Protein AF-A0A960QL93-F1 (afdb_monomer)

Foldseek 3Di:
DPDDALLVLLVVVCVVFVADSLLSVLLLLVLLLQLLQCVQPQRNPFKAWEDPNCCCFFPPVQHFGDFETEIETDDDGDDDVNVQVSSVRSVVNSQVVVVVRFNKDKDKDWDDDPDDDPQRKTKMKIFIDTPPHPDRPHIGMYIYRHDDDQPDFWDWGATNNSRPDGSPDTHTYRDLLSNLLLLLLVLQVVLVCCVVPVDDDASLVSLVSLLVCCVPCVVVDDDLASVVVSCVNNVVVVGDDDDLCSNVPPVNVVSSQVCNCVVGVNRHRPRDHPVVSNVSSSVSVVVVLVPPQPPCVVLVVCQVVVNDAEPRSLVSLVVSLVSLHDQQDADPQFDGNLLCLLVGRYDLVSSQVSNVSSVVSPHDQADAGPQRAGSLLSCLLVLPLVSNVVSVVVPHDPDDDRPPSPPSSVVSVVVNPD

Sequence (418 aa):
MNIIPLRNRLDRERKKSSLTFETIQQDYLLSWILFGLYEHPSLKGNLIFKGGTALKKCYFGNYRFSEDLDFSVVASIPRKDKLLAAVIEACKVAEQKMNEFAEIRLIIERYEEKDDHPFEQEAFKVRAQFPWQREPLISAKIEITMQETVLFPPVMKQIIHPYDEKIDTLIQTYSLEEVVLEKLRAILQKTKKLHEEGRDRSRTRDYYDLWRIFTAFESALHFDNFSMLLQKKCDLKNVQFVGIESFFDPVMMETVKRTWRQWLGNLVSDLPECSLVINELKTKLEALLANKQVDFLSVIFAMNQNKLRGTPLFNTLKTIIENGGNVNQKTSNGHHFLQLLIKANLEHRQKLELVKLSVDRGANISSSDTSTLSPFATAVSIGDKEIADFLRSKGASPKEVPLSLGTHYYNLYHQFPV

Radius of gyration: 28.29 Å; Cα contacts (8 Å, |Δi|>4): 583; chains: 1; bounding box: 77×45×82 Å

Solvent-accessible surface area (backbone atoms only — not comparable to full-atom values): 23688 Å² total; per-residue (Å²): 130,91,74,75,57,51,71,60,44,51,50,53,56,28,72,77,49,81,47,53,67,64,59,44,54,34,54,55,48,51,56,36,45,54,48,11,42,59,67,26,81,72,39,35,92,27,49,30,34,31,66,64,31,34,45,19,32,53,74,56,54,88,49,53,67,58,66,48,48,36,29,36,37,80,52,92,58,67,59,69,71,56,29,52,51,51,51,50,52,10,41,49,53,21,33,58,60,45,44,78,64,45,66,44,47,78,48,75,43,82,46,81,70,97,61,90,58,85,50,66,61,50,37,32,37,40,28,34,20,49,76,93,44,99,53,61,77,41,61,38,40,40,38,40,33,59,62,60,89,77,88,54,74,69,38,80,32,57,56,58,58,92,62,88,62,86,65,96,50,76,41,43,20,57,33,72,63,43,50,49,44,53,42,55,41,50,46,36,46,46,53,53,44,33,76,76,66,70,57,88,74,77,61,43,68,50,57,52,47,48,31,52,47,57,71,76,40,52,92,76,60,81,66,78,41,55,70,63,54,41,45,56,59,17,54,80,69,77,35,83,83,89,53,76,63,60,76,60,37,69,69,58,48,51,47,28,59,75,40,38,60,78,78,35,50,82,37,29,77,82,65,73,61,63,68,59,50,53,52,54,36,48,53,53,52,48,53,58,66,64,58,58,49,46,54,64,63,64,56,51,51,35,42,76,68,70,75,48,57,45,70,67,39,52,53,53,54,47,52,40,55,74,73,57,26,59,47,71,44,61,48,99,76,37,48,42,42,62,43,49,50,72,69,43,79,52,57,69,71,58,37,47,50,50,51,52,52,34,45,77,71,67,30,69,51,68,62,51,26,79,78,52,46,23,38,43,52,48,24,51,72,72,66,40,59,70,57,27,52,51,40,40,76,73,68,37,68,95,72,69,84,50,87,88,58,55,73,65,46,56,57,51,53,70,71,54,81,130

Nearest PDB structures (foldseek):
  6ne1-assembly1_B  TM=7.931E-01  e=3.843E-03  Aspergillus fumigatus Af293
  6ley-assembly1_A  TM=5.996E-01  e=3.038E-02  Homo sapiens
  5ybu-assembly1_A  TM=4.760E-01  e=7.655E-03  Homo sapiens
  5yaz-assembly1_A  TM=4.101E-01  e=8.042E-03  Mus musculus
  7ddx-assembly1_A  TM=4.828E-01  e=1.768E-02  Mus musculus

Structure (mmCIF, N/CA/C/O backbone):
data_AF-A0A960QL93-F1
#
_entry.id   AF-A0A960QL93-F1
#
loop_
_atom_site.group_PDB
_atom_site.id
_atom_site.type_symbol
_atom_site.label_atom_id
_atom_site.label_alt_id
_atom_site.label_comp_id
_atom_site.label_asym_id
_atom_site.label_entity_id
_atom_site.label_seq_id
_atom_site.pdbx_PDB_ins_code
_atom_site.Cartn_x
_atom_site.Cartn_y
_atom_site.Cartn_z
_atom_site.occupancy
_atom_site.B_iso_or_equiv
_atom_site.auth_seq_id
_atom_site.auth_comp_id
_atom_site.auth_asym_id
_atom_site.auth_atom_id
_atom_site.pdbx_PDB_model_num
ATOM 1 N N . MET A 1 1 ? 2.141 -3.429 -37.688 1.00 48.47 1 MET A N 1
ATOM 2 C CA . MET A 1 1 ? 1.924 -1.992 -37.398 1.00 48.47 1 MET A CA 1
ATOM 3 C C . MET A 1 1 ? 3.266 -1.396 -37.037 1.00 48.47 1 MET A C 1
ATOM 5 O O . MET A 1 1 ? 3.977 -2.019 -36.263 1.00 48.47 1 MET A O 1
ATOM 9 N N . ASN A 1 2 ? 3.642 -0.262 -37.627 1.00 59.16 2 ASN A N 1
ATOM 10 C CA . ASN A 1 2 ? 4.925 0.377 -37.337 1.00 59.16 2 ASN A CA 1
ATOM 11 C C . ASN A 1 2 ? 4.810 1.062 -35.965 1.00 59.16 2 ASN A C 1
ATOM 13 O O . ASN A 1 2 ? 4.254 2.155 -35.861 1.00 59.16 2 ASN A O 1
ATOM 17 N N . ILE A 1 3 ? 5.202 0.358 -34.900 1.00 75.75 3 ILE A N 1
ATOM 18 C CA . ILE A 1 3 ? 5.140 0.885 -33.535 1.00 75.75 3 ILE A CA 1
ATOM 19 C C . ILE A 1 3 ? 6.128 2.050 -33.452 1.00 75.75 3 ILE A C 1
ATOM 21 O O . ILE A 1 3 ? 7.279 1.941 -33.871 1.00 75.75 3 ILE A O 1
ATOM 25 N N . ILE A 1 4 ? 5.662 3.190 -32.943 1.00 87.88 4 ILE A N 1
ATOM 26 C CA . ILE A 1 4 ? 6.505 4.365 -32.702 1.00 87.88 4 ILE A CA 1
ATOM 27 C C . ILE A 1 4 ? 7.691 3.939 -31.813 1.00 87.88 4 ILE A C 1
ATOM 29 O O . ILE A 1 4 ? 7.460 3.221 -30.842 1.00 87.88 4 ILE A O 1
ATOM 33 N N . PRO A 1 5 ? 8.937 4.384 -32.076 1.00 93.19 5 PRO A N 1
ATOM 34 C CA . PRO A 1 5 ? 10.088 3.999 -31.258 1.00 93.19 5 PRO A CA 1
ATOM 35 C C . PRO A 1 5 ? 9.860 4.250 -29.762 1.00 93.19 5 PRO A C 1
ATOM 37 O O . PRO A 1 5 ? 9.360 5.317 -29.391 1.00 93.19 5 PRO A O 1
ATOM 40 N N . LEU A 1 6 ? 10.279 3.310 -28.901 1.00 96.19 6 LEU A N 1
ATOM 41 C CA . LEU A 1 6 ? 10.034 3.368 -27.452 1.00 96.19 6 LEU A CA 1
ATOM 42 C C . LEU A 1 6 ? 10.427 4.722 -26.844 1.00 96.19 6 LEU A C 1
ATOM 44 O O . LEU A 1 6 ? 9.645 5.323 -26.114 1.00 96.19 6 LEU A O 1
ATOM 48 N N . ARG A 1 7 ? 11.598 5.263 -27.206 1.00 96.50 7 ARG A N 1
ATOM 49 C CA . ARG A 1 7 ? 12.071 6.566 -26.709 1.00 96.50 7 ARG A CA 1
ATOM 50 C C . ARG A 1 7 ? 11.055 7.694 -26.930 1.00 96.50 7 ARG A C 1
ATOM 52 O O . ARG A 1 7 ? 10.853 8.514 -26.040 1.00 96.50 7 ARG A O 1
ATOM 59 N N . ASN A 1 8 ? 10.402 7.717 -28.092 1.00 95.50 8 ASN A N 1
ATOM 60 C CA . ASN A 1 8 ? 9.419 8.743 -28.445 1.00 95.50 8 ASN A CA 1
ATOM 61 C C . ASN A 1 8 ? 8.112 8.563 -27.667 1.00 95.50 8 ASN A C 1
ATOM 63 O O . ASN A 1 8 ? 7.467 9.547 -27.314 1.00 95.50 8 ASN A O 1
ATOM 67 N N . ARG A 1 9 ? 7.728 7.315 -27.382 1.00 95.75 9 ARG A N 1
ATOM 68 C CA . ARG A 1 9 ? 6.562 6.994 -26.550 1.00 95.75 9 ARG A CA 1
ATOM 69 C C . ARG A 1 9 ? 6.789 7.409 -25.097 1.00 95.75 9 ARG A C 1
ATOM 71 O O . ARG A 1 9 ? 5.947 8.090 -24.523 1.00 95.75 9 ARG A O 1
ATOM 78 N N . LEU A 1 10 ? 7.965 7.103 -24.544 1.00 96.38 10 LEU A N 1
ATOM 79 C CA . LEU A 1 10 ? 8.364 7.572 -23.215 1.00 96.38 10 LEU A CA 1
ATOM 80 C C . LEU A 1 10 ? 8.399 9.109 -23.151 1.00 96.38 10 LEU A C 1
ATOM 82 O O . LEU A 1 10 ? 7.881 9.699 -22.208 1.00 96.38 10 LEU A O 1
ATOM 86 N N . ASP A 1 11 ? 8.955 9.787 -24.161 1.00 96.12 11 ASP A N 1
ATOM 87 C CA . ASP A 1 11 ? 8.997 11.256 -24.181 1.00 96.12 11 ASP A CA 1
ATOM 88 C C . ASP A 1 11 ? 7.600 11.885 -24.325 1.00 96.12 11 ASP A C 1
ATOM 90 O O . ASP A 1 11 ? 7.337 12.945 -23.754 1.00 96.12 11 ASP A O 1
ATOM 94 N N . ARG A 1 12 ? 6.674 11.222 -25.030 1.00 95.19 12 ARG A N 1
ATOM 95 C CA . ARG A 1 12 ? 5.268 11.641 -25.099 1.00 95.19 12 ARG A CA 1
ATOM 96 C C . ARG A 1 12 ? 4.612 11.610 -23.723 1.00 95.19 12 ARG A C 1
ATOM 98 O O . ARG A 1 12 ? 3.983 12.598 -23.357 1.00 95.19 12 ARG A O 1
ATOM 105 N N . GLU A 1 13 ? 4.774 10.528 -22.962 1.00 92.69 13 GLU A N 1
ATOM 106 C CA . GLU A 1 13 ? 4.241 10.459 -21.595 1.00 92.69 13 GLU A CA 1
ATOM 107 C C . GLU A 1 13 ? 4.925 11.468 -20.670 1.00 92.69 13 GLU A C 1
ATOM 109 O O . GLU A 1 13 ? 4.248 12.152 -19.902 1.00 92.69 13 GLU A O 1
ATOM 114 N N . ARG A 1 14 ? 6.246 11.654 -20.801 1.00 93.00 14 ARG A N 1
ATOM 115 C CA . ARG A 1 14 ? 6.980 12.689 -20.060 1.00 93.00 14 ARG A CA 1
ATOM 116 C C . ARG A 1 14 ? 6.360 14.066 -20.265 1.00 93.00 14 ARG A C 1
ATOM 118 O O . ARG A 1 14 ? 6.090 14.746 -19.287 1.00 93.00 14 ARG A O 1
ATOM 125 N N . LYS A 1 15 ? 6.077 14.455 -21.513 1.00 93.31 15 LYS A N 1
ATOM 126 C CA . LYS A 1 15 ? 5.494 15.765 -21.865 1.00 93.31 15 LYS A CA 1
ATOM 127 C C . LYS A 1 15 ? 4.106 16.027 -21.271 1.00 93.31 15 LYS A C 1
ATOM 129 O O . LYS A 1 15 ? 3.692 17.180 -21.245 1.00 93.31 15 LYS A O 1
ATOM 134 N N . LYS A 1 16 ? 3.396 15.000 -20.793 1.00 89.62 16 LYS A N 1
ATOM 135 C CA . LYS A 1 16 ? 2.109 15.154 -20.089 1.00 89.62 16 LYS A CA 1
ATOM 136 C C . LYS A 1 16 ? 2.272 15.515 -18.608 1.00 89.62 16 LYS A C 1
ATOM 138 O O . LYS A 1 16 ? 1.275 15.728 -17.930 1.00 89.62 16 LYS A O 1
ATOM 143 N N . SER A 1 17 ? 3.500 15.534 -18.092 1.00 84.88 17 SER A N 1
ATOM 144 C CA . SER A 1 17 ? 3.803 15.750 -16.678 1.00 84.88 17 SER A CA 1
ATOM 145 C C . SER A 1 17 ? 5.039 16.635 -16.505 1.00 84.88 17 SER A C 1
ATOM 147 O O . SER A 1 17 ? 5.779 16.910 -17.447 1.00 84.88 17 SER A O 1
ATOM 149 N N . SER A 1 18 ? 5.291 17.074 -15.277 1.00 84.50 18 SER A N 1
ATOM 150 C CA . SER A 1 18 ? 6.497 17.824 -14.895 1.00 84.50 18 SER A CA 1
ATOM 151 C C . SER A 1 18 ? 7.724 16.936 -14.624 1.00 84.50 18 SER A C 1
ATOM 153 O O . SER A 1 18 ? 8.712 17.395 -14.056 1.00 84.50 18 SER A O 1
ATOM 155 N N . LEU A 1 19 ? 7.666 15.652 -14.981 1.00 86.75 19 LEU A N 1
ATOM 156 C CA . LEU A 1 19 ? 8.633 14.652 -14.536 1.00 86.75 19 LEU A CA 1
ATOM 157 C C . LEU A 1 19 ? 9.861 14.576 -15.434 1.00 86.75 19 LEU A C 1
ATOM 159 O O . LEU A 1 19 ? 9.830 14.898 -16.627 1.00 86.75 19 LEU A O 1
ATOM 163 N N . THR A 1 20 ? 10.951 14.083 -14.851 1.00 91.88 20 THR A N 1
ATOM 164 C CA . THR A 1 20 ? 12.180 13.821 -15.593 1.00 91.88 20 THR A CA 1
ATOM 165 C C . THR A 1 20 ? 12.017 12.604 -16.500 1.00 91.88 20 THR A C 1
ATOM 167 O O . THR A 1 20 ? 11.141 11.754 -16.312 1.00 91.88 20 THR A O 1
ATOM 170 N N . PHE A 1 21 ? 12.866 12.521 -17.524 1.00 94.56 21 PHE A N 1
ATOM 171 C CA . PHE A 1 21 ? 12.847 11.376 -18.427 1.00 94.56 21 PHE A CA 1
ATOM 172 C C . PHE A 1 21 ? 13.265 10.093 -17.700 1.00 94.56 21 PHE A C 1
ATOM 174 O O . PHE A 1 21 ? 12.669 9.046 -17.939 1.00 94.56 21 PHE A O 1
ATOM 181 N N . GLU A 1 22 ? 14.195 10.190 -16.747 1.00 94.50 22 GLU A N 1
ATOM 182 C CA . GLU A 1 22 ? 14.617 9.079 -15.895 1.00 94.50 22 GLU A CA 1
ATOM 183 C C . GLU A 1 22 ? 13.443 8.491 -15.103 1.00 94.50 22 GLU A C 1
ATOM 185 O O . GLU A 1 22 ? 13.261 7.275 -15.108 1.00 94.50 22 GLU A O 1
ATOM 190 N N . THR A 1 23 ? 12.596 9.332 -14.496 1.00 92.69 23 THR A N 1
ATOM 191 C CA . THR A 1 23 ? 11.409 8.884 -13.747 1.00 92.69 23 THR A CA 1
ATOM 192 C C . THR A 1 23 ? 10.417 8.142 -14.644 1.00 92.69 23 THR A C 1
ATOM 194 O O . THR A 1 23 ? 9.829 7.140 -14.240 1.00 92.69 23 THR A O 1
ATOM 197 N N . ILE A 1 24 ? 10.248 8.591 -15.889 1.00 94.69 24 ILE A N 1
ATOM 198 C CA . ILE A 1 24 ? 9.384 7.914 -16.865 1.00 94.69 24 ILE A CA 1
ATOM 199 C C . ILE A 1 24 ? 9.987 6.580 -17.323 1.00 94.69 24 ILE A C 1
ATOM 201 O O . ILE A 1 24 ? 9.257 5.601 -17.470 1.00 94.69 24 ILE A O 1
ATOM 205 N N . GLN A 1 25 ? 11.306 6.508 -17.517 1.00 96.88 25 GLN A N 1
ATOM 206 C CA . GLN A 1 25 ? 11.996 5.251 -17.818 1.00 96.88 25 GLN A CA 1
ATOM 207 C C . GLN A 1 25 ? 11.898 4.255 -16.653 1.00 96.88 25 GLN A C 1
ATOM 209 O O . GLN A 1 25 ? 11.719 3.058 -16.879 1.00 96.88 25 GLN A O 1
ATOM 214 N N . GLN A 1 26 ? 11.994 4.740 -15.415 1.00 96.44 26 GLN A N 1
ATOM 215 C CA . GLN A 1 26 ? 11.822 3.931 -14.213 1.00 96.44 26 GLN A CA 1
ATOM 216 C C . GLN A 1 26 ? 10.386 3.410 -14.101 1.00 96.44 26 GLN A C 1
ATOM 218 O O . GLN A 1 26 ? 10.190 2.221 -13.881 1.00 96.44 26 GLN A O 1
ATOM 223 N N . ASP A 1 27 ? 9.377 4.251 -14.332 1.00 95.88 27 ASP A N 1
ATOM 224 C CA . ASP A 1 27 ? 7.976 3.821 -14.321 1.00 95.88 27 ASP A CA 1
ATOM 225 C C . ASP A 1 27 ? 7.682 2.761 -15.388 1.00 95.88 27 ASP A C 1
ATOM 227 O O . ASP A 1 27 ? 7.020 1.764 -15.092 1.00 95.88 27 ASP A O 1
ATOM 231 N N . TYR A 1 28 ? 8.236 2.911 -16.592 1.00 97.19 28 TYR A N 1
ATOM 232 C CA . TYR A 1 28 ? 8.190 1.875 -17.623 1.00 97.19 28 TYR A CA 1
ATOM 233 C C . TYR A 1 28 ? 8.814 0.557 -17.139 1.00 97.19 28 TYR A C 1
ATOM 235 O O . TYR A 1 28 ? 8.198 -0.503 -17.260 1.00 97.19 28 TYR A O 1
ATOM 243 N N . LEU A 1 29 ? 10.009 0.621 -16.542 1.00 98.12 29 LEU A N 1
ATOM 244 C CA . LEU A 1 29 ? 10.717 -0.546 -16.012 1.00 98.12 29 LEU A CA 1
ATOM 245 C C . LEU A 1 29 ? 9.908 -1.267 -14.919 1.00 98.12 29 LEU A C 1
ATOM 247 O O . LEU A 1 29 ? 9.823 -2.495 -14.930 1.00 98.12 29 LEU A O 1
ATOM 251 N N . LEU A 1 30 ? 9.279 -0.520 -14.006 1.00 98.06 30 LEU A N 1
ATOM 252 C CA . LEU A 1 30 ? 8.473 -1.073 -12.912 1.00 98.06 30 LEU A CA 1
ATOM 253 C C . LEU A 1 30 ? 7.314 -1.937 -13.427 1.00 98.06 30 LEU A C 1
ATOM 255 O O . LEU A 1 30 ? 7.069 -3.006 -12.871 1.00 98.06 30 LEU A O 1
ATOM 259 N N . SER A 1 31 ? 6.633 -1.515 -14.501 1.00 97.75 31 SER A N 1
ATOM 260 C CA . SER A 1 31 ? 5.555 -2.305 -15.118 1.00 97.75 31 SER A CA 1
ATOM 261 C C . SER A 1 31 ? 6.047 -3.672 -15.604 1.00 97.75 31 SER A C 1
ATOM 263 O O . SER A 1 31 ? 5.382 -4.685 -15.394 1.00 97.75 31 SER A O 1
ATOM 265 N N . TRP A 1 32 ? 7.216 -3.709 -16.245 1.00 98.31 32 TRP A N 1
ATOM 266 C CA . TRP A 1 32 ? 7.751 -4.931 -16.841 1.00 98.31 32 TRP A CA 1
ATOM 267 C C . TRP A 1 32 ? 8.363 -5.879 -15.816 1.00 98.31 32 TRP A C 1
ATOM 269 O O . TRP A 1 32 ? 8.179 -7.088 -15.927 1.00 98.31 32 TRP A O 1
ATOM 279 N N . ILE A 1 33 ? 9.026 -5.357 -14.781 1.00 98.31 33 ILE A N 1
ATOM 280 C CA . ILE A 1 33 ? 9.462 -6.186 -13.649 1.00 98.31 33 ILE A CA 1
ATOM 281 C C . ILE A 1 33 ? 8.243 -6.844 -12.992 1.00 98.31 33 ILE A C 1
ATOM 283 O O . ILE A 1 33 ? 8.257 -8.045 -12.737 1.00 98.31 33 ILE A O 1
ATOM 287 N N . LEU A 1 34 ? 7.174 -6.076 -12.767 1.00 97.94 34 LEU A N 1
ATOM 288 C CA . LEU A 1 34 ? 5.929 -6.579 -12.193 1.00 97.94 34 LEU A CA 1
ATOM 289 C C . LEU A 1 34 ? 5.301 -7.676 -13.066 1.00 97.94 34 LEU A C 1
ATOM 291 O O . LEU A 1 34 ? 4.929 -8.719 -12.538 1.00 97.94 34 LEU A O 1
ATOM 295 N N . PHE A 1 35 ? 5.268 -7.488 -14.388 1.00 98.25 35 PHE A N 1
ATOM 296 C CA . PHE A 1 35 ? 4.893 -8.536 -15.342 1.00 98.25 35 PHE A CA 1
ATOM 297 C C . PHE A 1 35 ? 5.741 -9.806 -15.159 1.00 98.25 35 PHE A C 1
ATOM 299 O O . PHE A 1 35 ? 5.194 -10.881 -14.932 1.00 98.25 35 PHE A O 1
ATOM 306 N N . GLY A 1 36 ? 7.072 -9.687 -15.179 1.00 98.12 36 GLY A N 1
ATOM 307 C CA . GLY A 1 36 ? 7.973 -10.836 -15.066 1.00 98.12 36 GLY A CA 1
ATOM 308 C C . GLY A 1 36 ? 7.791 -11.622 -13.764 1.00 98.12 36 GLY A C 1
ATOM 309 O O . GLY A 1 36 ? 7.740 -12.852 -13.781 1.00 98.12 36 GLY A O 1
ATOM 310 N N . LEU A 1 37 ? 7.628 -10.923 -12.634 1.00 98.12 37 LEU A N 1
ATOM 311 C CA . LEU A 1 37 ? 7.374 -11.546 -11.327 1.00 98.12 37 LEU A CA 1
ATOM 312 C C . LEU A 1 37 ? 6.065 -12.351 -11.316 1.00 98.12 37 LEU A C 1
ATOM 314 O O . LEU A 1 37 ? 6.012 -13.418 -10.706 1.00 98.12 37 LEU A O 1
ATOM 318 N N . TYR A 1 38 ? 5.029 -11.873 -12.010 1.00 97.00 38 TYR A N 1
ATOM 319 C CA . TYR A 1 38 ? 3.727 -12.541 -12.103 1.00 97.00 38 TYR A CA 1
ATOM 320 C C . TYR A 1 38 ? 3.612 -13.565 -13.234 1.00 97.00 38 TYR A C 1
ATOM 322 O O . TYR A 1 38 ? 2.591 -14.246 -13.323 1.00 97.00 38 TYR A O 1
ATOM 330 N N . GLU A 1 39 ? 4.658 -13.751 -14.034 1.00 96.19 39 GLU A N 1
ATOM 331 C CA . GLU A 1 39 ? 4.766 -14.856 -14.990 1.00 96.19 39 GLU A CA 1
ATOM 332 C C . GLU A 1 39 ? 5.665 -15.992 -14.489 1.00 96.19 39 GLU A C 1
ATOM 334 O O . GLU A 1 39 ? 5.617 -17.105 -15.011 1.00 96.19 39 GLU A O 1
ATOM 339 N N . HIS A 1 40 ? 6.434 -15.764 -13.423 1.00 96.88 40 HIS A N 1
ATOM 340 C CA . HIS A 1 40 ? 7.303 -16.787 -12.862 1.00 96.88 40 HIS A CA 1
ATOM 341 C C . HIS A 1 40 ? 6.520 -17.827 -12.026 1.00 96.88 40 HIS A C 1
ATOM 343 O O . HIS A 1 40 ? 5.881 -17.446 -11.039 1.00 96.88 40 HIS A O 1
ATOM 349 N N . PRO A 1 41 ? 6.624 -19.146 -12.304 1.00 94.44 41 PRO A N 1
ATOM 350 C CA . PRO A 1 41 ? 5.806 -20.184 -11.658 1.00 94.44 41 PRO A CA 1
ATOM 351 C C . PRO A 1 41 ? 5.880 -20.220 -10.127 1.00 94.44 41 PRO A C 1
ATOM 353 O O . PRO A 1 41 ? 4.873 -20.428 -9.461 1.00 94.44 41 PRO A O 1
ATOM 356 N N . SER A 1 42 ? 7.064 -19.989 -9.555 1.00 94.31 42 SER A N 1
ATOM 357 C CA . SER A 1 42 ? 7.266 -20.036 -8.097 1.00 94.31 42 SER A CA 1
ATOM 358 C C . SER A 1 42 ? 6.859 -18.750 -7.363 1.00 94.31 42 SER A C 1
ATOM 360 O O . SER A 1 42 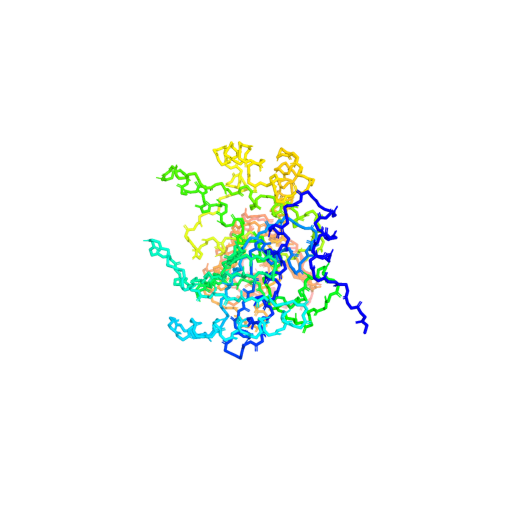? 6.855 -18.733 -6.134 1.00 94.31 42 SER A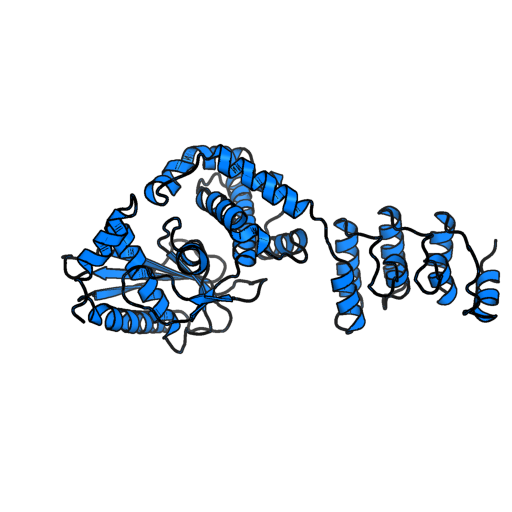 O 1
ATOM 362 N N . LEU A 1 43 ? 6.564 -17.665 -8.090 1.00 96.00 43 LEU A N 1
ATOM 363 C CA . LEU A 1 43 ? 6.250 -16.344 -7.521 1.00 96.00 43 LEU A CA 1
ATOM 364 C C . LEU A 1 43 ? 4.794 -15.943 -7.793 1.00 96.00 43 LEU A C 1
ATOM 366 O O . LEU A 1 43 ? 4.114 -15.426 -6.902 1.00 96.00 43 LEU A O 1
ATOM 370 N N . LYS A 1 44 ? 4.301 -16.228 -9.005 1.00 91.50 44 LYS A N 1
ATOM 371 C CA . LYS A 1 44 ? 2.913 -16.018 -9.416 1.00 91.50 44 LYS A CA 1
ATOM 372 C C . LYS A 1 44 ? 1.964 -16.672 -8.419 1.00 91.50 44 LYS A C 1
ATOM 374 O O . LYS A 1 44 ? 2.124 -17.829 -8.051 1.00 91.50 44 LYS A O 1
ATOM 379 N N . GLY A 1 45 ? 0.960 -15.919 -7.980 1.00 88.00 45 GLY A N 1
ATOM 380 C CA . GLY A 1 45 ? -0.029 -16.414 -7.022 1.00 88.00 45 GLY A CA 1
ATOM 381 C C . GLY A 1 45 ? 0.379 -16.280 -5.550 1.00 88.00 45 GLY A C 1
ATOM 382 O O . GLY A 1 45 ? -0.504 -16.266 -4.698 1.00 88.00 45 GLY A O 1
ATOM 383 N N . ASN A 1 46 ? 1.673 -16.119 -5.248 1.00 94.31 46 ASN A N 1
ATOM 384 C CA . ASN A 1 46 ? 2.184 -16.089 -3.872 1.00 94.31 46 ASN A CA 1
ATOM 385 C C . ASN A 1 46 ? 2.604 -14.693 -3.393 1.00 94.31 46 ASN A C 1
ATOM 387 O O . ASN A 1 46 ? 2.767 -14.487 -2.190 1.00 94.31 46 ASN A O 1
ATOM 391 N N . LEU A 1 47 ? 2.782 -13.744 -4.314 1.00 96.81 47 LEU A N 1
ATOM 392 C CA . LEU A 1 47 ? 3.066 -12.343 -4.014 1.00 96.81 47 LEU A CA 1
ATOM 393 C C . LEU A 1 47 ? 1.771 -11.524 -4.028 1.00 96.81 47 LEU A C 1
ATOM 395 O O . LEU A 1 47 ? 0.937 -11.709 -4.910 1.00 96.81 47 LEU A O 1
ATOM 399 N N . ILE A 1 48 ? 1.640 -10.583 -3.093 1.00 97.75 48 ILE A N 1
ATOM 400 C CA . ILE A 1 48 ? 0.643 -9.510 -3.130 1.00 97.75 48 ILE A CA 1
ATOM 401 C C . ILE A 1 48 ? 1.377 -8.184 -3.220 1.00 97.75 48 ILE A C 1
ATOM 403 O O . ILE A 1 48 ? 2.156 -7.837 -2.333 1.00 97.75 48 ILE A O 1
ATOM 407 N N . PHE A 1 49 ? 1.114 -7.434 -4.279 1.00 98.19 49 PHE A N 1
ATOM 408 C CA . PHE A 1 49 ? 1.711 -6.130 -4.515 1.00 98.19 49 PHE A CA 1
ATOM 409 C C . PHE A 1 49 ? 1.097 -5.054 -3.607 1.00 98.19 49 PHE A C 1
ATOM 411 O O . PHE A 1 49 ? -0.127 -4.962 -3.478 1.00 98.19 49 PHE A O 1
ATOM 418 N N . LYS A 1 50 ? 1.935 -4.227 -2.979 1.00 96.94 50 LYS A N 1
ATOM 419 C CA . LYS A 1 50 ? 1.521 -3.208 -2.004 1.00 96.94 50 LYS A CA 1
ATOM 420 C C . LYS A 1 50 ? 2.276 -1.885 -2.187 1.00 96.94 50 LYS A C 1
ATOM 422 O O . LYS A 1 50 ? 3.020 -1.684 -3.145 1.00 96.94 50 LYS A O 1
ATOM 427 N N . GLY A 1 51 ? 2.040 -0.950 -1.268 1.00 94.25 51 GLY A N 1
ATOM 428 C CA . GLY A 1 51 ? 2.771 0.313 -1.204 1.00 94.25 51 GLY A CA 1
ATOM 429 C C . GLY A 1 51 ? 2.326 1.368 -2.225 1.00 94.25 51 GLY A C 1
ATOM 430 O O . GLY A 1 51 ? 1.263 1.288 -2.845 1.00 94.25 51 GLY A O 1
ATOM 431 N N . GLY A 1 52 ? 3.140 2.418 -2.369 1.00 95.12 52 GLY A N 1
ATOM 432 C CA . GLY A 1 52 ? 2.819 3.571 -3.223 1.00 95.12 52 GLY A CA 1
ATOM 433 C C . GLY A 1 52 ? 2.805 3.241 -4.717 1.00 95.12 52 GLY A C 1
ATOM 434 O O . GLY A 1 52 ? 2.014 3.807 -5.472 1.00 95.12 52 GLY A O 1
ATOM 435 N N . THR A 1 53 ? 3.641 2.296 -5.144 1.00 96.38 53 THR A N 1
ATOM 436 C CA . THR A 1 53 ? 3.713 1.880 -6.548 1.00 96.38 53 THR A CA 1
ATOM 437 C C . THR A 1 53 ? 2.490 1.053 -6.945 1.00 96.38 53 THR A C 1
ATOM 439 O O . THR A 1 53 ? 1.988 1.229 -8.054 1.00 96.38 53 THR A O 1
ATOM 442 N N . ALA A 1 54 ? 1.917 0.256 -6.030 1.00 97.38 54 ALA A N 1
ATOM 443 C CA . ALA A 1 54 ? 0.634 -0.415 -6.255 1.00 97.38 54 ALA A CA 1
ATOM 444 C C . ALA A 1 54 ? -0.511 0.582 -6.481 1.00 97.38 54 ALA A C 1
ATOM 446 O O . ALA A 1 54 ? -1.279 0.423 -7.431 1.00 97.38 54 ALA A O 1
ATOM 447 N N . LEU A 1 55 ? -0.580 1.663 -5.694 1.00 97.56 55 LEU A N 1
ATOM 448 C CA . LEU A 1 55 ? -1.564 2.734 -5.906 1.00 97.56 55 LEU A CA 1
ATOM 449 C C . LEU A 1 55 ? -1.446 3.338 -7.311 1.00 97.56 55 LEU A C 1
ATOM 451 O O . LEU A 1 55 ? -2.447 3.473 -8.019 1.00 97.56 55 LEU A O 1
ATOM 455 N N . LYS A 1 56 ? -0.223 3.645 -7.756 1.00 95.69 56 LYS A N 1
ATOM 456 C CA . LYS A 1 56 ? 0.013 4.187 -9.098 1.00 95.69 56 LYS A CA 1
ATOM 457 C C . LYS A 1 56 ? -0.360 3.192 -10.197 1.00 95.69 56 LYS A C 1
ATOM 459 O O . LYS A 1 56 ? -1.118 3.543 -11.095 1.00 95.69 56 LYS A O 1
ATOM 464 N N . LYS A 1 57 ? 0.165 1.970 -10.130 1.00 96.56 57 LYS A N 1
ATOM 465 C CA . LYS A 1 57 ? 0.083 0.987 -11.217 1.00 96.56 57 LYS A CA 1
ATOM 466 C C . LYS A 1 57 ? -1.234 0.223 -11.274 1.00 96.56 57 LYS A C 1
ATOM 468 O O . LYS A 1 57 ? -1.489 -0.389 -12.297 1.00 96.56 57 LYS A O 1
ATOM 473 N N . CYS A 1 58 ? -2.061 0.244 -10.229 1.00 96.88 58 CYS A N 1
ATOM 474 C CA . CYS A 1 58 ? -3.250 -0.619 -10.163 1.00 96.88 58 CYS A CA 1
ATOM 475 C C . CYS A 1 58 ? -4.557 0.124 -9.862 1.00 96.88 58 CYS A C 1
ATOM 477 O O . CYS A 1 58 ? -5.634 -0.428 -10.089 1.00 96.88 58 CYS A O 1
ATOM 479 N N . TYR A 1 59 ? -4.480 1.354 -9.340 1.00 96.81 59 TYR A N 1
ATOM 480 C CA . TYR A 1 59 ? -5.657 2.107 -8.895 1.00 96.81 59 TYR A CA 1
ATOM 481 C C . TYR A 1 59 ? -5.806 3.460 -9.588 1.00 96.81 59 TYR A C 1
ATOM 483 O O . TYR A 1 59 ? -6.884 3.769 -10.083 1.00 96.81 59 TYR A O 1
ATOM 491 N N . PHE A 1 60 ? -4.744 4.265 -9.642 1.00 95.38 60 PHE A N 1
ATOM 492 C CA . PHE A 1 60 ? -4.843 5.656 -10.092 1.00 95.38 60 PHE A CA 1
ATOM 493 C C . PHE A 1 60 ? -4.314 5.919 -11.508 1.00 95.38 60 PHE A C 1
ATOM 495 O O . PHE A 1 60 ? -4.877 6.744 -12.223 1.00 95.38 60 PHE A O 1
ATOM 502 N N . GLY A 1 61 ? -3.190 5.313 -11.903 1.00 89.44 61 GLY A N 1
ATOM 503 C CA . GLY A 1 61 ? -2.436 5.693 -13.104 1.00 89.44 61 GLY A CA 1
ATOM 504 C C . GLY A 1 61 ? -1.762 7.064 -12.964 1.00 89.44 61 GLY A C 1
ATOM 505 O O . GLY A 1 61 ? -0.555 7.158 -12.700 1.00 89.44 61 GLY A O 1
ATOM 506 N N . ASN A 1 62 ? -2.553 8.139 -13.091 1.00 86.19 62 ASN A N 1
ATOM 507 C CA . ASN A 1 62 ? -2.096 9.511 -12.860 1.00 86.19 62 ASN A CA 1
ATOM 508 C C . ASN A 1 62 ? -1.980 9.802 -11.351 1.00 86.19 62 ASN A C 1
ATOM 510 O O . ASN A 1 62 ? -2.891 10.301 -10.677 1.00 86.19 62 ASN A O 1
ATOM 514 N N . TYR A 1 63 ? -0.833 9.409 -10.814 1.00 91.31 63 TYR A N 1
ATOM 515 C CA . TYR A 1 63 ? -0.518 9.402 -9.395 1.00 91.31 63 TYR A CA 1
ATOM 516 C C . TYR A 1 63 ? 0.931 9.790 -9.149 1.00 91.31 63 TYR A C 1
ATOM 518 O O . TYR A 1 63 ? 1.746 9.756 -10.080 1.00 91.31 63 TYR A O 1
ATOM 526 N N . ARG A 1 64 ? 1.255 10.081 -7.882 1.00 92.00 64 ARG A N 1
ATOM 527 C CA . ARG A 1 64 ? 2.636 10.359 -7.493 1.00 92.00 64 ARG A CA 1
ATOM 528 C C . ARG A 1 64 ? 3.544 9.193 -7.868 1.00 92.00 64 ARG A C 1
ATOM 530 O O . ARG A 1 64 ? 3.142 8.033 -7.757 1.00 92.00 64 ARG A O 1
ATOM 537 N N . PHE A 1 65 ? 4.765 9.497 -8.278 1.00 87.25 65 PHE A N 1
ATOM 538 C CA . PHE A 1 65 ? 5.741 8.466 -8.609 1.00 87.25 65 PHE A CA 1
ATOM 539 C C . PHE A 1 65 ? 6.320 7.821 -7.345 1.00 87.25 65 PHE A C 1
ATOM 541 O O . PHE A 1 65 ? 6.292 8.385 -6.245 1.00 87.25 65 PHE A O 1
ATOM 548 N N . SER A 1 66 ? 6.750 6.577 -7.506 1.00 84.88 66 SER A N 1
ATOM 549 C CA . SER A 1 66 ? 7.305 5.719 -6.468 1.00 84.88 66 SER A CA 1
ATOM 550 C C . SER A 1 66 ? 8.231 4.723 -7.155 1.00 84.88 66 SER A C 1
ATOM 552 O O . SER A 1 66 ? 7.934 4.287 -8.264 1.00 84.88 66 SER A O 1
ATOM 554 N N . GLU A 1 67 ? 9.356 4.424 -6.519 1.00 80.38 67 GLU A N 1
ATOM 555 C CA . GLU A 1 67 ? 10.497 3.757 -7.162 1.00 80.38 67 GLU A CA 1
ATOM 556 C C . GLU A 1 67 ? 10.598 2.264 -6.818 1.00 80.38 67 GLU A C 1
ATOM 558 O O . GLU A 1 67 ? 11.289 1.508 -7.502 1.00 80.38 67 GLU A O 1
ATOM 563 N N . ASP A 1 68 ? 9.888 1.846 -5.769 1.00 90.62 68 ASP A N 1
ATOM 564 C CA . ASP A 1 68 ? 10.034 0.535 -5.141 1.00 90.62 68 ASP A CA 1
ATOM 565 C C . ASP A 1 68 ? 8.840 -0.373 -5.466 1.00 90.62 68 ASP A C 1
ATOM 567 O O . ASP A 1 68 ? 7.691 0.072 -5.505 1.00 90.62 68 ASP A O 1
ATOM 571 N N . LEU A 1 69 ? 9.092 -1.658 -5.705 1.00 97.50 69 LEU A N 1
ATOM 572 C CA . LEU A 1 69 ? 8.068 -2.691 -5.805 1.00 97.50 69 LEU A CA 1
ATOM 573 C C . LEU A 1 69 ? 8.012 -3.478 -4.498 1.00 97.50 69 LEU A C 1
ATOM 575 O O . LEU A 1 69 ? 8.835 -4.363 -4.270 1.00 97.50 69 LEU A O 1
ATOM 579 N N . ASP A 1 70 ? 7.022 -3.166 -3.668 1.00 96.94 70 ASP A N 1
ATOM 580 C CA . ASP A 1 70 ? 6.823 -3.810 -2.373 1.00 96.94 70 ASP A CA 1
ATOM 581 C C . ASP A 1 70 ? 5.834 -4.969 -2.471 1.00 96.94 70 ASP A C 1
ATOM 583 O O . ASP A 1 70 ? 4.735 -4.822 -3.013 1.00 96.94 70 ASP A O 1
ATOM 587 N N . PHE A 1 71 ? 6.172 -6.102 -1.865 1.00 97.50 71 PHE A N 1
ATOM 588 C CA . PHE A 1 71 ? 5.324 -7.285 -1.830 1.00 97.50 71 PHE A CA 1
ATOM 589 C C . PHE A 1 71 ? 5.176 -7.837 -0.416 1.00 97.50 71 PHE A C 1
ATOM 591 O O . PHE A 1 71 ? 6.105 -7.808 0.391 1.00 97.50 71 PHE A O 1
ATOM 598 N N . SER A 1 72 ? 3.997 -8.378 -0.133 1.00 95.94 72 SER A N 1
ATOM 599 C CA . SER A 1 72 ? 3.779 -9.322 0.964 1.00 95.94 72 SER A CA 1
ATOM 600 C C . SER A 1 72 ? 3.570 -10.719 0.397 1.00 95.94 72 SER A C 1
ATOM 602 O O . SER A 1 72 ? 3.094 -10.876 -0.727 1.00 95.94 72 SER A O 1
ATOM 604 N N . VAL A 1 73 ? 3.915 -11.733 1.177 1.00 94.62 73 VAL A N 1
ATOM 605 C CA . VAL A 1 73 ? 3.818 -13.137 0.778 1.00 94.62 73 VAL A CA 1
ATOM 606 C C . VAL A 1 73 ? 2.548 -13.777 1.362 1.00 94.62 73 VAL A C 1
ATOM 608 O O . VAL A 1 73 ? 2.281 -13.620 2.550 1.00 94.62 73 VAL A O 1
ATOM 611 N N . VAL A 1 74 ? 1.760 -14.491 0.544 1.00 85.94 74 VAL A N 1
ATOM 612 C CA . VAL A 1 74 ? 0.518 -15.194 0.977 1.00 85.94 74 VAL A CA 1
ATOM 613 C C . VAL A 1 74 ? 0.775 -16.636 1.385 1.00 85.94 74 VAL A C 1
ATOM 615 O O . VAL A 1 74 ? 0.143 -17.163 2.296 1.00 85.94 74 VAL A O 1
ATOM 618 N N . ALA A 1 75 ? 1.686 -17.289 0.673 1.00 81.62 75 ALA A N 1
ATOM 619 C CA . ALA A 1 75 ? 2.030 -18.693 0.831 1.00 81.62 75 ALA A CA 1
ATOM 620 C C . ALA A 1 75 ? 3.542 -18.863 0.670 1.00 81.62 75 ALA A C 1
ATOM 622 O O . ALA A 1 75 ? 4.252 -17.914 0.370 1.00 81.62 75 ALA A O 1
ATOM 623 N N . SER A 1 76 ? 4.074 -20.064 0.869 1.00 85.88 76 SER A N 1
ATOM 624 C CA . SER A 1 76 ? 5.524 -20.255 0.800 1.00 85.88 76 SER A CA 1
ATOM 625 C C . SER A 1 76 ? 6.086 -19.937 -0.593 1.00 85.88 76 SER A C 1
ATOM 627 O O . SER A 1 76 ? 5.603 -20.447 -1.602 1.00 85.88 76 SER A O 1
ATOM 629 N N . ILE A 1 77 ? 7.144 -19.127 -0.628 1.00 92.62 77 ILE A N 1
ATOM 630 C CA . ILE A 1 77 ? 7.974 -18.876 -1.811 1.00 92.62 77 ILE A CA 1
ATOM 631 C C . ILE A 1 77 ? 9.408 -19.357 -1.554 1.00 92.62 77 ILE A C 1
ATOM 633 O O . ILE A 1 77 ? 9.793 -19.550 -0.393 1.00 92.62 77 ILE A O 1
ATOM 637 N N . PRO A 1 78 ? 10.234 -19.540 -2.605 1.00 93.12 78 PRO A N 1
ATOM 638 C CA . PRO A 1 78 ? 11.663 -19.765 -2.429 1.00 93.12 78 PRO A CA 1
ATOM 639 C C . PRO A 1 78 ? 12.311 -18.671 -1.568 1.00 93.12 78 PRO A C 1
ATOM 641 O O . PRO A 1 78 ? 11.839 -17.538 -1.525 1.00 93.12 78 PRO A O 1
ATOM 644 N N . ARG A 1 79 ? 13.415 -19.006 -0.895 1.00 92.56 79 ARG A N 1
ATOM 645 C CA . ARG A 1 79 ? 14.153 -18.102 0.003 1.00 92.56 79 ARG A CA 1
ATOM 646 C C . ARG A 1 79 ? 15.624 -18.034 -0.372 1.00 92.56 79 ARG A C 1
ATOM 648 O O . ARG A 1 79 ? 16.146 -18.973 -0.985 1.00 92.56 79 ARG A O 1
ATOM 655 N N . LYS A 1 80 ? 16.296 -16.959 0.045 1.00 91.56 80 LYS A N 1
ATOM 656 C CA . LYS A 1 80 ? 17.740 -16.758 -0.140 1.00 91.56 80 LYS A CA 1
ATOM 657 C C . LYS A 1 80 ? 18.127 -16.954 -1.609 1.00 91.56 80 LYS A C 1
ATOM 659 O O . LYS A 1 80 ? 17.507 -16.353 -2.484 1.00 91.56 80 LYS A O 1
ATOM 664 N N . ASP A 1 81 ? 19.139 -17.759 -1.914 1.00 94.19 81 ASP A N 1
ATOM 665 C CA . ASP A 1 81 ? 19.666 -17.900 -3.279 1.00 94.19 81 ASP A CA 1
ATOM 666 C C . ASP A 1 81 ? 18.639 -18.453 -4.266 1.00 94.19 81 ASP A C 1
ATOM 668 O O . ASP A 1 81 ? 18.640 -18.076 -5.436 1.00 94.19 81 ASP A O 1
ATOM 672 N N . LYS A 1 82 ? 17.695 -19.276 -3.794 1.00 96.12 82 LYS A N 1
ATOM 673 C CA . LYS A 1 82 ? 16.594 -19.756 -4.637 1.00 96.12 82 LYS A CA 1
ATOM 674 C C . LYS A 1 82 ? 15.620 -18.634 -4.995 1.00 96.12 82 LYS A C 1
ATOM 676 O O . LYS A 1 82 ? 15.072 -18.642 -6.092 1.00 96.12 82 LYS A O 1
ATOM 681 N N . LEU A 1 83 ? 15.410 -17.675 -4.090 1.00 96.25 83 LEU A N 1
ATOM 682 C CA . LEU A 1 83 ? 14.609 -16.490 -4.391 1.00 96.25 83 LEU A CA 1
ATOM 683 C C . LEU A 1 83 ? 15.335 -15.573 -5.371 1.00 96.25 83 LEU A C 1
ATOM 685 O O . LEU A 1 83 ? 14.722 -15.106 -6.321 1.00 96.25 83 LEU A O 1
ATOM 689 N N . LEU A 1 84 ? 16.643 -15.371 -5.182 1.00 96.88 84 LEU A N 1
ATOM 690 C CA . LEU A 1 84 ? 17.462 -14.611 -6.125 1.00 96.88 84 LEU A CA 1
ATOM 691 C C . LEU A 1 84 ? 17.394 -15.221 -7.532 1.00 96.88 84 LEU A C 1
ATOM 693 O O . LEU A 1 84 ? 17.156 -14.496 -8.493 1.00 96.88 84 LEU A O 1
ATOM 697 N N . ALA A 1 85 ? 17.539 -16.545 -7.650 1.00 98.00 85 ALA A N 1
ATOM 698 C CA . ALA A 1 85 ? 17.407 -17.250 -8.923 1.00 98.00 85 ALA A CA 1
ATOM 699 C C . ALA A 1 85 ? 16.024 -17.029 -9.560 1.00 98.00 85 ALA A C 1
ATOM 701 O O . ALA A 1 85 ? 15.951 -16.634 -10.721 1.00 98.00 85 ALA A O 1
ATOM 702 N N . ALA A 1 86 ? 14.944 -17.172 -8.784 1.00 98.19 86 ALA A N 1
ATOM 703 C CA . ALA A 1 86 ? 13.581 -16.938 -9.265 1.00 98.19 86 ALA A CA 1
ATOM 704 C C . ALA A 1 86 ? 13.351 -15.485 -9.725 1.00 98.19 86 ALA A C 1
ATOM 706 O O . ALA A 1 86 ? 12.718 -15.251 -10.751 1.00 98.19 86 ALA A O 1
ATOM 707 N N . VAL A 1 87 ? 13.886 -14.493 -9.003 1.00 98.38 87 VAL A N 1
ATOM 708 C CA . VAL A 1 87 ? 13.797 -13.075 -9.397 1.00 98.38 87 VAL A CA 1
ATOM 709 C C . VAL A 1 87 ? 14.611 -12.806 -10.666 1.00 98.38 87 VAL A C 1
ATOM 711 O O . VAL A 1 87 ? 14.137 -12.099 -11.550 1.00 98.38 87 VAL A O 1
ATOM 714 N N . ILE A 1 88 ? 15.802 -13.398 -10.808 1.00 98.56 88 ILE A N 1
ATOM 715 C CA . ILE A 1 88 ? 16.598 -13.309 -12.042 1.00 98.56 88 ILE A CA 1
ATOM 716 C C . ILE A 1 88 ? 15.826 -13.911 -13.223 1.00 98.56 88 ILE A C 1
ATOM 718 O O . ILE A 1 88 ? 15.776 -13.304 -14.290 1.00 98.56 88 ILE A O 1
ATOM 722 N N . GLU A 1 89 ? 15.222 -15.086 -13.053 1.00 98.62 89 GLU A N 1
ATOM 723 C CA . GLU A 1 89 ? 14.411 -15.746 -14.083 1.00 98.62 89 GLU A CA 1
ATOM 724 C C . GLU A 1 89 ? 13.181 -14.908 -14.459 1.00 98.62 89 GLU A C 1
ATOM 726 O O . GLU A 1 89 ? 12.942 -14.667 -15.642 1.00 98.62 89 GLU A O 1
ATOM 731 N N . ALA A 1 90 ? 12.465 -14.370 -13.470 1.00 98.50 90 ALA A N 1
ATOM 732 C CA . ALA A 1 90 ? 11.353 -13.446 -13.674 1.00 98.50 90 ALA A CA 1
ATOM 733 C C . ALA A 1 90 ? 11.772 -12.190 -14.461 1.00 98.50 90 ALA A C 1
ATOM 735 O O . ALA A 1 90 ? 11.120 -11.800 -15.431 1.00 98.50 90 ALA A O 1
ATOM 736 N N . CYS A 1 91 ? 12.891 -11.564 -14.088 1.00 98.50 91 CYS A N 1
ATOM 737 C CA . CYS A 1 91 ? 13.407 -10.395 -14.794 1.00 98.50 91 CYS A CA 1
ATOM 738 C C . CYS A 1 91 ? 13.904 -10.732 -16.206 1.00 98.50 91 CYS A C 1
ATOM 740 O O . CYS A 1 91 ? 13.762 -9.897 -17.091 1.00 98.50 91 CYS A O 1
ATOM 742 N N . LYS A 1 92 ? 14.416 -11.941 -16.468 1.00 98.50 92 LYS A N 1
ATOM 743 C CA . LYS A 1 92 ? 14.741 -12.380 -17.838 1.00 98.50 92 LYS A CA 1
ATOM 744 C C . LYS A 1 92 ? 13.495 -12.470 -18.718 1.00 98.50 92 LYS A C 1
ATOM 746 O O . LYS A 1 92 ? 13.549 -12.062 -19.873 1.00 98.50 92 LYS A O 1
ATOM 751 N N . VAL A 1 93 ? 12.371 -12.950 -18.181 1.00 98.12 93 VAL A N 1
ATOM 752 C CA . VAL A 1 93 ? 11.083 -12.955 -18.901 1.00 98.12 93 VAL A CA 1
ATOM 753 C C . VAL A 1 93 ? 10.641 -11.522 -19.225 1.00 98.12 93 VAL A C 1
ATOM 755 O O . VAL A 1 93 ? 10.246 -11.235 -20.355 1.00 98.12 93 VAL A O 1
ATOM 758 N N . ALA A 1 94 ? 10.772 -10.600 -18.267 1.00 98.06 94 ALA A N 1
ATOM 759 C CA . ALA A 1 94 ? 10.503 -9.179 -18.491 1.00 98.06 94 ALA A CA 1
ATOM 760 C C . ALA A 1 94 ? 11.425 -8.562 -19.558 1.00 98.06 94 ALA A C 1
ATOM 762 O O . ALA A 1 94 ? 10.957 -7.837 -20.432 1.00 98.06 94 ALA A O 1
ATOM 763 N N . GLU A 1 95 ? 12.726 -8.861 -19.503 1.00 98.44 95 GLU A N 1
ATOM 764 C CA . GLU A 1 95 ? 13.730 -8.401 -20.466 1.00 98.44 95 GLU A CA 1
ATOM 765 C C . GLU A 1 95 ? 13.394 -8.865 -21.887 1.00 98.44 95 GLU A C 1
ATOM 767 O O . GLU A 1 95 ? 13.341 -8.050 -22.805 1.00 98.44 95 GLU A O 1
ATOM 772 N N . GLN A 1 96 ? 13.078 -10.152 -22.062 1.00 98.00 96 GLN A N 1
ATOM 773 C CA . GLN A 1 96 ? 12.674 -10.713 -23.353 1.00 98.00 96 GLN A CA 1
ATOM 774 C C . GLN A 1 96 ? 11.460 -9.987 -23.937 1.00 98.00 96 GLN A C 1
ATOM 776 O O . GLN A 1 96 ? 11.461 -9.669 -25.124 1.00 98.00 96 GLN A O 1
ATOM 781 N N . LYS A 1 97 ? 10.456 -9.676 -23.108 1.00 97.12 97 LYS A N 1
ATOM 782 C CA . LYS A 1 97 ? 9.279 -8.920 -23.550 1.00 97.12 97 LYS A CA 1
ATOM 783 C C . LYS A 1 97 ? 9.580 -7.471 -23.893 1.00 97.12 97 LYS A C 1
ATOM 785 O O . LYS A 1 97 ? 9.104 -6.978 -24.909 1.00 97.12 97 LYS A O 1
ATOM 790 N N . MET A 1 98 ? 10.399 -6.791 -23.098 1.00 97.06 98 MET A N 1
ATOM 791 C CA . MET A 1 98 ? 10.827 -5.427 -23.412 1.00 97.06 98 MET A CA 1
ATOM 792 C C . MET A 1 98 ? 11.633 -5.351 -24.716 1.00 97.06 98 MET A C 1
ATOM 794 O O . MET A 1 98 ? 11.474 -4.387 -25.468 1.00 97.06 98 MET A O 1
ATOM 798 N N . ASN A 1 99 ? 12.429 -6.382 -25.011 1.00 96.81 99 ASN A N 1
ATOM 799 C CA . ASN A 1 99 ? 13.241 -6.485 -26.224 1.00 96.81 99 ASN A CA 1
ATOM 800 C C . ASN A 1 99 ? 12.425 -6.628 -27.517 1.00 96.81 99 ASN A C 1
ATOM 802 O O . ASN A 1 99 ? 12.967 -6.391 -28.594 1.00 96.81 99 ASN A O 1
ATOM 806 N N . GLU A 1 100 ? 11.120 -6.908 -27.435 1.00 95.12 100 GLU A N 1
ATOM 807 C CA . GLU A 1 100 ? 10.205 -6.788 -28.581 1.00 95.12 100 GLU A CA 1
ATOM 808 C C . GLU A 1 100 ? 10.019 -5.315 -29.021 1.00 95.12 100 GLU A C 1
ATOM 810 O O . GLU A 1 100 ? 9.632 -5.052 -30.161 1.00 95.12 100 GLU A O 1
ATOM 815 N N . PHE A 1 101 ? 10.323 -4.343 -28.145 1.00 95.06 101 PHE A N 1
ATOM 816 C CA . PHE A 1 101 ? 10.133 -2.904 -28.384 1.00 95.06 101 PHE A CA 1
ATOM 817 C C . PHE A 1 101 ? 11.440 -2.100 -28.424 1.00 95.06 101 PHE A C 1
ATOM 819 O O . PHE A 1 101 ? 11.515 -1.086 -29.126 1.00 95.06 101 PHE A O 1
ATOM 826 N N . ALA A 1 102 ? 12.446 -2.498 -27.642 1.00 95.00 102 ALA A N 1
ATOM 827 C CA . ALA A 1 102 ? 13.766 -1.872 -27.587 1.00 95.00 102 ALA A CA 1
ATOM 828 C C . ALA A 1 102 ? 14.773 -2.777 -26.866 1.00 95.00 102 ALA A C 1
ATOM 830 O O . ALA A 1 102 ? 14.414 -3.383 -25.866 1.00 95.00 102 ALA A O 1
ATOM 831 N N . GLU A 1 103 ? 16.037 -2.784 -27.300 1.00 96.62 103 GLU A N 1
ATOM 832 C CA . GLU A 1 103 ? 17.134 -3.514 -26.642 1.00 96.62 103 GLU A CA 1
ATOM 833 C C . GLU A 1 103 ? 17.426 -2.968 -25.231 1.00 96.62 103 GLU A C 1
ATOM 835 O O . GLU A 1 103 ? 18.205 -2.031 -25.042 1.00 96.62 103 GLU A O 1
ATOM 840 N N . ILE A 1 104 ? 16.766 -3.540 -24.229 1.00 97.88 104 ILE A N 1
ATOM 841 C CA . ILE A 1 104 ? 16.917 -3.207 -22.818 1.00 97.88 104 ILE A CA 1
ATOM 842 C C . ILE A 1 104 ? 17.603 -4.378 -22.129 1.00 97.88 104 ILE A C 1
ATOM 844 O O . ILE A 1 104 ? 17.172 -5.521 -22.236 1.00 97.88 104 ILE A O 1
ATOM 848 N N . ARG A 1 105 ? 18.662 -4.083 -21.378 1.00 98.19 105 ARG A N 1
ATOM 849 C CA . ARG A 1 105 ? 19.385 -5.079 -20.583 1.00 98.19 105 ARG A CA 1
ATOM 850 C C . ARG A 1 105 ? 19.138 -4.859 -19.101 1.00 98.19 105 ARG A C 1
ATOM 852 O O . ARG A 1 105 ? 19.289 -3.734 -18.622 1.00 98.19 105 ARG A O 1
ATOM 859 N N . LEU A 1 106 ? 18.833 -5.927 -18.374 1.00 98.44 106 LEU A N 1
ATOM 860 C CA . LEU A 1 106 ? 18.659 -5.932 -16.930 1.00 98.44 106 LEU A CA 1
ATOM 861 C C . LEU A 1 106 ? 19.857 -6.570 -16.221 1.00 98.44 106 LEU A C 1
ATOM 863 O O . LEU A 1 106 ? 20.425 -7.575 -16.645 1.00 98.44 106 LEU A O 1
ATOM 867 N N . ILE A 1 107 ? 20.231 -5.976 -15.093 1.00 98.00 107 ILE A N 1
ATOM 868 C CA . ILE A 1 107 ? 21.213 -6.502 -14.147 1.00 98.00 107 ILE A CA 1
ATOM 869 C C . ILE A 1 107 ? 20.526 -6.572 -12.792 1.00 98.00 107 ILE A C 1
ATOM 871 O O . ILE A 1 107 ? 19.982 -5.573 -12.323 1.00 98.00 107 ILE A O 1
ATOM 875 N N . ILE A 1 108 ? 20.531 -7.752 -12.181 1.00 97.88 108 ILE A N 1
ATOM 876 C CA . ILE A 1 108 ? 19.824 -8.026 -10.935 1.00 97.88 108 ILE A CA 1
ATOM 877 C C . ILE A 1 108 ? 20.853 -8.424 -9.888 1.00 97.88 108 ILE A C 1
ATOM 879 O O . ILE A 1 108 ? 21.658 -9.326 -10.114 1.00 97.88 108 ILE A O 1
ATOM 883 N N . GLU A 1 109 ? 20.803 -7.764 -8.739 1.00 94.94 109 GLU A N 1
ATOM 884 C CA . GLU A 1 109 ? 21.663 -8.041 -7.594 1.00 94.94 109 GLU A CA 1
ATOM 885 C C . GLU A 1 109 ? 20.839 -8.100 -6.305 1.00 94.94 109 GLU A C 1
ATOM 887 O O . GLU A 1 109 ? 19.789 -7.458 -6.185 1.00 94.94 109 GLU A O 1
ATOM 892 N N . ARG A 1 110 ? 21.306 -8.885 -5.327 1.00 94.44 110 ARG A N 1
ATOM 893 C CA . ARG A 1 110 ? 20.736 -8.848 -3.977 1.00 94.44 110 ARG A CA 1
ATOM 894 C C . ARG A 1 110 ? 21.012 -7.473 -3.374 1.00 94.44 110 ARG A C 1
ATOM 896 O O . ARG A 1 110 ? 22.100 -6.926 -3.533 1.00 94.44 110 ARG A O 1
ATOM 903 N N . TYR A 1 111 ? 20.023 -6.931 -2.679 1.00 89.38 111 TYR A N 1
ATOM 904 C CA . TYR A 1 111 ? 20.175 -5.716 -1.899 1.00 89.38 111 TYR A CA 1
ATOM 905 C C . TYR A 1 111 ? 20.136 -6.072 -0.414 1.00 89.38 111 TYR A C 1
ATOM 907 O O . TYR A 1 111 ? 19.108 -6.518 0.093 1.00 89.38 111 TYR A O 1
ATOM 915 N N . GLU A 1 112 ? 21.264 -5.894 0.266 1.00 79.50 112 GLU A N 1
ATOM 916 C CA . GLU A 1 112 ? 21.390 -6.121 1.706 1.00 79.50 112 GLU A CA 1
ATOM 917 C C . GLU A 1 112 ? 21.357 -4.774 2.427 1.00 79.50 112 GLU A C 1
ATOM 919 O O . GLU A 1 112 ? 22.169 -3.883 2.159 1.00 79.50 112 GLU A O 1
ATOM 924 N N . GLU A 1 113 ? 20.385 -4.603 3.321 1.00 66.62 113 GLU A N 1
ATOM 925 C CA . GLU A 1 113 ? 20.378 -3.454 4.221 1.00 66.62 113 GLU A CA 1
ATOM 926 C C . GLU A 1 113 ? 21.379 -3.669 5.355 1.00 66.62 113 GLU A C 1
ATOM 928 O O . GLU A 1 113 ? 21.656 -4.794 5.757 1.00 66.62 113 GLU A O 1
ATOM 933 N N . LYS A 1 114 ? 21.956 -2.569 5.853 1.00 57.41 114 LYS A N 1
ATOM 934 C CA . LYS A 1 114 ? 22.995 -2.615 6.893 1.00 57.41 114 LYS A CA 1
ATOM 935 C C . LYS A 1 114 ? 22.482 -3.105 8.250 1.00 57.41 114 LYS A C 1
ATOM 937 O O . LYS A 1 114 ? 23.293 -3.539 9.058 1.00 57.41 114 LYS A O 1
ATOM 942 N N . ASP A 1 115 ? 21.176 -3.011 8.484 1.00 56.81 115 ASP A N 1
ATOM 943 C CA . ASP A 1 115 ? 20.522 -3.410 9.727 1.00 56.81 115 ASP A CA 1
ATOM 944 C C . ASP A 1 115 ? 19.635 -4.637 9.466 1.00 56.81 115 ASP A C 1
ATOM 946 O O . ASP A 1 115 ? 18.960 -4.702 8.433 1.00 56.81 115 ASP A O 1
ATOM 950 N N . ASP A 1 116 ? 19.588 -5.579 10.414 1.00 54.75 116 ASP A N 1
ATOM 951 C CA . ASP A 1 116 ? 18.650 -6.704 10.364 1.00 54.75 116 ASP A CA 1
ATOM 952 C C . ASP A 1 116 ? 17.210 -6.175 10.334 1.00 54.75 116 ASP A C 1
ATOM 954 O O . ASP A 1 116 ? 16.736 -5.524 11.274 1.00 54.75 116 ASP A O 1
ATOM 958 N N . HIS A 1 117 ? 16.488 -6.455 9.247 1.00 53.97 117 HIS A N 1
ATOM 959 C CA . HIS A 1 117 ? 15.087 -6.065 9.155 1.00 53.97 117 HIS A CA 1
ATOM 960 C C . HIS A 1 117 ? 14.217 -6.981 10.012 1.00 53.97 117 HIS A C 1
ATOM 962 O O . HIS A 1 117 ? 14.278 -8.209 9.866 1.00 53.97 117 HIS A O 1
ATOM 968 N N . PRO A 1 118 ? 13.332 -6.423 10.856 1.00 54.22 118 PRO A N 1
ATOM 969 C CA . PRO A 1 118 ? 12.283 -7.227 11.454 1.00 54.22 118 PRO A CA 1
ATOM 970 C C . PRO A 1 118 ? 11.417 -7.823 10.326 1.00 54.22 118 PRO A C 1
ATOM 972 O O . PRO A 1 118 ? 11.167 -7.160 9.323 1.00 54.22 118 PRO A O 1
ATOM 975 N N . PHE A 1 119 ? 10.925 -9.054 10.503 1.00 59.03 119 PHE A N 1
ATOM 976 C CA . PHE A 1 119 ? 10.000 -9.755 9.583 1.00 59.03 119 PHE A CA 1
ATOM 977 C C . PHE A 1 119 ? 10.607 -10.425 8.334 1.00 59.03 119 PHE A C 1
ATOM 979 O O . PHE A 1 119 ? 9.877 -10.702 7.378 1.00 59.03 119 PHE A O 1
ATOM 986 N N . GLU A 1 120 ? 11.904 -10.751 8.365 1.00 77.69 120 GLU A N 1
ATOM 987 C CA . GLU A 1 120 ? 12.578 -11.569 7.341 1.00 77.69 120 GLU A CA 1
ATOM 988 C C . GLU A 1 120 ? 12.403 -11.035 5.910 1.00 77.69 120 GLU A C 1
ATOM 990 O O . GLU A 1 120 ? 11.947 -11.738 5.009 1.00 77.69 120 GLU A O 1
ATOM 995 N N . GLN A 1 121 ? 12.737 -9.770 5.697 1.00 86.44 121 GLN A N 1
ATOM 996 C CA . GLN A 1 121 ? 12.626 -9.142 4.388 1.00 86.44 121 GLN A CA 1
ATOM 997 C C . GLN A 1 121 ? 13.779 -9.556 3.462 1.00 86.44 121 GLN A C 1
ATOM 999 O O . GLN A 1 121 ? 14.935 -9.606 3.877 1.00 86.44 121 GLN A O 1
ATOM 1004 N N . GLU A 1 122 ? 13.477 -9.820 2.190 1.00 92.44 122 GLU A N 1
ATOM 1005 C CA . GLU A 1 122 ? 14.490 -9.975 1.141 1.00 92.44 122 GLU A CA 1
ATOM 1006 C C . GLU A 1 122 ? 14.299 -8.889 0.082 1.00 92.44 122 GLU A C 1
ATOM 1008 O O . GLU A 1 122 ? 13.174 -8.622 -0.346 1.00 92.44 122 GLU A O 1
ATOM 1013 N N . ALA A 1 123 ? 15.396 -8.253 -0.332 1.00 94.69 123 ALA A N 1
ATOM 1014 C CA . ALA A 1 123 ? 15.368 -7.166 -1.296 1.00 94.69 123 ALA A CA 1
ATOM 1015 C C . ALA A 1 123 ? 16.352 -7.392 -2.447 1.00 94.69 123 ALA A C 1
ATOM 1017 O O . ALA A 1 123 ? 17.398 -8.031 -2.303 1.00 94.69 123 ALA A O 1
ATOM 1018 N N . PHE A 1 124 ? 16.009 -6.833 -3.603 1.00 96.38 124 PHE A N 1
ATOM 1019 C CA . PHE A 1 124 ? 16.774 -6.938 -4.839 1.00 96.38 124 PHE A CA 1
ATOM 1020 C C . PHE A 1 124 ? 16.822 -5.583 -5.528 1.00 96.38 124 PHE A C 1
ATOM 1022 O O . PHE A 1 124 ? 15.850 -4.827 -5.507 1.00 96.38 124 PHE A O 1
ATOM 1029 N N . LYS A 1 125 ? 17.945 -5.287 -6.173 1.00 97.00 125 LYS A N 1
ATOM 1030 C CA . LYS A 1 125 ? 18.089 -4.121 -7.036 1.00 97.00 125 LYS A CA 1
ATOM 1031 C C . LYS A 1 125 ? 18.133 -4.585 -8.483 1.00 97.00 125 LYS A C 1
ATOM 1033 O O . LYS A 1 125 ? 18.935 -5.441 -8.844 1.00 97.00 125 LYS A O 1
ATOM 1038 N N . VAL A 1 126 ? 17.269 -4.004 -9.306 1.00 97.94 126 VAL A N 1
ATOM 1039 C CA . VAL A 1 126 ? 17.232 -4.229 -10.751 1.00 97.94 126 VAL A CA 1
ATOM 1040 C C . VAL A 1 126 ? 17.719 -2.961 -11.427 1.00 97.94 126 VAL A C 1
ATOM 1042 O O . VAL A 1 126 ? 17.124 -1.902 -11.249 1.00 97.94 126 VAL A O 1
ATOM 1045 N N . ARG A 1 127 ? 18.804 -3.048 -12.193 1.00 97.94 127 ARG A N 1
ATOM 1046 C CA . ARG A 1 127 ? 19.332 -1.948 -13.003 1.00 97.94 127 ARG A CA 1
ATOM 1047 C C . ARG A 1 127 ? 19.054 -2.224 -14.472 1.00 97.94 127 ARG A C 1
ATOM 1049 O O . ARG A 1 127 ? 19.344 -3.315 -14.946 1.00 97.94 127 ARG A O 1
ATOM 1056 N N . ALA A 1 128 ? 18.530 -1.238 -15.184 1.00 98.25 128 ALA A N 1
ATOM 1057 C CA . ALA A 1 128 ? 18.222 -1.315 -16.599 1.00 98.25 128 ALA A CA 1
ATOM 1058 C C . ALA A 1 128 ? 19.118 -0.376 -17.408 1.00 98.25 128 ALA A C 1
ATOM 1060 O O . ALA A 1 128 ? 19.314 0.791 -17.050 1.00 98.25 128 ALA A O 1
ATOM 1061 N N . GLN A 1 129 ? 19.625 -0.892 -18.522 1.00 98.31 129 GLN A N 1
ATOM 1062 C CA . GLN A 1 129 ? 20.283 -0.128 -19.571 1.00 98.31 129 GLN A CA 1
ATOM 1063 C C . GLN A 1 129 ? 19.351 -0.059 -20.778 1.00 98.31 129 GLN A C 1
ATOM 1065 O O . GLN A 1 129 ? 19.064 -1.084 -21.391 1.00 98.31 129 GLN A O 1
ATOM 1070 N N . PHE A 1 130 ? 18.887 1.143 -21.114 1.00 98.00 130 PHE A N 1
ATOM 1071 C CA . PHE A 1 130 ? 18.137 1.393 -22.348 1.00 98.00 130 PHE A CA 1
ATOM 1072 C C . PHE A 1 130 ? 19.090 1.553 -23.548 1.00 98.00 130 PHE A C 1
ATOM 1074 O O . PHE A 1 130 ? 20.239 1.951 -23.342 1.00 98.00 130 PHE A O 1
ATOM 1081 N N . PRO A 1 131 ? 18.629 1.369 -24.804 1.00 96.62 131 PRO A N 1
ATOM 1082 C CA . PRO A 1 131 ? 19.509 1.387 -25.982 1.00 96.62 131 PRO A CA 1
ATOM 1083 C C . PRO A 1 131 ? 20.299 2.691 -26.168 1.00 96.62 131 PRO A C 1
ATOM 1085 O O . PRO A 1 131 ? 21.374 2.714 -26.757 1.00 96.62 131 PRO A O 1
ATOM 1088 N N . TRP A 1 132 ? 19.758 3.811 -25.681 1.00 95.88 132 TRP A N 1
ATOM 1089 C CA . TRP A 1 132 ? 20.384 5.135 -25.762 1.00 95.88 132 TRP A CA 1
ATOM 1090 C C . TRP A 1 132 ? 21.283 5.465 -24.561 1.00 95.88 132 TRP A C 1
ATOM 1092 O O . TRP A 1 132 ? 21.709 6.612 -24.417 1.00 95.88 132 TRP A O 1
ATOM 1102 N N . GLN A 1 133 ? 21.553 4.501 -23.679 1.00 96.81 133 GLN A N 1
ATOM 1103 C CA . GLN A 1 133 ? 22.382 4.669 -22.488 1.00 96.81 133 GLN A CA 1
ATOM 1104 C C . GLN A 1 133 ? 23.672 3.852 -22.606 1.00 96.81 133 GLN A C 1
ATOM 1106 O O . GLN A 1 133 ? 23.664 2.690 -23.007 1.00 96.81 133 GLN A O 1
ATOM 1111 N N . ARG A 1 134 ? 24.798 4.455 -22.208 1.00 95.06 134 ARG A N 1
ATOM 1112 C CA . ARG A 1 134 ? 26.107 3.776 -22.178 1.00 95.06 134 ARG A CA 1
ATOM 1113 C C . ARG A 1 134 ? 26.250 2.800 -21.006 1.00 95.06 134 ARG A C 1
ATOM 1115 O O . ARG A 1 134 ? 27.053 1.881 -21.083 1.00 95.06 134 ARG A O 1
ATOM 1122 N N . GLU A 1 135 ? 25.470 3.006 -19.949 1.00 96.00 135 GLU A N 1
ATOM 1123 C CA . GLU A 1 135 ? 25.525 2.263 -18.690 1.00 96.00 135 GLU A CA 1
ATOM 1124 C C . GLU A 1 135 ? 24.103 1.997 -18.156 1.00 96.00 135 GLU A C 1
ATOM 1126 O O . GLU A 1 135 ? 23.160 2.686 -18.560 1.00 96.00 135 GLU A O 1
ATOM 1131 N N . PRO A 1 136 ? 23.916 1.025 -17.242 1.00 95.44 136 PRO A N 1
ATOM 1132 C CA . PRO A 1 136 ? 22.628 0.736 -16.612 1.00 95.44 136 PRO A CA 1
ATOM 1133 C C . PRO A 1 136 ? 22.284 1.786 -15.540 1.00 95.44 136 PRO A C 1
ATOM 1135 O O . PRO A 1 136 ? 22.559 1.609 -14.343 1.00 95.44 136 PRO A O 1
ATOM 1138 N N . LEU A 1 137 ? 21.727 2.912 -15.994 1.00 94.56 137 LEU A N 1
ATOM 1139 C CA . LEU A 1 137 ? 21.465 4.103 -15.177 1.00 94.56 137 LEU A CA 1
ATOM 1140 C C . LEU A 1 137 ? 20.122 4.069 -14.443 1.00 94.56 137 LEU A C 1
ATOM 1142 O O . LEU A 1 137 ? 19.989 4.695 -13.396 1.00 94.56 137 LEU A O 1
ATOM 1146 N N . ILE A 1 138 ? 19.128 3.361 -14.979 1.00 96.94 138 ILE A N 1
ATOM 1147 C CA . ILE A 1 138 ? 17.788 3.312 -14.383 1.00 96.94 138 ILE A CA 1
ATOM 1148 C C . ILE A 1 138 ? 17.743 2.156 -13.396 1.00 96.94 138 ILE A C 1
ATOM 1150 O O . ILE A 1 138 ? 18.210 1.068 -13.717 1.00 96.94 138 ILE A O 1
ATOM 1154 N N . SER A 1 139 ? 17.189 2.360 -12.203 1.00 95.50 139 SER A N 1
ATOM 1155 C CA . SER A 1 139 ? 17.069 1.286 -11.215 1.00 95.50 139 SER A CA 1
ATOM 1156 C C . SER A 1 139 ? 15.695 1.213 -10.576 1.00 95.50 139 SER A C 1
ATOM 1158 O O . SER A 1 139 ? 15.054 2.237 -10.375 1.00 95.50 139 SER A O 1
ATOM 1160 N N . ALA A 1 140 ? 15.290 0.009 -10.199 1.00 96.56 140 ALA A N 1
ATOM 1161 C CA . ALA A 1 140 ? 14.132 -0.270 -9.364 1.00 96.56 140 ALA A CA 1
ATOM 1162 C C . ALA A 1 140 ? 14.555 -1.170 -8.198 1.00 96.56 140 ALA A C 1
ATOM 1164 O O . ALA A 1 140 ? 15.488 -1.973 -8.331 1.00 96.56 140 ALA A O 1
ATOM 1165 N N . LYS A 1 141 ? 13.865 -1.048 -7.064 1.00 96.31 141 LYS A N 1
ATOM 1166 C CA . LYS A 1 141 ? 14.023 -1.953 -5.922 1.00 96.31 141 LYS A CA 1
ATOM 1167 C C . LYS A 1 141 ? 12.836 -2.908 -5.878 1.00 96.31 141 LYS A C 1
ATOM 1169 O O . LYS A 1 141 ? 11.705 -2.492 -6.101 1.00 96.31 141 LYS A O 1
ATOM 1174 N N . ILE A 1 142 ? 13.090 -4.180 -5.605 1.00 97.50 142 ILE A N 1
ATOM 1175 C CA . ILE A 1 142 ? 12.066 -5.171 -5.269 1.00 97.50 142 ILE A CA 1
ATOM 1176 C C . ILE A 1 142 ? 12.241 -5.489 -3.792 1.00 97.50 142 ILE A C 1
ATOM 1178 O O . ILE A 1 142 ? 13.336 -5.859 -3.376 1.00 97.50 142 ILE A O 1
ATOM 1182 N N . GLU A 1 143 ? 11.176 -5.372 -3.016 1.00 95.56 143 GLU A N 1
ATOM 1183 C CA . GLU A 1 143 ? 11.144 -5.668 -1.589 1.00 95.56 143 GLU A CA 1
ATOM 1184 C C . GLU A 1 143 ? 10.072 -6.718 -1.307 1.00 95.56 143 GLU A C 1
ATOM 1186 O O . GLU A 1 143 ? 8.905 -6.529 -1.639 1.00 95.56 143 GLU A O 1
ATOM 1191 N N . ILE A 1 144 ? 10.448 -7.832 -0.678 1.00 95.44 144 ILE A N 1
ATOM 1192 C CA . ILE A 1 144 ? 9.525 -8.927 -0.367 1.00 95.44 144 ILE A CA 1
ATOM 1193 C C . ILE A 1 144 ? 9.508 -9.156 1.143 1.00 95.44 144 ILE A C 1
ATOM 1195 O O . ILE A 1 144 ? 10.482 -9.628 1.730 1.00 95.44 144 ILE A O 1
ATOM 1199 N N . THR A 1 145 ? 8.382 -8.824 1.777 1.00 93.25 145 THR A N 1
ATOM 1200 C CA . THR A 1 145 ? 8.121 -9.090 3.195 1.00 93.25 145 THR A CA 1
ATOM 1201 C C . THR A 1 145 ? 7.539 -10.493 3.364 1.00 93.25 145 THR A C 1
ATOM 1203 O O . THR A 1 145 ? 6.435 -10.772 2.895 1.00 93.25 145 THR A O 1
ATOM 1206 N N . MET A 1 146 ? 8.261 -11.369 4.066 1.00 89.62 146 MET A N 1
ATOM 1207 C CA . MET A 1 146 ? 7.874 -12.778 4.233 1.00 89.62 146 MET A CA 1
ATOM 1208 C C . MET A 1 146 ? 6.799 -12.977 5.301 1.00 89.62 146 MET A C 1
ATOM 1210 O O . MET A 1 146 ? 5.973 -13.877 5.184 1.00 89.62 146 MET A O 1
ATOM 1214 N N . GLN A 1 147 ? 6.815 -12.147 6.347 1.00 85.31 147 GLN A N 1
ATOM 1215 C CA . GLN A 1 147 ? 5.880 -12.232 7.467 1.00 85.31 147 GLN A CA 1
ATOM 1216 C C . GLN A 1 147 ? 5.051 -10.949 7.576 1.00 85.31 147 GLN A C 1
ATOM 1218 O O . GLN A 1 147 ? 5.439 -9.980 8.233 1.00 85.31 147 GLN A O 1
ATOM 1223 N N . GLU A 1 148 ? 3.879 -10.950 6.944 1.00 87.81 148 GLU A N 1
ATOM 1224 C CA . GLU A 1 148 ? 2.904 -9.865 7.052 1.00 87.81 148 GLU A CA 1
ATOM 1225 C C . GLU A 1 148 ? 1.491 -10.442 7.160 1.00 87.81 148 GLU A C 1
ATOM 1227 O O . GLU A 1 148 ? 1.118 -11.354 6.427 1.00 87.81 148 GLU A O 1
ATOM 1232 N N . THR A 1 149 ? 0.695 -9.925 8.097 1.00 89.06 149 THR A N 1
ATOM 1233 C CA . THR A 1 149 ? -0.704 -10.342 8.245 1.00 89.06 149 THR A CA 1
ATO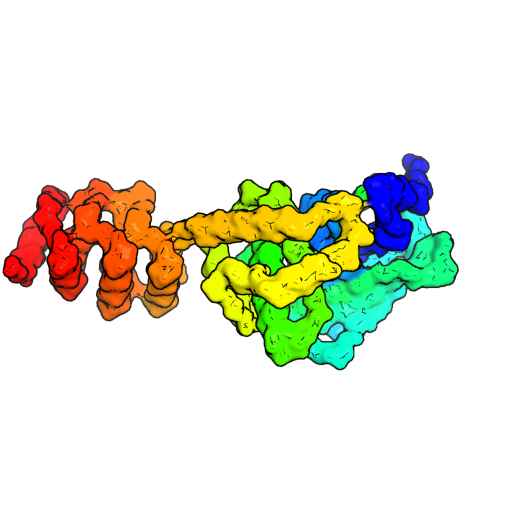M 1234 C C . THR A 1 149 ? -1.585 -9.372 7.478 1.00 89.06 149 THR A C 1
ATOM 1236 O O . THR A 1 149 ? -1.776 -8.232 7.908 1.00 89.06 149 THR A O 1
ATOM 1239 N N . VAL A 1 150 ? -2.118 -9.835 6.352 1.00 92.06 150 VAL A N 1
ATOM 1240 C CA . VAL A 1 150 ? -3.061 -9.090 5.514 1.00 92.06 150 VAL A CA 1
ATOM 1241 C C . VAL A 1 150 ? -4.472 -9.297 6.069 1.00 92.06 150 VAL A C 1
ATOM 1243 O O . VAL A 1 150 ? -4.889 -10.436 6.280 1.00 92.06 150 VAL A O 1
ATOM 1246 N N . LEU A 1 151 ? -5.182 -8.214 6.387 1.00 89.81 151 LEU A N 1
ATOM 1247 C CA . LEU A 1 151 ? -6.508 -8.269 7.011 1.00 89.81 151 LEU A CA 1
ATOM 1248 C C . LEU A 1 151 ? -7.640 -8.316 5.984 1.00 89.81 151 LEU A C 1
ATOM 1250 O O . LEU A 1 151 ? -8.680 -8.908 6.271 1.00 89.81 151 LEU A O 1
ATOM 1254 N N . PHE A 1 152 ? -7.430 -7.731 4.807 1.00 91.00 152 PHE A N 1
ATOM 1255 C CA . PHE A 1 152 ? -8.366 -7.787 3.687 1.00 91.00 152 PHE A CA 1
ATOM 1256 C C . PHE A 1 152 ? -7.906 -8.769 2.602 1.00 91.00 152 PHE A C 1
ATOM 1258 O O . PHE A 1 152 ? -6.705 -8.919 2.365 1.00 91.00 152 PHE A O 1
ATOM 1265 N N . PRO A 1 153 ? -8.841 -9.443 1.908 1.00 92.19 153 PRO A N 1
ATOM 1266 C CA . PRO A 1 153 ? -8.484 -10.306 0.791 1.00 92.19 153 PRO A CA 1
ATOM 1267 C C . PRO A 1 153 ? -7.793 -9.497 -0.326 1.00 92.19 153 PRO A C 1
ATOM 1269 O O . PRO A 1 153 ? -8.233 -8.386 -0.638 1.00 92.19 153 PRO A O 1
ATOM 1272 N N . PRO A 1 154 ? -6.735 -10.039 -0.961 1.00 95.31 154 PRO A N 1
ATOM 1273 C CA . PRO A 1 154 ? -6.102 -9.400 -2.110 1.00 95.31 154 PRO A CA 1
ATOM 1274 C C . PRO A 1 154 ? -7.077 -9.198 -3.273 1.00 95.31 154 PRO A C 1
ATOM 1276 O O . PRO A 1 154 ? -7.965 -10.017 -3.511 1.00 95.31 154 PRO A O 1
ATOM 1279 N N . VAL A 1 155 ? -6.869 -8.132 -4.043 1.00 96.62 155 VAL A N 1
ATOM 1280 C CA . VAL A 1 155 ? -7.688 -7.785 -5.209 1.00 96.62 155 VAL A CA 1
ATOM 1281 C C . VAL A 1 155 ? -6.871 -7.966 -6.483 1.00 96.62 155 VAL A C 1
ATOM 1283 O O . VAL A 1 155 ? -5.746 -7.468 -6.581 1.00 96.62 155 VAL A O 1
ATOM 1286 N N . MET A 1 156 ? -7.450 -8.647 -7.475 1.00 97.31 156 MET A N 1
ATOM 1287 C CA . MET A 1 156 ? -6.849 -8.778 -8.804 1.00 97.31 156 MET A CA 1
ATOM 1288 C C . MET A 1 156 ? -6.981 -7.465 -9.580 1.00 97.31 156 MET A C 1
ATOM 1290 O O . MET A 1 156 ? -8.086 -6.939 -9.742 1.00 97.31 156 MET A O 1
ATOM 1294 N N . LYS A 1 157 ? -5.865 -6.942 -10.088 1.00 97.31 157 LYS A N 1
ATOM 1295 C CA . LYS A 1 157 ? -5.818 -5.704 -10.876 1.00 97.31 157 LYS A CA 1
ATOM 1296 C C . LYS A 1 157 ? -4.995 -5.884 -12.145 1.00 97.31 157 LYS A C 1
ATOM 1298 O O . LYS A 1 157 ? -4.046 -6.661 -12.167 1.00 97.31 157 LYS A O 1
ATOM 1303 N N . GLN A 1 158 ? -5.370 -5.150 -13.189 1.00 97.19 158 GLN A N 1
ATOM 1304 C CA . GLN A 1 158 ? -4.535 -4.983 -14.377 1.00 97.19 158 GLN A CA 1
ATOM 1305 C C . GLN A 1 158 ? -3.440 -3.951 -14.105 1.00 97.19 158 GLN A C 1
ATOM 1307 O O . GLN A 1 158 ? -3.661 -2.992 -13.359 1.00 97.19 158 GLN A O 1
ATOM 1312 N N . ILE A 1 159 ? -2.287 -4.126 -14.747 1.00 97.25 159 ILE A N 1
ATOM 1313 C CA . ILE A 1 159 ? -1.192 -3.156 -14.691 1.00 97.25 159 ILE A CA 1
ATOM 1314 C C . ILE A 1 159 ? -1.537 -1.967 -15.597 1.00 97.25 159 ILE A C 1
ATOM 1316 O O . ILE A 1 159 ? -1.711 -2.104 -16.806 1.00 97.25 159 ILE A O 1
ATOM 1320 N N . ILE A 1 160 ? -1.613 -0.773 -15.015 1.00 96.31 160 ILE A N 1
ATOM 1321 C CA . ILE A 1 160 ? -1.777 0.487 -15.737 1.00 96.31 160 ILE A CA 1
ATOM 1322 C C . ILE A 1 160 ? -0.438 0.841 -16.388 1.00 96.31 160 ILE A C 1
ATOM 1324 O O . ILE A 1 160 ? 0.523 1.225 -15.716 1.00 96.31 160 ILE A O 1
ATOM 1328 N N . HIS A 1 161 ? -0.395 0.718 -17.713 1.00 95.94 161 HIS A N 1
ATOM 1329 C CA . HIS A 1 161 ? 0.806 0.889 -18.526 1.00 95.94 161 HIS A CA 1
ATOM 1330 C C . HIS A 1 161 ? 0.533 1.853 -19.694 1.00 95.94 161 HIS A C 1
ATOM 1332 O O . HIS A 1 161 ? 0.052 1.428 -20.743 1.00 95.94 161 HIS A O 1
ATOM 1338 N N . PRO A 1 162 ? 0.780 3.168 -19.532 1.00 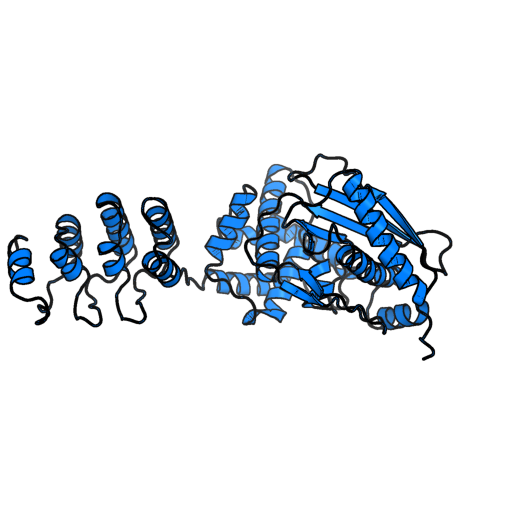93.69 162 PRO A N 1
ATOM 1339 C CA . PRO A 1 162 ? 0.340 4.195 -20.482 1.00 93.69 162 PRO A CA 1
ATOM 1340 C C . PRO A 1 162 ? 1.294 4.381 -21.675 1.00 93.69 162 PRO A C 1
ATOM 1342 O O . PRO A 1 162 ? 1.425 5.483 -22.195 1.00 93.69 162 PRO A O 1
ATOM 1345 N N . TYR A 1 163 ? 1.986 3.328 -22.112 1.00 94.44 163 TYR A N 1
ATOM 1346 C CA . TYR A 1 163 ? 3.051 3.433 -23.109 1.00 94.44 163 TYR A CA 1
ATOM 1347 C C . TYR A 1 163 ? 2.678 2.782 -24.440 1.00 94.44 163 TYR A C 1
ATOM 1349 O O . TYR A 1 163 ? 3.541 2.229 -25.089 1.00 94.44 163 TYR A O 1
ATOM 1357 N N . ASP A 1 164 ? 1.435 2.861 -24.897 1.00 92.62 164 ASP A N 1
ATOM 1358 C CA . ASP A 1 164 ? 0.935 2.309 -26.174 1.00 92.62 164 ASP A CA 1
ATOM 1359 C C . ASP A 1 164 ? 0.920 0.767 -26.308 1.00 92.62 164 ASP A C 1
ATOM 1361 O O . ASP A 1 164 ? -0.041 0.241 -26.872 1.00 92.62 164 ASP A O 1
ATOM 1365 N N . GLU A 1 165 ? 1.914 0.016 -25.813 1.00 93.62 165 GLU A N 1
ATOM 1366 C CA . GLU A 1 165 ? 1.778 -1.448 -25.732 1.00 93.62 165 GLU A CA 1
ATOM 1367 C C . GLU A 1 165 ? 0.935 -1.892 -24.538 1.00 93.62 165 GLU A C 1
ATOM 1369 O O . GLU A 1 165 ? 0.703 -1.138 -23.594 1.00 93.62 165 GLU A O 1
ATOM 1374 N N . LYS A 1 166 ? 0.480 -3.145 -24.579 1.00 91.31 166 LYS A N 1
ATOM 1375 C CA . LYS A 1 166 ? -0.322 -3.743 -23.516 1.00 91.31 166 LYS A CA 1
ATOM 1376 C C . LYS A 1 166 ? 0.502 -4.717 -22.693 1.00 91.31 166 LYS A C 1
ATOM 1378 O O . LYS A 1 166 ? 1.331 -5.449 -23.227 1.00 91.31 166 LYS A O 1
ATOM 1383 N N . ILE A 1 167 ? 0.198 -4.749 -21.403 1.00 95.69 167 ILE A N 1
ATOM 1384 C CA . ILE A 1 167 ? 0.635 -5.793 -20.485 1.00 95.69 167 ILE A CA 1
ATOM 1385 C C . ILE A 1 167 ? -0.629 -6.508 -20.019 1.00 95.69 167 ILE A C 1
ATOM 1387 O O . ILE A 1 167 ? -1.351 -6.017 -19.153 1.00 95.69 167 ILE A O 1
ATOM 1391 N N . ASP A 1 168 ? -0.911 -7.655 -20.631 1.00 90.19 168 ASP A N 1
ATOM 1392 C CA . ASP A 1 168 ? -2.092 -8.462 -20.328 1.00 90.19 168 ASP A CA 1
ATOM 1393 C C . ASP A 1 168 ? -1.766 -9.425 -19.179 1.00 90.19 168 ASP A C 1
ATOM 1395 O O . ASP A 1 168 ? -1.531 -10.619 -19.364 1.00 90.19 168 ASP A O 1
ATOM 1399 N N . THR A 1 169 ? -1.676 -8.891 -17.961 1.00 93.12 169 THR A N 1
ATOM 1400 C CA . THR A 1 169 ? -1.371 -9.675 -16.758 1.00 93.12 169 THR A CA 1
ATOM 1401 C C . THR A 1 169 ? -2.127 -9.128 -15.563 1.00 93.12 169 THR A C 1
ATOM 1403 O O . THR A 1 169 ? -1.974 -7.971 -15.173 1.00 93.12 169 THR A O 1
ATOM 1406 N N . LEU A 1 170 ? -2.930 -10.003 -14.959 1.00 95.94 170 LEU A N 1
ATOM 1407 C CA . LEU A 1 170 ? -3.599 -9.725 -13.700 1.00 95.94 170 LEU A CA 1
ATOM 1408 C C . LEU A 1 170 ? -2.657 -10.022 -12.540 1.00 95.94 170 LEU A C 1
ATOM 1410 O O . LEU A 1 170 ? -2.086 -11.109 -12.450 1.00 95.94 170 LEU A O 1
ATOM 1414 N N . ILE A 1 171 ? -2.564 -9.073 -11.619 1.00 96.12 171 ILE A N 1
ATOM 1415 C CA . ILE A 1 171 ? -1.712 -9.174 -10.441 1.00 96.12 171 ILE A CA 1
ATOM 1416 C C . ILE A 1 171 ? -2.527 -9.069 -9.158 1.00 96.12 171 ILE A C 1
ATOM 1418 O O . ILE A 1 171 ? -3.556 -8.392 -9.117 1.00 96.12 171 ILE A O 1
ATOM 1422 N N . GLN A 1 172 ? -2.067 -9.740 -8.104 1.00 97.00 172 GLN A N 1
ATOM 1423 C CA . GLN A 1 172 ? -2.652 -9.618 -6.773 1.00 97.00 172 GLN A CA 1
ATOM 1424 C C . GLN A 1 172 ? -2.142 -8.340 -6.120 1.00 97.00 172 GLN A C 1
ATOM 1426 O O . GLN A 1 172 ? -0.943 -8.081 -6.074 1.00 97.00 172 GLN A O 1
ATOM 1431 N N . THR A 1 173 ? -3.048 -7.533 -5.591 1.00 97.69 173 THR A N 1
ATOM 1432 C CA . THR A 1 173 ? -2.711 -6.271 -4.930 1.00 97.69 173 THR A CA 1
ATOM 1433 C C . THR A 1 173 ? -3.397 -6.192 -3.582 1.00 97.69 173 THR A C 1
ATOM 1435 O O . THR A 1 173 ? -4.438 -6.818 -3.377 1.00 97.69 173 THR A O 1
ATOM 1438 N N . TYR A 1 174 ? -2.844 -5.416 -2.656 1.00 97.94 174 TYR A N 1
ATOM 1439 C CA . TYR A 1 174 ? -3.605 -5.003 -1.483 1.00 97.94 174 TYR A CA 1
ATOM 1440 C C . TYR A 1 174 ? -4.887 -4.300 -1.925 1.00 97.94 174 TYR A C 1
ATOM 1442 O O . TYR A 1 174 ? -4.856 -3.500 -2.866 1.00 97.94 174 TYR A O 1
ATOM 1450 N N . SER A 1 175 ? -5.995 -4.569 -1.229 1.00 97.44 175 SER A N 1
ATOM 1451 C CA . SER A 1 175 ? -7.183 -3.722 -1.332 1.00 97.44 175 SER A CA 1
ATOM 1452 C C . SER A 1 175 ? -6.855 -2.307 -0.836 1.00 97.44 175 SER A C 1
ATOM 1454 O O . SER A 1 175 ? -5.872 -2.099 -0.115 1.00 97.44 175 SER A O 1
ATOM 1456 N N . LEU A 1 176 ? -7.663 -1.312 -1.210 1.00 97.94 176 LEU A N 1
ATOM 1457 C CA . LEU A 1 176 ? -7.438 0.058 -0.741 1.00 97.94 176 LEU A CA 1
ATOM 1458 C C . LEU A 1 176 ? -7.569 0.158 0.784 1.00 97.94 176 LEU A C 1
ATOM 1460 O O . LEU A 1 176 ? -6.806 0.888 1.410 1.00 97.94 176 LEU A O 1
ATOM 1464 N N . GLU A 1 177 ? -8.469 -0.616 1.386 1.00 96.88 177 GLU A N 1
ATOM 1465 C CA . GLU A 1 177 ? -8.654 -0.717 2.832 1.00 96.88 177 GLU A CA 1
ATOM 1466 C C . GLU A 1 177 ? -7.391 -1.216 3.537 1.00 96.88 177 GLU A C 1
ATOM 1468 O O . GLU A 1 177 ? -6.954 -0.610 4.517 1.00 96.88 177 GLU A O 1
ATOM 1473 N N . GLU A 1 178 ? -6.756 -2.270 3.015 1.00 97.38 178 GLU A N 1
ATOM 1474 C CA . GLU A 1 178 ? -5.495 -2.779 3.561 1.00 97.38 178 GLU A CA 1
ATOM 1475 C C . GLU A 1 178 ? -4.387 -1.719 3.483 1.00 97.38 178 GLU A C 1
ATOM 1477 O O . GLU A 1 178 ? -3.659 -1.508 4.456 1.00 97.38 178 GLU A O 1
ATOM 1482 N N . VAL A 1 179 ? -4.283 -1.004 2.351 1.00 97.56 179 VAL A N 1
ATOM 1483 C CA . VAL A 1 179 ? -3.311 0.092 2.183 1.00 97.56 179 VAL A CA 1
ATOM 1484 C C . VAL A 1 179 ? -3.569 1.212 3.192 1.00 97.56 179 VAL A C 1
ATOM 1486 O O . VAL A 1 179 ? -2.620 1.718 3.796 1.00 97.56 179 VAL A O 1
ATOM 1489 N N . VAL A 1 180 ? -4.833 1.594 3.400 1.00 97.69 180 VAL A N 1
ATOM 1490 C CA . VAL A 1 180 ? -5.225 2.615 4.382 1.00 97.69 180 VAL A CA 1
ATOM 1491 C C . VAL A 1 180 ? -4.800 2.196 5.790 1.00 97.69 180 VAL A C 1
ATOM 1493 O O . VAL A 1 180 ? -4.115 2.965 6.469 1.00 97.69 180 VAL A O 1
ATOM 1496 N N . LEU A 1 181 ? -5.138 0.974 6.219 1.00 96.00 181 LEU A N 1
ATOM 1497 C CA . LEU A 1 181 ? -4.768 0.478 7.547 1.00 96.00 181 LEU A CA 1
ATOM 1498 C C . LEU A 1 181 ? -3.252 0.411 7.738 1.00 96.00 181 LEU A C 1
ATOM 1500 O O . LEU A 1 181 ? -2.739 0.831 8.778 1.00 96.00 181 LEU A O 1
ATOM 1504 N N . GLU A 1 182 ? -2.516 -0.086 6.741 1.00 96.00 182 GLU A N 1
ATOM 1505 C CA . GLU A 1 182 ? -1.062 -0.204 6.829 1.00 96.00 182 GLU A CA 1
ATOM 1506 C C . GLU A 1 182 ? -0.382 1.168 6.937 1.00 96.00 182 GLU A C 1
ATOM 1508 O O . GLU A 1 182 ? 0.535 1.323 7.752 1.00 96.00 182 GLU A O 1
ATOM 1513 N N . LYS A 1 183 ? -0.858 2.169 6.182 1.00 96.50 183 LYS A N 1
ATOM 1514 C CA . LYS A 1 183 ? -0.339 3.546 6.218 1.00 96.50 183 LYS A CA 1
ATOM 1515 C C . LYS A 1 183 ? -0.633 4.252 7.531 1.00 96.50 183 LYS A C 1
ATOM 1517 O O . LYS A 1 183 ? 0.276 4.841 8.111 1.00 96.50 183 LYS A O 1
ATOM 1522 N N . LEU A 1 184 ? -1.860 4.156 8.036 1.00 96.56 184 LEU A N 1
ATOM 1523 C CA . LEU A 1 184 ? -2.227 4.735 9.330 1.00 96.56 184 LEU A CA 1
ATOM 1524 C C . LEU A 1 184 ? -1.386 4.136 10.460 1.00 96.56 184 LEU A C 1
ATOM 1526 O O . LEU A 1 184 ? -0.763 4.860 11.235 1.00 96.56 184 LEU A O 1
ATOM 1530 N N . ARG A 1 185 ? -1.260 2.808 10.493 1.00 94.62 185 ARG A N 1
ATOM 1531 C CA . ARG A 1 185 ? -0.376 2.112 11.432 1.00 94.62 185 ARG A CA 1
ATOM 1532 C C . ARG A 1 185 ? 1.093 2.536 11.275 1.00 94.62 185 ARG A C 1
ATOM 1534 O O . ARG A 1 185 ? 1.793 2.702 12.274 1.00 94.62 185 ARG A O 1
ATOM 1541 N N . ALA A 1 186 ? 1.580 2.731 10.047 1.00 93.50 186 ALA A N 1
ATOM 1542 C CA . ALA A 1 186 ? 2.949 3.185 9.785 1.00 93.50 186 ALA A CA 1
ATOM 1543 C C . ALA A 1 186 ? 3.213 4.618 10.279 1.00 93.50 186 ALA A C 1
ATOM 1545 O O . ALA A 1 186 ? 4.317 4.894 10.761 1.00 93.50 186 ALA A O 1
ATOM 1546 N N . ILE A 1 187 ? 2.215 5.504 10.185 1.00 94.62 187 ILE A N 1
ATOM 1547 C CA . ILE A 1 187 ? 2.252 6.851 10.766 1.00 94.62 187 ILE A CA 1
ATOM 1548 C C . ILE A 1 187 ? 2.405 6.747 12.286 1.00 94.62 187 ILE A C 1
ATOM 1550 O O . ILE A 1 187 ? 3.387 7.259 12.818 1.00 94.62 187 ILE A O 1
ATOM 1554 N N . LEU A 1 188 ? 1.533 5.995 12.968 1.00 91.88 188 LEU A N 1
ATOM 1555 C CA . LEU A 1 188 ? 1.590 5.814 14.428 1.00 91.88 188 LEU A CA 1
ATOM 1556 C C . LEU A 1 188 ? 2.927 5.225 14.893 1.00 91.88 188 LEU A C 1
ATOM 1558 O O . LEU A 1 188 ? 3.547 5.719 15.836 1.00 91.88 188 LEU A O 1
ATOM 1562 N N . GLN A 1 189 ? 3.415 4.195 14.193 1.00 90.81 189 GLN A N 1
ATOM 1563 C CA . GLN A 1 189 ? 4.714 3.593 14.489 1.00 90.81 189 GLN A CA 1
ATOM 1564 C C . GLN A 1 189 ?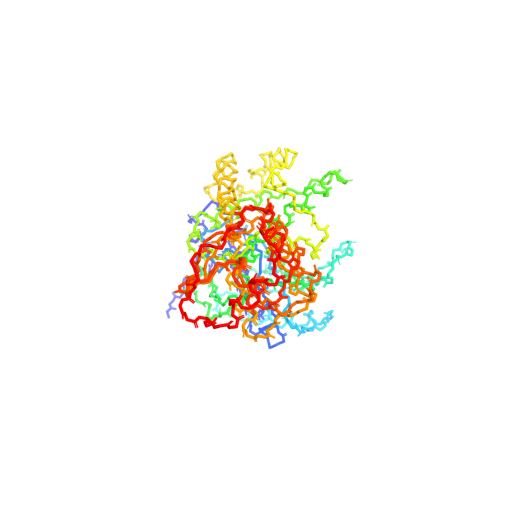 5.843 4.622 14.378 1.00 90.81 189 GLN A C 1
ATOM 1566 O O . GLN A 1 189 ? 6.803 4.583 15.150 1.00 90.81 189 GLN A O 1
ATOM 1571 N N . LYS A 1 190 ? 5.760 5.523 13.392 1.00 88.75 190 LYS A N 1
ATOM 1572 C CA . LYS A 1 190 ? 6.793 6.529 13.184 1.00 88.75 190 LYS A CA 1
ATOM 1573 C C . LYS A 1 190 ? 6.730 7.633 14.229 1.00 88.75 190 LYS A C 1
ATOM 1575 O O . LYS A 1 190 ? 7.792 8.005 14.716 1.00 88.75 190 LYS A O 1
ATOM 1580 N N . THR A 1 191 ? 5.538 8.093 14.595 1.00 85.38 191 THR A N 1
ATOM 1581 C CA . THR A 1 191 ? 5.343 9.058 15.684 1.00 85.38 191 THR A CA 1
ATOM 1582 C C . THR A 1 191 ? 5.987 8.548 16.973 1.00 85.38 191 THR A C 1
ATOM 1584 O O . THR A 1 191 ? 6.790 9.255 17.573 1.00 85.38 191 THR A O 1
ATOM 1587 N N . LYS A 1 192 ? 5.757 7.277 17.335 1.00 82.44 192 LYS A N 1
ATOM 1588 C CA . LYS A 1 192 ? 6.413 6.639 18.489 1.00 82.44 192 LYS A CA 1
ATOM 1589 C C . LYS A 1 192 ? 7.947 6.703 18.403 1.00 82.44 192 LYS A C 1
ATOM 1591 O O . LYS A 1 192 ? 8.592 7.209 19.312 1.00 82.44 192 LYS A O 1
ATOM 1596 N N . LYS A 1 193 ? 8.531 6.267 17.278 1.00 83.19 193 LYS A N 1
ATOM 1597 C CA . LYS A 1 193 ? 9.994 6.302 17.070 1.00 83.19 193 LYS A CA 1
ATOM 1598 C C . LYS A 1 193 ? 10.579 7.715 17.059 1.00 83.19 193 LYS A C 1
ATOM 1600 O O . LYS A 1 193 ? 11.739 7.891 17.411 1.00 83.19 193 LYS A O 1
ATOM 1605 N N . LEU A 1 194 ? 9.823 8.711 16.598 1.00 79.94 194 LEU A N 1
ATOM 1606 C CA . LEU A 1 194 ? 10.262 10.106 16.600 1.00 79.94 194 LEU A CA 1
ATOM 1607 C C . LEU A 1 194 ? 10.458 10.600 18.039 1.00 79.94 194 LEU A C 1
ATOM 1609 O O . LEU A 1 194 ? 11.496 11.184 18.332 1.00 79.94 194 LEU A O 1
ATOM 1613 N N . HIS A 1 195 ? 9.504 10.291 18.922 1.00 76.94 195 HIS A N 1
ATOM 1614 C CA . HIS A 1 195 ? 9.575 10.619 20.348 1.00 76.94 195 HIS A CA 1
ATOM 1615 C C . HIS A 1 195 ? 10.656 9.821 21.093 1.00 76.94 195 HIS A C 1
ATOM 1617 O O . HIS A 1 195 ? 11.312 10.367 21.972 1.00 76.94 195 HIS A O 1
ATOM 1623 N N . GLU A 1 196 ? 10.872 8.552 20.734 1.00 77.00 196 GLU A N 1
ATOM 1624 C CA . GLU A 1 196 ? 11.844 7.674 21.412 1.00 77.00 196 GLU A CA 1
ATOM 1625 C C . GLU A 1 196 ? 13.298 7.875 20.948 1.00 77.00 196 GLU A C 1
ATOM 1627 O O . GLU A 1 196 ? 14.222 7.757 21.748 1.00 77.00 196 GLU A O 1
ATOM 1632 N N . GLU A 1 197 ? 13.527 8.151 19.660 1.00 72.38 197 GLU A N 1
ATOM 1633 C CA . GLU A 1 197 ? 14.859 8.042 19.043 1.00 72.38 197 GLU A CA 1
ATOM 1634 C C . GLU A 1 197 ? 15.299 9.307 18.285 1.00 72.38 197 GLU A C 1
ATOM 1636 O O . GLU A 1 197 ? 16.398 9.337 17.729 1.00 72.38 197 GLU A O 1
ATOM 1641 N N . GLY A 1 198 ? 14.439 10.326 18.162 1.00 62.69 198 GLY A N 1
ATOM 1642 C CA . GLY A 1 198 ? 14.744 11.572 17.444 1.00 62.69 198 GLY A CA 1
ATOM 1643 C C . GLY A 1 198 ? 14.999 11.413 15.936 1.00 62.69 198 GLY A C 1
ATOM 1644 O O . GLY A 1 198 ? 15.488 12.335 15.284 1.00 62.69 198 GLY A O 1
ATOM 1645 N N . ARG A 1 199 ? 14.700 10.247 15.342 1.00 57.72 199 ARG A N 1
ATOM 1646 C CA . ARG A 1 199 ? 14.989 9.969 13.923 1.00 57.72 199 ARG A CA 1
ATOM 1647 C C . ARG A 1 199 ? 13.942 10.592 12.994 1.00 57.72 199 ARG A C 1
ATOM 1649 O O . ARG A 1 199 ? 12.811 10.112 12.927 1.00 57.72 199 ARG A O 1
ATOM 1656 N N . ASP A 1 200 ? 14.352 11.545 12.162 1.00 56.56 200 ASP A N 1
ATOM 1657 C CA . ASP A 1 200 ? 13.515 12.222 11.158 1.00 56.56 200 ASP A CA 1
ATOM 1658 C C . ASP A 1 200 ? 13.534 11.484 9.798 1.00 56.56 200 ASP A C 1
ATOM 1660 O O . ASP A 1 200 ? 14.383 11.711 8.939 1.00 56.56 200 ASP A O 1
ATOM 1664 N N . ARG A 1 201 ? 12.604 10.542 9.591 1.00 65.94 201 ARG A N 1
ATOM 1665 C CA . ARG A 1 201 ? 12.229 10.101 8.233 1.00 65.94 201 ARG A CA 1
ATOM 1666 C C . ARG A 1 201 ? 10.768 10.463 8.041 1.00 65.94 201 ARG A C 1
ATOM 1668 O O . ARG A 1 201 ? 9.904 9.845 8.664 1.00 65.94 201 ARG A O 1
ATOM 1675 N N . SER A 1 202 ? 10.507 11.476 7.226 1.00 76.25 202 SER A N 1
ATOM 1676 C CA . SER A 1 202 ? 9.160 12.016 7.083 1.00 76.25 202 SER A CA 1
ATOM 1677 C C . SER A 1 202 ? 8.174 11.001 6.495 1.00 76.25 202 SER A C 1
ATOM 1679 O O . SER A 1 202 ? 8.489 10.253 5.569 1.00 76.25 202 SER A O 1
ATOM 1681 N N . ARG A 1 203 ? 6.943 11.021 7.016 1.00 89.12 203 ARG A N 1
ATOM 1682 C CA . ARG A 1 203 ? 5.786 10.257 6.521 1.00 89.12 203 ARG A CA 1
ATOM 1683 C C . ARG A 1 203 ? 4.919 11.064 5.550 1.00 89.12 203 ARG A C 1
ATOM 1685 O O . ARG A 1 203 ? 3.797 10.665 5.266 1.00 89.12 203 ARG A O 1
ATOM 1692 N N . THR A 1 204 ? 5.436 12.169 5.000 1.00 93.94 204 THR A N 1
ATOM 1693 C CA . THR A 1 204 ? 4.750 13.058 4.040 1.00 93.94 204 THR A CA 1
ATOM 1694 C C . THR A 1 204 ? 3.956 12.303 2.967 1.00 93.94 204 THR A C 1
ATOM 1696 O O . THR A 1 204 ? 2.792 12.610 2.719 1.00 93.94 204 THR A O 1
ATOM 1699 N N . ARG A 1 205 ? 4.567 11.285 2.346 1.00 95.00 205 ARG A N 1
ATOM 1700 C CA . ARG A 1 205 ? 3.934 10.493 1.280 1.00 95.00 205 ARG A CA 1
ATOM 1701 C C . ARG A 1 205 ? 2.716 9.705 1.770 1.00 95.00 205 ARG A C 1
ATOM 1703 O O . ARG A 1 205 ? 1.770 9.559 1.008 1.00 95.00 205 ARG A O 1
ATOM 1710 N N . ASP A 1 206 ? 2.724 9.235 3.018 1.00 96.56 206 ASP A N 1
ATOM 1711 C CA . ASP A 1 206 ? 1.614 8.471 3.592 1.00 96.56 206 ASP A CA 1
ATOM 1712 C C . ASP A 1 206 ? 0.379 9.359 3.813 1.00 96.56 206 ASP A C 1
ATOM 1714 O O . ASP A 1 206 ? -0.719 8.941 3.458 1.00 96.56 206 ASP A O 1
ATOM 1718 N N . TYR A 1 207 ? 0.544 10.605 4.279 1.00 97.69 207 TYR A N 1
ATOM 1719 C CA . TYR A 1 207 ? -0.571 11.565 4.381 1.00 97.69 207 TYR A CA 1
ATOM 1720 C C . TYR A 1 207 ? -1.162 11.910 3.016 1.00 97.69 207 TYR A C 1
ATOM 1722 O O . TYR A 1 207 ? -2.379 11.886 2.846 1.00 97.69 207 TYR A O 1
ATOM 1730 N N . TYR A 1 208 ? -0.305 12.193 2.030 1.00 97.75 208 TYR A N 1
ATOM 1731 C CA . TYR A 1 208 ? -0.763 12.439 0.665 1.00 97.75 208 TYR A CA 1
ATOM 1732 C C . TYR A 1 208 ? -1.517 11.232 0.100 1.00 97.75 208 TYR A C 1
ATOM 1734 O O . TYR A 1 208 ? -2.570 11.400 -0.513 1.00 97.75 208 TYR A O 1
ATOM 1742 N N . ASP A 1 209 ? -1.008 10.019 0.331 1.00 97.62 209 ASP A N 1
ATOM 1743 C CA . ASP A 1 209 ? -1.643 8.812 -0.179 1.00 97.62 209 ASP A CA 1
ATOM 1744 C C . ASP A 1 209 ? -3.007 8.554 0.447 1.00 97.62 209 ASP A C 1
ATOM 1746 O O . ASP A 1 209 ? -3.965 8.279 -0.272 1.00 97.62 209 ASP A O 1
ATOM 1750 N N . LEU A 1 210 ? -3.108 8.678 1.770 1.00 98.12 210 LEU A N 1
ATOM 1751 C CA . LEU A 1 210 ? -4.374 8.535 2.478 1.00 98.12 210 LEU A CA 1
ATOM 1752 C C . LEU A 1 210 ? -5.398 9.550 1.970 1.00 98.12 210 LEU A C 1
ATOM 1754 O O . LEU A 1 210 ? -6.502 9.158 1.603 1.00 98.12 210 LEU A O 1
ATOM 1758 N N . TRP A 1 211 ? -5.020 10.827 1.871 1.00 98.31 211 TRP A N 1
ATOM 1759 C CA . TRP A 1 211 ? -5.900 11.862 1.331 1.00 98.31 211 TRP A CA 1
ATOM 1760 C C . TRP A 1 211 ? -6.359 11.534 -0.090 1.00 98.31 211 TRP A C 1
ATOM 1762 O O . TRP A 1 211 ? -7.552 11.564 -0.373 1.00 98.31 211 TRP A O 1
ATOM 1772 N N . ARG A 1 212 ? -5.445 11.136 -0.984 1.00 97.81 212 ARG A N 1
ATOM 1773 C CA . ARG A 1 212 ? -5.810 10.759 -2.355 1.00 97.81 212 ARG A CA 1
ATOM 1774 C C . ARG A 1 212 ? -6.775 9.578 -2.403 1.00 97.81 212 ARG A C 1
ATOM 1776 O O . ARG A 1 212 ? -7.703 9.614 -3.208 1.00 97.81 212 ARG A O 1
ATOM 1783 N N . ILE A 1 213 ? -6.555 8.546 -1.585 1.00 98.06 213 ILE A N 1
ATOM 1784 C CA . ILE A 1 213 ? -7.439 7.375 -1.508 1.00 98.06 213 ILE A CA 1
ATOM 1785 C C . ILE A 1 213 ? -8.830 7.809 -1.046 1.00 98.06 213 ILE A C 1
ATOM 1787 O O . ILE A 1 213 ? -9.813 7.543 -1.732 1.00 98.06 213 ILE A O 1
ATOM 1791 N N . PHE A 1 214 ? -8.906 8.538 0.065 1.00 96.94 214 PHE A N 1
ATOM 1792 C CA . PHE A 1 214 ? -10.168 8.997 0.634 1.00 96.94 214 PHE A CA 1
ATOM 1793 C C . PHE A 1 214 ? -10.889 10.052 -0.214 1.00 96.94 214 PHE A C 1
ATOM 1795 O O . PHE A 1 214 ? -12.094 10.209 -0.078 1.00 96.94 214 PHE A O 1
ATOM 1802 N N . THR A 1 215 ? -10.194 10.776 -1.089 1.00 96.00 215 THR A N 1
ATOM 1803 C CA . THR A 1 215 ? -10.823 11.740 -2.005 1.00 96.00 215 THR A CA 1
ATOM 1804 C C . THR A 1 215 ? -11.326 11.076 -3.287 1.00 96.00 215 THR A C 1
ATOM 1806 O O . THR A 1 215 ? -12.371 11.461 -3.800 1.00 96.00 215 THR A O 1
ATOM 1809 N N . ALA A 1 216 ? -10.618 10.073 -3.814 1.00 96.25 216 ALA A N 1
ATOM 1810 C CA . ALA A 1 216 ? -10.980 9.441 -5.086 1.00 96.25 216 ALA A CA 1
ATOM 1811 C C . ALA A 1 216 ? -11.869 8.197 -4.945 1.00 96.25 216 ALA A C 1
ATOM 1813 O O . ALA A 1 216 ? -12.594 7.863 -5.879 1.00 96.25 216 ALA A O 1
ATOM 1814 N N . PHE A 1 217 ? -11.795 7.499 -3.809 1.00 95.06 217 PHE A N 1
ATOM 1815 C CA . PHE A 1 217 ? -12.402 6.179 -3.625 1.00 95.06 217 PHE A CA 1
ATOM 1816 C C . PHE A 1 217 ? -13.300 6.084 -2.389 1.00 95.06 217 PHE A C 1
ATOM 1818 O O . PHE A 1 217 ? -13.617 4.979 -1.969 1.00 95.06 217 PHE A O 1
ATOM 1825 N N . GLU A 1 218 ? -13.737 7.208 -1.814 1.00 89.88 218 GLU A N 1
ATOM 1826 C CA . GLU A 1 218 ? -14.537 7.239 -0.577 1.00 89.88 218 GLU A CA 1
ATOM 1827 C C . GLU A 1 218 ? -15.718 6.261 -0.585 1.00 89.88 218 GLU A C 1
ATOM 1829 O O . GLU A 1 218 ? -15.896 5.495 0.356 1.00 89.88 218 GLU A O 1
ATOM 1834 N N . SER A 1 219 ? -16.485 6.237 -1.676 1.00 87.81 219 SER A N 1
ATOM 1835 C CA . SER A 1 219 ? -17.663 5.378 -1.829 1.00 87.81 219 SER A CA 1
ATOM 1836 C C . SER A 1 219 ? -17.348 3.897 -2.047 1.00 87.81 219 SER A C 1
ATOM 1838 O O . SER A 1 219 ? -18.240 3.068 -1.894 1.00 87.81 219 SER A O 1
ATOM 1840 N N . ALA A 1 220 ? -16.111 3.569 -2.425 1.00 87.94 220 ALA A N 1
ATOM 1841 C CA . ALA A 1 220 ? -15.654 2.204 -2.670 1.00 87.94 220 ALA A CA 1
ATOM 1842 C C . ALA A 1 220 ? -14.943 1.587 -1.456 1.00 87.94 220 ALA A C 1
ATOM 1844 O O . ALA A 1 220 ? -14.621 0.403 -1.493 1.00 87.94 220 ALA A O 1
ATOM 1845 N N . LEU A 1 221 ? -14.664 2.381 -0.416 1.00 90.12 221 LEU A N 1
ATOM 1846 C CA . LEU A 1 221 ? -14.032 1.912 0.811 1.00 90.12 221 LEU A CA 1
ATOM 1847 C C . LEU A 1 221 ? -15.084 1.332 1.753 1.00 90.12 221 LEU A C 1
ATOM 1849 O O . LEU A 1 221 ? -15.995 2.037 2.195 1.00 90.12 221 LEU A O 1
ATOM 1853 N N . HIS A 1 222 ? -14.918 0.064 2.118 1.00 85.50 222 HIS A N 1
ATOM 1854 C CA . HIS A 1 222 ? -15.837 -0.619 3.023 1.00 85.50 222 HIS A CA 1
ATOM 1855 C C . HIS A 1 222 ? -15.100 -1.189 4.232 1.00 85.50 222 HIS A C 1
ATOM 1857 O O . HIS A 1 222 ? -14.371 -2.174 4.149 1.00 85.50 222 HIS A O 1
ATOM 1863 N N . PHE A 1 223 ? -15.323 -0.564 5.388 1.00 81.50 223 PHE A N 1
ATOM 1864 C CA . PHE A 1 223 ? -14.784 -1.019 6.663 1.00 81.50 223 PHE A CA 1
ATOM 1865 C C . PHE A 1 223 ? -15.927 -1.478 7.571 1.00 81.50 223 PHE A C 1
ATOM 1867 O O . PHE A 1 223 ? -16.623 -0.640 8.138 1.00 81.50 223 PHE A O 1
ATOM 1874 N N . ASP A 1 224 ? -16.083 -2.792 7.762 1.00 71.00 224 ASP A N 1
ATOM 1875 C CA . ASP A 1 224 ? -17.113 -3.351 8.659 1.00 71.00 224 ASP A CA 1
ATOM 1876 C C . ASP A 1 224 ? -16.942 -2.872 10.113 1.00 71.00 224 ASP A C 1
ATOM 1878 O O . ASP A 1 224 ? -17.909 -2.724 10.852 1.00 71.00 224 ASP A O 1
ATOM 1882 N N . ASN A 1 225 ? -15.694 -2.633 10.539 1.00 75.06 225 ASN A N 1
ATOM 1883 C CA . ASN A 1 225 ? -15.357 -2.005 11.817 1.00 75.06 225 ASN A CA 1
ATOM 1884 C C . ASN A 1 225 ? -13.936 -1.430 11.758 1.00 75.06 225 ASN A C 1
ATOM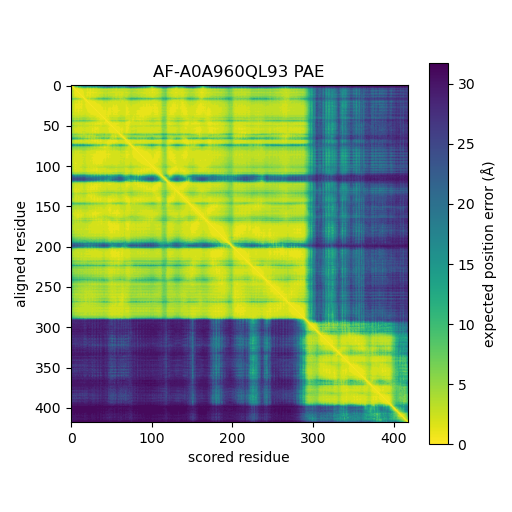 1886 O O . ASN A 1 225 ? -12.955 -2.089 12.121 1.00 75.06 225 ASN A O 1
ATOM 1890 N N . PHE A 1 226 ? -13.827 -0.194 11.276 1.00 83.44 226 PHE A N 1
ATOM 1891 C CA . PHE A 1 226 ? -12.543 0.462 11.038 1.00 83.44 226 PHE A CA 1
ATOM 1892 C C . PHE A 1 226 ? -11.640 0.501 12.282 1.00 83.44 226 PHE A C 1
ATOM 1894 O O . PHE A 1 226 ? -10.479 0.102 12.200 1.00 83.44 226 PHE A O 1
ATOM 1901 N N . SER A 1 227 ? -12.169 0.904 13.443 1.00 79.56 227 SER A N 1
ATOM 1902 C CA . SER A 1 227 ? -11.386 1.031 14.682 1.00 79.56 227 SER A CA 1
ATOM 1903 C C . SER A 1 227 ? -10.808 -0.305 15.150 1.00 79.56 227 SER A C 1
ATOM 1905 O O . SER A 1 227 ? -9.632 -0.374 15.497 1.00 79.56 227 SER A O 1
ATOM 1907 N N . MET A 1 228 ? -11.600 -1.383 15.123 1.00 78.88 228 MET A N 1
ATOM 1908 C CA . MET A 1 228 ? -11.117 -2.717 15.500 1.00 78.88 228 MET A CA 1
ATOM 1909 C C . MET A 1 228 ? -10.069 -3.238 14.513 1.00 78.88 228 MET A C 1
ATOM 1911 O O . MET A 1 228 ? -9.065 -3.813 14.930 1.00 78.88 228 MET A O 1
ATOM 1915 N N . LEU A 1 229 ? -10.291 -3.049 13.211 1.00 84.19 229 LEU A N 1
ATOM 1916 C CA . LEU A 1 229 ? -9.349 -3.488 12.182 1.00 84.19 229 LEU A CA 1
ATOM 1917 C C . LEU A 1 229 ? -8.016 -2.742 12.289 1.00 84.19 229 LEU A C 1
ATOM 1919 O O . LEU A 1 229 ? -6.953 -3.361 12.234 1.00 84.19 229 LEU A O 1
ATOM 1923 N N . LEU A 1 230 ? -8.071 -1.428 12.508 1.00 86.6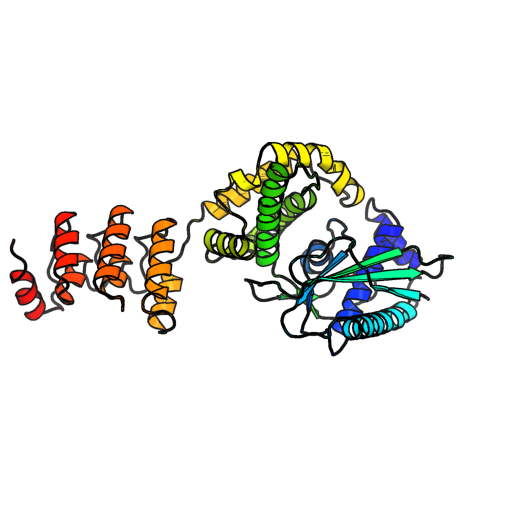9 230 LEU A N 1
ATOM 1924 C CA . LEU A 1 230 ? -6.898 -0.602 12.749 1.00 86.69 230 LEU A CA 1
ATOM 1925 C C . LEU A 1 230 ? -6.171 -1.016 14.032 1.00 86.69 230 LEU A C 1
ATOM 1927 O O . LEU A 1 230 ? -4.953 -1.182 13.991 1.00 86.69 230 LEU A O 1
ATOM 1931 N N . GLN A 1 231 ? -6.893 -1.247 15.134 1.00 81.75 231 GLN A N 1
ATOM 1932 C CA . GLN A 1 231 ? -6.305 -1.730 16.386 1.00 81.75 231 GLN A CA 1
ATOM 1933 C C . GLN A 1 231 ? -5.584 -3.063 16.169 1.00 81.75 231 GLN A C 1
ATOM 1935 O O . GLN A 1 231 ? -4.398 -3.174 16.465 1.00 81.75 231 GLN A O 1
ATOM 1940 N N . LYS A 1 232 ? -6.250 -4.033 15.531 1.00 84.38 232 LYS A N 1
ATOM 1941 C CA . LYS A 1 232 ? -5.658 -5.330 15.185 1.00 84.38 232 LYS A CA 1
ATOM 1942 C C . LYS A 1 232 ? -4.389 -5.169 14.343 1.00 84.38 232 LYS A C 1
ATOM 1944 O O . LYS A 1 232 ? -3.391 -5.840 14.599 1.00 84.38 232 LYS A O 1
ATOM 1949 N N . LYS A 1 233 ? -4.398 -4.272 13.348 1.00 87.25 233 LYS A N 1
ATOM 1950 C CA . LYS A 1 233 ? -3.221 -3.980 12.510 1.00 87.25 233 LYS A CA 1
ATOM 1951 C C . LYS A 1 233 ? -2.079 -3.339 13.315 1.00 87.25 233 LYS A C 1
ATOM 1953 O O . LYS A 1 233 ? -0.910 -3.590 13.021 1.00 87.25 233 LYS A O 1
ATOM 1958 N N . CYS A 1 234 ? -2.399 -2.530 14.323 1.00 85.88 234 CYS A N 1
ATOM 1959 C CA . CYS A 1 234 ? -1.437 -1.908 15.233 1.00 85.88 234 CYS A CA 1
ATOM 1960 C C . CYS A 1 234 ? -0.816 -2.912 16.213 1.00 85.88 234 CYS A C 1
ATOM 1962 O O . CYS A 1 234 ? 0.413 -2.943 16.339 1.00 85.88 234 CYS A O 1
ATOM 1964 N N . ASP A 1 235 ? -1.628 -3.787 16.807 1.00 84.88 235 ASP A N 1
ATOM 1965 C CA . ASP A 1 235 ? -1.189 -4.814 17.759 1.00 84.88 235 ASP A CA 1
ATOM 1966 C C . ASP A 1 235 ? -0.155 -5.763 17.135 1.00 84.88 235 ASP A C 1
ATOM 1968 O O . ASP A 1 235 ? 0.872 -6.052 17.744 1.00 84.88 235 ASP A O 1
ATOM 1972 N N . LEU A 1 236 ? -0.345 -6.150 15.866 1.00 86.56 236 LEU A N 1
ATOM 1973 C CA . LEU A 1 236 ? 0.593 -6.992 15.102 1.00 86.56 236 LEU A CA 1
ATOM 1974 C C . LEU A 1 236 ? 2.021 -6.427 15.011 1.00 86.56 236 LEU A C 1
ATOM 1976 O O . LEU A 1 236 ? 2.963 -7.164 14.722 1.00 86.56 236 LEU A O 1
ATOM 1980 N N . LYS A 1 237 ? 2.191 -5.117 15.212 1.00 84.50 237 LYS A N 1
ATOM 1981 C CA . LYS A 1 237 ? 3.490 -4.432 15.167 1.00 84.50 237 LYS A CA 1
ATOM 1982 C C . LYS A 1 237 ? 3.820 -3.727 16.490 1.00 84.50 237 LYS A C 1
ATOM 1984 O O . LYS A 1 237 ? 4.724 -2.892 16.504 1.00 84.50 237 LYS A O 1
ATOM 1989 N N . ASN A 1 238 ? 3.116 -4.054 17.582 1.00 83.88 238 ASN A N 1
ATOM 1990 C CA . ASN A 1 238 ? 3.275 -3.451 18.912 1.00 83.88 238 ASN A CA 1
ATOM 1991 C C . ASN A 1 238 ? 3.191 -1.911 18.897 1.00 83.88 238 ASN A C 1
ATOM 1993 O O . ASN A 1 238 ? 3.979 -1.204 19.538 1.00 83.88 238 ASN A O 1
ATOM 1997 N N . VAL A 1 239 ? 2.247 -1.390 18.113 1.00 85.19 239 VAL A N 1
ATOM 1998 C CA . VAL A 1 239 ? 1.933 0.037 18.009 1.00 85.19 239 VAL A CA 1
ATOM 1999 C C . VAL A 1 239 ? 0.622 0.286 18.745 1.00 85.19 239 VAL A C 1
ATOM 2001 O O . VAL A 1 239 ? -0.298 -0.513 18.633 1.00 85.19 239 VAL A O 1
ATOM 2004 N N . GLN A 1 240 ? 0.518 1.385 19.489 1.00 79.12 240 GLN A N 1
ATOM 2005 C CA . GLN A 1 240 ? -0.736 1.765 20.138 1.00 79.12 240 GLN A CA 1
ATOM 2006 C C . GLN A 1 240 ? -1.501 2.779 19.288 1.00 79.12 240 GLN A C 1
ATOM 2008 O O . GLN A 1 240 ? -0.914 3.717 18.749 1.00 79.12 240 GLN A O 1
ATOM 2013 N N . PHE A 1 241 ? -2.817 2.592 19.201 1.00 80.19 241 PHE A N 1
ATOM 2014 C CA . PHE A 1 241 ? -3.757 3.556 18.647 1.00 80.19 241 PHE A CA 1
ATOM 2015 C C . PHE A 1 241 ? -4.659 4.059 19.779 1.00 80.19 241 PHE A C 1
ATOM 2017 O O . PHE A 1 241 ? -5.402 3.285 20.371 1.00 80.19 241 PHE A O 1
ATOM 2024 N N . VAL A 1 242 ? -4.548 5.346 20.116 1.00 72.56 242 VAL A N 1
ATOM 2025 C CA . VAL A 1 242 ? -5.303 5.960 21.227 1.00 72.56 242 VAL A CA 1
ATOM 2026 C C . VAL A 1 242 ? -6.485 6.774 20.702 1.00 72.56 242 VAL A C 1
ATOM 2028 O O . VAL A 1 242 ? -7.565 6.758 21.286 1.00 72.56 242 VAL A O 1
ATOM 2031 N N . GLY A 1 243 ? -6.300 7.474 19.581 1.00 70.88 243 GLY A N 1
ATOM 2032 C CA . GLY A 1 243 ? -7.344 8.264 18.941 1.00 70.88 243 GLY A CA 1
ATOM 2033 C C . GLY A 1 243 ? -6.831 9.002 17.710 1.00 70.88 243 GLY A C 1
ATOM 2034 O O . GLY A 1 243 ? -5.655 8.908 17.360 1.00 70.88 243 GLY A O 1
ATOM 2035 N N . ILE A 1 244 ? -7.717 9.750 17.048 1.00 84.88 244 ILE A N 1
ATOM 2036 C CA . ILE A 1 244 ? -7.386 10.439 15.792 1.00 84.88 244 ILE A CA 1
ATOM 2037 C C . ILE A 1 244 ? -6.201 11.402 15.927 1.00 84.88 244 ILE A C 1
ATOM 2039 O O . ILE A 1 244 ? -5.362 11.464 15.032 1.00 84.88 244 ILE A O 1
ATOM 2043 N N . GLU A 1 245 ? -6.075 12.088 17.065 1.00 84.25 245 GLU A N 1
ATOM 2044 C CA . GLU A 1 245 ? -4.979 13.033 17.303 1.00 84.25 245 GLU A CA 1
ATOM 2045 C C . GLU A 1 245 ? -3.599 12.360 17.266 1.00 84.25 245 GLU A C 1
ATOM 2047 O O . GLU A 1 245 ? -2.608 13.010 16.949 1.00 84.25 245 GLU A O 1
ATOM 2052 N N . SER A 1 246 ? -3.515 11.040 17.481 1.00 85.50 246 SER A N 1
ATOM 2053 C CA . SER A 1 246 ? -2.259 10.293 17.336 1.00 85.50 246 SER A CA 1
ATOM 2054 C C . SER A 1 246 ? -1.716 10.302 15.898 1.00 85.50 246 SER A C 1
ATOM 2056 O O . SER A 1 246 ? -0.509 10.162 15.699 1.00 85.50 246 SER A O 1
ATOM 2058 N N . PHE A 1 247 ? -2.579 10.486 14.891 1.00 92.50 247 PHE A N 1
ATOM 2059 C CA . PHE A 1 247 ? -2.162 10.663 13.496 1.00 92.50 247 PHE A CA 1
ATOM 2060 C C . PHE A 1 247 ? -1.723 12.088 13.178 1.00 92.50 247 PHE A C 1
ATOM 2062 O O . PHE A 1 247 ? -1.136 12.303 12.131 1.00 92.50 247 PHE A O 1
ATOM 2069 N N . PHE A 1 248 ? -2.010 13.063 14.035 1.00 93.75 248 PHE A N 1
ATOM 2070 C CA . PHE A 1 248 ? -1.742 14.478 13.777 1.00 93.75 248 PHE A CA 1
ATOM 2071 C C . PHE A 1 248 ? -0.873 15.088 14.879 1.00 93.75 248 PHE A C 1
ATOM 2073 O O . PHE A 1 248 ? -1.017 16.260 15.221 1.00 93.75 248 PHE A O 1
ATOM 2080 N N . ASP A 1 249 ? 0.049 14.283 15.415 1.00 90.94 249 ASP A N 1
ATOM 2081 C CA . ASP A 1 249 ? 1.021 14.706 16.421 1.00 90.94 249 ASP A CA 1
ATOM 2082 C C . ASP A 1 249 ? 1.737 16.007 15.997 1.00 90.94 249 ASP A C 1
ATOM 2084 O O . ASP A 1 249 ? 2.218 16.087 14.859 1.00 90.94 249 ASP A O 1
ATOM 2088 N N . PRO A 1 250 ? 1.844 17.022 16.877 1.00 90.75 250 PRO A N 1
ATOM 2089 C CA . PRO A 1 250 ? 2.395 18.327 16.512 1.00 90.75 250 PRO A CA 1
ATOM 2090 C C . PRO A 1 250 ? 3.806 18.281 15.909 1.00 90.75 250 PRO A C 1
ATOM 2092 O O . PRO A 1 250 ? 4.076 18.988 14.937 1.00 90.75 250 PRO A O 1
ATOM 2095 N N . VAL A 1 251 ? 4.691 17.422 16.430 1.00 88.62 251 VAL A N 1
ATOM 2096 C CA . VAL A 1 251 ? 6.082 17.303 15.958 1.00 88.62 251 VAL A CA 1
ATOM 2097 C C . VAL A 1 251 ? 6.117 16.631 14.585 1.00 88.62 251 VAL A C 1
ATOM 2099 O O . VAL A 1 251 ? 6.839 17.061 13.674 1.00 88.62 251 VAL A O 1
ATOM 2102 N N . MET A 1 252 ? 5.289 15.598 14.394 1.00 89.75 252 MET A N 1
ATOM 2103 C CA . MET A 1 252 ? 5.108 14.971 13.085 1.00 89.75 252 MET A CA 1
ATOM 2104 C C . MET A 1 252 ? 4.544 15.976 12.072 1.00 89.75 252 MET A C 1
ATOM 2106 O O . MET A 1 252 ? 5.035 16.044 10.947 1.00 89.75 252 MET A O 1
ATOM 2110 N N . MET A 1 253 ? 3.557 16.788 12.453 1.00 93.69 253 MET A N 1
ATOM 2111 C CA . MET A 1 253 ? 2.938 17.780 11.566 1.00 93.69 253 MET A CA 1
ATOM 2112 C C . MET A 1 253 ? 3.909 18.881 11.146 1.00 93.69 253 MET A C 1
ATOM 2114 O O . MET A 1 253 ? 3.952 19.236 9.966 1.00 93.69 253 MET A O 1
ATOM 2118 N N . GLU A 1 254 ? 4.744 19.374 12.062 1.00 91.25 254 GLU A N 1
ATOM 2119 C CA . GLU A 1 254 ? 5.806 20.325 11.728 1.00 91.25 254 GLU A CA 1
ATOM 2120 C C . GLU A 1 254 ? 6.785 19.728 10.705 1.00 91.25 254 GLU A C 1
ATOM 2122 O O . GLU A 1 254 ? 7.095 20.346 9.681 1.00 91.25 254 GLU A O 1
ATOM 2127 N N . THR A 1 255 ? 7.198 18.480 10.930 1.00 89.94 255 THR A N 1
ATOM 2128 C CA . THR A 1 255 ? 8.098 17.740 10.037 1.00 89.94 255 THR A CA 1
ATOM 2129 C C . THR A 1 255 ? 7.483 17.526 8.650 1.00 89.94 255 THR A C 1
ATOM 2131 O O . THR A 1 255 ? 8.135 17.772 7.629 1.00 89.94 255 THR A O 1
ATOM 2134 N N . VAL A 1 256 ? 6.215 17.105 8.586 1.00 93.50 256 VAL A N 1
ATOM 2135 C CA . VAL A 1 256 ? 5.475 16.909 7.328 1.00 93.50 256 VAL A CA 1
ATOM 2136 C C . VAL A 1 256 ? 5.369 18.224 6.565 1.00 93.50 256 VAL A C 1
ATOM 2138 O O . VAL A 1 256 ? 5.694 18.258 5.379 1.00 93.50 256 VAL A O 1
ATOM 2141 N N . LYS A 1 257 ? 4.989 19.314 7.242 1.00 94.38 257 LYS A N 1
ATOM 2142 C CA . LYS A 1 257 ? 4.852 20.642 6.635 1.00 94.38 257 LYS A CA 1
ATOM 2143 C C . LYS A 1 257 ? 6.181 21.149 6.079 1.00 94.38 257 LYS A C 1
ATOM 2145 O O . LYS A 1 257 ? 6.233 21.586 4.931 1.00 94.38 257 LYS A O 1
ATOM 2150 N N . ARG A 1 258 ? 7.264 21.040 6.857 1.00 92.94 258 ARG A N 1
ATOM 2151 C CA . ARG A 1 258 ? 8.619 21.451 6.451 1.00 92.94 258 ARG A CA 1
ATOM 2152 C C . ARG A 1 258 ? 9.109 20.689 5.223 1.00 92.94 258 ARG A C 1
ATOM 2154 O O . ARG A 1 258 ? 9.748 21.265 4.350 1.00 92.94 258 ARG A O 1
ATOM 2161 N N . THR A 1 259 ? 8.808 19.396 5.151 1.00 93.00 259 THR A N 1
ATOM 2162 C CA . THR A 1 259 ? 9.367 18.498 4.132 1.00 93.00 259 THR A CA 1
ATOM 2163 C C . THR A 1 259 ? 8.391 18.182 2.987 1.00 93.00 259 THR A C 1
ATOM 2165 O O . THR A 1 259 ? 8.716 17.387 2.105 1.00 93.00 259 THR A O 1
ATOM 2168 N N . TRP A 1 260 ? 7.211 18.820 2.948 1.00 95.50 260 TRP A N 1
ATOM 2169 C CA . TRP A 1 260 ? 6.133 18.534 1.989 1.00 95.50 260 TRP A CA 1
ATOM 2170 C C . TRP A 1 260 ? 6.599 18.597 0.531 1.00 95.50 260 TRP A C 1
ATOM 2172 O O . TRP A 1 260 ? 6.575 17.597 -0.190 1.00 95.50 260 TRP A O 1
ATOM 2182 N N . ARG A 1 261 ? 7.106 19.764 0.114 1.00 94.19 261 ARG A N 1
ATOM 2183 C CA . ARG A 1 261 ? 7.596 19.986 -1.255 1.00 94.19 261 ARG A CA 1
ATOM 2184 C C . ARG A 1 261 ? 8.853 19.175 -1.561 1.00 94.19 261 ARG A C 1
ATOM 2186 O O . ARG A 1 261 ? 8.989 18.698 -2.680 1.00 94.19 261 ARG A O 1
ATOM 2193 N N . GLN A 1 262 ? 9.726 18.958 -0.577 1.00 92.50 262 GLN A N 1
ATOM 2194 C CA . GLN A 1 262 ? 10.928 18.140 -0.755 1.00 92.50 262 GLN A CA 1
ATOM 2195 C C . GLN A 1 262 ? 10.577 16.694 -1.137 1.00 92.50 262 GLN A C 1
ATOM 2197 O O . GLN A 1 262 ? 11.185 16.135 -2.045 1.00 92.50 262 GLN A O 1
ATOM 2202 N N . TRP A 1 263 ? 9.594 16.086 -0.464 1.00 91.75 263 TRP A N 1
ATOM 2203 C CA . TRP A 1 263 ? 9.251 14.677 -0.680 1.00 91.75 263 TRP A CA 1
ATOM 2204 C C . TRP A 1 263 ? 8.247 14.424 -1.804 1.00 91.75 263 TRP A C 1
ATOM 2206 O O . TRP A 1 263 ? 8.174 13.284 -2.270 1.00 91.75 263 TRP A O 1
ATOM 2216 N N . LEU A 1 264 ? 7.466 15.432 -2.211 1.00 92.69 264 LEU A N 1
ATOM 2217 C CA . LEU A 1 264 ? 6.393 15.278 -3.202 1.00 92.69 264 LEU A CA 1
ATOM 2218 C C . LEU A 1 264 ? 6.539 16.155 -4.450 1.00 92.69 264 LEU A C 1
ATOM 2220 O O . LEU A 1 264 ? 5.978 15.795 -5.479 1.00 92.69 264 LEU A O 1
ATOM 2224 N N . GLY A 1 265 ? 7.286 17.263 -4.405 1.00 91.06 265 GLY A N 1
ATOM 2225 C CA . GLY A 1 265 ? 7.302 18.271 -5.476 1.00 91.06 265 GLY A CA 1
ATOM 2226 C C . GLY A 1 265 ? 7.779 17.743 -6.829 1.00 91.06 265 GLY A C 1
ATOM 2227 O O . GLY A 1 265 ? 7.220 18.099 -7.857 1.00 91.06 265 GLY A O 1
ATOM 2228 N N . ASN A 1 266 ? 8.749 16.825 -6.828 1.00 87.38 266 ASN A N 1
ATOM 2229 C CA . ASN A 1 266 ? 9.241 16.184 -8.054 1.00 87.38 266 ASN A CA 1
ATOM 2230 C C . ASN A 1 266 ? 8.455 14.921 -8.442 1.00 87.38 266 ASN A C 1
ATOM 2232 O O . ASN A 1 266 ? 8.749 14.308 -9.462 1.00 87.38 266 ASN A O 1
ATOM 2236 N N . LEU A 1 267 ? 7.500 14.491 -7.613 1.00 88.56 267 LEU A N 1
ATOM 2237 C CA . LEU A 1 267 ? 6.738 13.254 -7.811 1.00 88.56 267 LEU A CA 1
ATOM 2238 C C . LEU A 1 267 ? 5.283 13.523 -8.193 1.00 88.56 267 LEU A C 1
ATOM 2240 O O . LEU A 1 267 ? 4.623 12.618 -8.700 1.00 88.56 267 LEU A O 1
ATOM 2244 N N . VAL A 1 268 ? 4.780 14.728 -7.923 1.00 90.25 268 VAL A N 1
ATOM 2245 C CA . VAL A 1 268 ? 3.395 15.155 -8.129 1.00 90.25 268 VAL A CA 1
ATOM 2246 C C . VAL A 1 268 ? 3.406 16.430 -8.961 1.00 90.25 268 VAL A C 1
ATOM 2248 O O . VAL A 1 268 ? 3.988 17.419 -8.533 1.00 90.25 268 VAL A O 1
ATOM 2251 N N . SER A 1 269 ? 2.758 16.421 -10.128 1.00 83.00 269 SER A N 1
ATOM 2252 C CA . SER A 1 269 ? 2.752 17.593 -11.014 1.00 83.00 269 SER A CA 1
ATOM 2253 C C . SER A 1 269 ? 1.975 18.779 -10.443 1.00 83.00 269 SER A C 1
ATOM 2255 O O . SER A 1 269 ? 2.516 19.878 -10.409 1.00 83.00 269 SER A O 1
ATOM 2257 N N . ASP A 1 270 ? 0.781 18.540 -9.896 1.00 86.69 270 ASP A N 1
ATOM 2258 C CA . ASP A 1 270 ? -0.053 19.568 -9.262 1.00 86.69 270 ASP A CA 1
ATOM 2259 C C . ASP A 1 270 ? -0.139 19.304 -7.757 1.00 86.69 270 ASP A C 1
ATOM 2261 O O . ASP A 1 270 ? -1.144 18.808 -7.245 1.00 86.69 270 ASP A O 1
ATOM 2265 N N . LEU A 1 271 ? 0.969 19.533 -7.046 1.00 93.69 271 LEU A N 1
ATOM 2266 C CA . LEU A 1 271 ? 1.052 19.256 -5.612 1.00 93.69 271 LEU A CA 1
ATOM 2267 C C . LEU A 1 271 ? 0.172 20.243 -4.818 1.00 93.69 271 LEU A C 1
ATOM 2269 O O . LEU A 1 271 ? 0.516 21.425 -4.763 1.00 93.69 271 LEU A O 1
ATOM 2273 N N . PRO A 1 272 ? -0.912 19.791 -4.155 1.00 96.25 272 PRO A N 1
ATOM 2274 C CA . PRO A 1 272 ? -1.717 20.656 -3.297 1.00 96.25 272 PRO A CA 1
ATOM 2275 C C . PRO A 1 272 ? -0.932 21.164 -2.082 1.00 96.25 272 PRO A C 1
ATOM 2277 O O . PRO A 1 272 ? 0.030 20.539 -1.615 1.00 96.25 272 PRO A O 1
ATOM 2280 N N . GLU A 1 273 ? -1.398 22.286 -1.532 1.00 97.44 273 GLU A N 1
ATOM 2281 C CA . GLU A 1 273 ? -0.867 22.849 -0.294 1.00 97.44 273 GLU A CA 1
ATOM 2282 C C . GLU A 1 273 ? -1.048 21.879 0.884 1.00 97.44 273 GLU A C 1
ATOM 2284 O O . GLU A 1 273 ? -2.094 21.251 1.055 1.00 97.44 273 GLU A O 1
ATOM 2289 N N . CYS A 1 274 ? -0.012 21.768 1.721 1.00 97.56 274 CYS A N 1
ATOM 2290 C CA . CYS A 1 274 ? 0.034 20.789 2.810 1.00 97.56 274 CYS A CA 1
ATOM 2291 C C . CYS A 1 274 ? -1.139 20.949 3.787 1.00 97.56 274 CYS A C 1
ATOM 2293 O O . CYS A 1 274 ? -1.712 19.958 4.230 1.00 97.56 274 CYS A O 1
ATOM 2295 N N . SER A 1 275 ? -1.503 22.187 4.132 1.00 97.00 275 SER A N 1
ATOM 2296 C CA . SER A 1 275 ? -2.590 22.467 5.077 1.00 97.00 275 SER A CA 1
ATOM 2297 C C . SER A 1 275 ? -3.945 21.981 4.567 1.00 97.00 275 SER A C 1
ATOM 2299 O O . SER A 1 275 ? -4.715 21.438 5.351 1.00 97.00 275 SER A O 1
ATOM 2301 N N . LEU A 1 276 ? -4.216 22.127 3.265 1.00 98.00 276 LEU A N 1
ATOM 2302 C CA . LEU A 1 276 ? -5.444 21.636 2.640 1.00 98.00 276 LEU A CA 1
ATOM 2303 C C . LEU A 1 276 ? -5.554 20.118 2.807 1.00 98.00 276 LEU A C 1
ATOM 2305 O O . LEU A 1 276 ? -6.540 19.622 3.343 1.00 98.00 276 LEU A O 1
ATOM 2309 N N . VAL A 1 277 ? -4.497 19.402 2.414 1.00 98.31 277 VAL A N 1
ATOM 2310 C CA . VAL A 1 277 ? -4.448 17.935 2.467 1.00 98.31 277 VAL A CA 1
ATOM 2311 C C . VAL A 1 277 ? -4.642 17.417 3.888 1.00 98.31 277 VAL A C 1
ATOM 2313 O O . VAL A 1 277 ? -5.434 16.503 4.108 1.00 98.31 277 VAL A O 1
ATOM 2316 N N . ILE A 1 278 ? -3.936 18.001 4.859 1.00 98.00 278 ILE A N 1
ATOM 2317 C CA . ILE A 1 278 ? -4.016 17.574 6.259 1.00 98.00 278 ILE A CA 1
ATOM 2318 C C . ILE A 1 278 ? -5.404 17.850 6.847 1.00 98.00 278 ILE A C 1
ATOM 2320 O O . ILE A 1 278 ? -5.957 16.967 7.500 1.00 98.00 278 ILE A O 1
ATOM 2324 N N . ASN A 1 279 ? -5.988 19.022 6.585 1.00 97.62 279 ASN A N 1
ATOM 2325 C CA . ASN A 1 279 ? -7.310 19.374 7.103 1.00 97.62 279 ASN A CA 1
ATOM 2326 C C . ASN A 1 279 ? -8.404 18.465 6.533 1.00 97.62 279 ASN A C 1
ATOM 2328 O O . ASN A 1 279 ? -9.187 17.902 7.293 1.00 97.62 279 ASN A O 1
ATOM 2332 N N . GLU A 1 280 ? -8.432 18.269 5.212 1.00 98.31 280 GLU A N 1
ATOM 2333 C CA . GLU A 1 280 ? -9.420 17.392 4.579 1.00 98.31 280 GLU A CA 1
ATOM 2334 C C . GLU A 1 280 ? -9.263 15.940 5.037 1.00 98.31 280 GLU A C 1
ATOM 2336 O O . GLU A 1 280 ? -10.254 15.275 5.343 1.00 98.31 280 GLU A O 1
ATOM 2341 N N . LEU A 1 281 ? -8.024 15.443 5.134 1.00 98.06 281 LEU A N 1
ATOM 2342 C CA . LEU A 1 281 ? -7.771 14.097 5.639 1.00 98.06 281 LEU A CA 1
ATOM 2343 C C . LEU A 1 281 ? -8.234 13.942 7.091 1.00 98.06 281 LEU A C 1
ATOM 2345 O O . LEU A 1 281 ? -8.844 12.923 7.414 1.00 98.06 281 LEU A O 1
ATOM 2349 N N . LYS A 1 282 ? -7.980 14.935 7.954 1.00 96.75 282 LYS A N 1
ATOM 2350 C CA . LYS A 1 282 ? -8.450 14.919 9.344 1.00 96.75 282 LYS A CA 1
ATOM 2351 C C . LYS A 1 282 ? -9.970 14.797 9.397 1.00 96.75 282 LYS A C 1
ATOM 2353 O O . LYS A 1 282 ? -10.456 13.865 10.028 1.00 96.75 282 LYS A O 1
ATOM 2358 N N . THR A 1 283 ? -10.703 15.628 8.652 1.00 95.50 283 THR A N 1
ATOM 2359 C CA . THR A 1 283 ? -12.173 15.565 8.585 1.00 95.50 283 THR A CA 1
ATOM 2360 C C . THR A 1 283 ? -12.683 14.210 8.091 1.00 95.50 283 THR A C 1
ATOM 2362 O O . THR A 1 283 ? -13.620 13.657 8.666 1.00 95.50 283 THR A O 1
ATOM 2365 N N . LYS A 1 284 ? -12.064 13.632 7.053 1.00 94.44 284 LYS A N 1
ATOM 2366 C CA . LYS A 1 284 ? -12.469 12.317 6.530 1.00 94.44 284 LYS A CA 1
ATOM 2367 C C . LYS A 1 284 ? -12.213 11.188 7.533 1.00 94.44 284 LYS A C 1
ATOM 2369 O O . LYS A 1 284 ? -13.068 10.322 7.707 1.00 94.44 284 LYS A O 1
ATOM 2374 N N . LEU A 1 285 ? -11.077 11.206 8.234 1.00 93.00 285 LEU A N 1
ATOM 2375 C CA . LEU A 1 285 ? -10.778 10.231 9.290 1.00 93.00 285 LEU A CA 1
ATOM 2376 C C . LEU A 1 285 ? -11.682 10.408 10.518 1.00 93.00 285 LEU A C 1
ATOM 2378 O O . LEU A 1 285 ? -12.104 9.415 11.104 1.00 93.00 285 LEU A O 1
ATOM 2382 N N . GLU A 1 286 ? -12.011 11.648 10.885 1.00 89.81 286 GLU A N 1
ATOM 2383 C CA . GLU A 1 286 ? -12.999 11.976 11.919 1.00 89.81 286 GLU A CA 1
ATOM 2384 C C . GLU A 1 286 ? -14.355 11.374 11.575 1.00 89.81 286 GLU A C 1
ATOM 2386 O O . GLU A 1 286 ? -14.924 10.663 12.397 1.00 89.81 286 GLU A O 1
ATOM 2391 N N . ALA A 1 287 ? -14.845 11.599 10.353 1.00 86.81 287 ALA A N 1
ATOM 2392 C CA . ALA A 1 287 ? -16.104 11.035 9.888 1.00 86.81 287 ALA A CA 1
ATOM 2393 C C . ALA A 1 287 ? -16.076 9.500 9.916 1.00 86.81 287 ALA A C 1
ATOM 2395 O O . ALA A 1 287 ? -17.018 8.883 10.408 1.00 86.81 287 ALA A O 1
ATOM 2396 N N . LEU A 1 288 ? -14.981 8.882 9.465 1.00 84.38 288 LEU A N 1
ATOM 2397 C CA . LEU A 1 288 ? -14.822 7.427 9.456 1.00 84.38 288 LEU A CA 1
ATOM 2398 C C . LEU A 1 288 ? -14.810 6.821 10.869 1.00 84.38 288 LEU A C 1
ATOM 2400 O O . LEU A 1 288 ? -15.427 5.784 11.096 1.00 84.38 288 LEU A O 1
ATOM 2404 N N . LEU A 1 289 ? -14.142 7.471 11.826 1.00 76.88 289 LEU A N 1
ATOM 2405 C CA . LEU A 1 289 ? -14.098 7.046 13.231 1.00 76.88 289 LEU A CA 1
ATOM 2406 C C . LEU A 1 289 ? -15.392 7.377 13.991 1.00 76.88 289 LEU A C 1
ATOM 2408 O O . LEU A 1 289 ? -15.767 6.661 14.922 1.00 76.88 289 LEU A O 1
ATOM 2412 N N . ALA A 1 290 ? -16.078 8.456 13.607 1.00 69.94 290 ALA A N 1
ATOM 2413 C CA . ALA A 1 290 ? -17.378 8.848 14.143 1.00 69.94 290 ALA A CA 1
ATOM 2414 C C . ALA A 1 290 ? -18.506 7.952 13.625 1.00 69.94 290 ALA A C 1
ATOM 2416 O O . ALA A 1 290 ? -19.516 7.798 14.317 1.00 69.94 290 ALA A O 1
ATOM 2417 N N . ASN A 1 291 ? -18.323 7.321 12.459 1.00 57.03 291 ASN A N 1
ATOM 2418 C CA . ASN A 1 291 ? -19.213 6.303 11.914 1.00 57.03 291 ASN A CA 1
ATOM 2419 C C . ASN A 1 291 ? -19.069 4.999 12.723 1.00 57.03 291 ASN A C 1
ATOM 2421 O O . ASN A 1 291 ? -18.567 3.976 12.263 1.00 57.03 291 ASN A O 1
ATOM 2425 N N . LYS A 1 292 ? -19.480 5.069 13.994 1.00 50.81 292 LYS A N 1
ATOM 2426 C CA . LYS A 1 292 ? -19.538 3.980 14.967 1.00 50.81 292 LYS A CA 1
ATOM 2427 C C . LYS A 1 292 ? -20.624 2.974 14.585 1.00 50.81 292 LYS A C 1
ATOM 2429 O O . LYS A 1 292 ? -21.591 2.787 15.320 1.00 50.81 292 LYS A O 1
ATOM 2434 N N . GLN A 1 293 ? -20.466 2.274 13.471 1.00 46.50 293 GLN A N 1
ATOM 2435 C CA . GLN A 1 293 ? -21.088 0.963 13.341 1.00 46.50 293 GLN A CA 1
ATOM 2436 C C . GLN A 1 293 ? -20.065 -0.086 13.741 1.00 46.50 293 GLN A C 1
ATOM 2438 O O . GLN A 1 293 ? -19.525 -0.821 12.928 1.00 46.50 293 GLN A O 1
ATOM 2443 N N . VAL A 1 294 ? -19.811 -0.176 15.048 1.00 53.81 294 VAL A N 1
ATOM 2444 C CA . VAL A 1 294 ? -19.471 -1.486 15.593 1.00 53.81 294 VAL A CA 1
ATOM 2445 C C . VAL A 1 294 ? -20.775 -2.281 15.552 1.00 53.81 294 VAL A C 1
ATOM 2447 O O . VAL A 1 294 ? -21.634 -2.136 16.424 1.00 53.81 294 VAL A O 1
ATOM 2450 N N . ASP A 1 295 ? -20.965 -2.999 14.449 1.00 54.09 295 ASP A N 1
ATOM 2451 C CA . ASP A 1 295 ? -22.189 -3.722 14.133 1.00 54.09 295 ASP A CA 1
ATOM 2452 C C . ASP A 1 295 ? -22.271 -5.028 14.932 1.00 54.09 295 ASP A C 1
ATOM 2454 O O . ASP A 1 295 ? -21.513 -5.975 14.703 1.00 54.09 295 ASP A O 1
ATOM 2458 N N . PHE A 1 296 ? -23.222 -5.098 15.863 1.00 63.94 296 PHE A N 1
ATOM 2459 C CA . PHE A 1 296 ? -23.495 -6.316 16.619 1.00 63.94 296 PHE A CA 1
ATOM 2460 C C . PHE A 1 296 ? -24.095 -7.422 15.741 1.00 63.94 296 PHE A C 1
ATOM 2462 O O . PHE A 1 296 ? -23.993 -8.596 16.108 1.00 63.94 296 PHE A O 1
ATOM 2469 N N . LEU A 1 297 ? -24.699 -7.092 14.587 1.00 57.50 297 LEU A N 1
ATOM 2470 C CA . LEU A 1 297 ? -25.335 -8.081 13.709 1.00 57.50 297 LEU A CA 1
ATOM 2471 C C . LEU A 1 297 ? -24.319 -9.061 13.129 1.00 57.50 297 LEU A C 1
ATOM 2473 O O . LEU A 1 297 ? -24.613 -10.254 13.074 1.00 57.50 297 LEU A O 1
ATOM 2477 N N . SER A 1 298 ? -23.118 -8.599 12.783 1.00 58.88 298 SER A N 1
ATOM 2478 C CA . SER A 1 298 ? -22.013 -9.458 12.343 1.00 58.88 298 SER A CA 1
ATOM 2479 C C . SER A 1 298 ? -21.643 -10.545 13.372 1.00 58.88 298 SER A C 1
ATOM 2481 O O . SER A 1 298 ? -21.502 -11.723 13.023 1.00 58.88 298 SER A O 1
ATOM 2483 N N . VAL A 1 299 ? -21.575 -10.197 14.664 1.00 61.44 299 VAL A N 1
ATOM 2484 C CA . VAL A 1 299 ? -21.291 -11.149 15.754 1.00 61.44 299 VAL A CA 1
ATOM 2485 C C . VAL A 1 299 ? -22.474 -12.079 15.998 1.00 61.44 299 VAL A C 1
ATOM 2487 O O . VAL A 1 299 ? -22.285 -13.287 16.131 1.00 61.44 299 VAL A O 1
ATOM 2490 N N . ILE A 1 300 ? -23.699 -11.550 15.987 1.00 61.16 300 ILE A N 1
ATOM 2491 C CA . ILE A 1 300 ? -24.933 -12.338 16.128 1.00 61.16 300 ILE A CA 1
ATOM 2492 C C . ILE A 1 300 ? -25.064 -13.359 14.986 1.00 61.16 300 ILE A C 1
ATOM 2494 O O . ILE A 1 300 ? -25.419 -14.516 15.215 1.00 61.16 300 ILE A O 1
ATOM 2498 N N . PHE A 1 301 ? -24.732 -12.971 13.754 1.00 57.94 301 PHE A N 1
ATOM 2499 C CA . PHE A 1 301 ? -24.714 -13.874 12.608 1.00 57.94 301 PHE A CA 1
ATOM 2500 C C . PHE A 1 301 ? -23.688 -15.000 12.802 1.00 57.94 301 PHE A C 1
ATOM 2502 O O . PHE A 1 301 ? -24.003 -16.170 12.582 1.00 57.94 301 PHE A O 1
ATOM 2509 N N . ALA A 1 302 ? -22.487 -14.684 13.296 1.00 56.12 302 ALA A N 1
ATOM 2510 C CA . ALA A 1 302 ? -21.468 -15.686 13.604 1.00 56.12 302 ALA A CA 1
ATOM 2511 C C . ALA A 1 302 ? -21.867 -16.628 14.761 1.00 56.12 302 ALA A C 1
ATOM 2513 O O . ALA A 1 302 ? -21.542 -17.820 14.713 1.00 56.12 302 ALA A O 1
ATOM 2514 N N . MET A 1 303 ? -22.606 -16.127 15.761 1.00 62.56 303 MET A N 1
ATOM 2515 C CA . MET A 1 303 ? -23.195 -16.933 16.840 1.00 62.56 303 MET A CA 1
ATOM 2516 C C . MET A 1 303 ? -24.209 -17.949 16.294 1.00 62.56 303 MET A C 1
ATOM 2518 O O . MET A 1 303 ? -24.116 -19.132 16.620 1.00 62.56 303 MET A O 1
ATOM 2522 N N . ASN A 1 304 ? -25.128 -17.516 15.421 1.00 57.84 304 ASN A N 1
ATOM 2523 C CA . ASN A 1 304 ? -26.160 -18.382 14.828 1.00 57.84 304 ASN A CA 1
ATOM 2524 C C . ASN A 1 304 ? -25.576 -19.484 13.931 1.00 57.84 304 ASN A C 1
ATOM 2526 O O . ASN A 1 304 ? -26.139 -20.570 13.837 1.00 57.84 304 ASN A O 1
ATOM 2530 N N . GLN A 1 305 ? -24.423 -19.231 13.309 1.00 58.91 305 GLN A N 1
ATOM 2531 C CA . GLN A 1 305 ? -23.703 -20.209 12.487 1.00 58.91 305 GLN A CA 1
ATOM 2532 C C . GLN A 1 305 ? -22.783 -21.137 13.308 1.00 58.91 305 GLN A C 1
ATOM 2534 O O . GLN A 1 305 ? -21.982 -21.869 12.731 1.00 58.91 305 GLN A O 1
ATOM 2539 N N . ASN A 1 306 ? -22.847 -21.098 14.649 1.00 57.94 306 ASN A N 1
ATOM 2540 C CA . ASN A 1 306 ? -21.980 -21.849 15.571 1.00 57.94 306 ASN A CA 1
ATOM 2541 C C . ASN A 1 306 ? -20.468 -21.597 15.418 1.00 57.94 306 ASN A C 1
ATOM 2543 O O . ASN A 1 306 ? -19.665 -22.405 15.883 1.00 57.94 306 ASN A O 1
ATOM 2547 N N . LYS A 1 307 ? -20.061 -20.477 14.810 1.00 59.03 307 LYS A N 1
ATOM 2548 C CA . LYS A 1 307 ? -18.644 -20.166 14.550 1.00 59.03 307 LYS A CA 1
ATOM 2549 C C . LYS A 1 307 ? -17.913 -19.563 15.758 1.00 59.03 307 LYS A C 1
ATOM 2551 O O . LYS A 1 307 ? -16.691 -19.626 15.812 1.00 59.03 307 LYS A O 1
ATOM 2556 N N . LEU A 1 308 ? -18.640 -18.988 16.721 1.00 65.44 308 LEU A N 1
ATOM 2557 C CA . LEU A 1 308 ? -18.103 -18.304 17.909 1.00 65.44 308 LEU A CA 1
ATOM 2558 C C . LEU A 1 308 ? -18.901 -18.687 19.164 1.00 65.44 308 LEU A C 1
ATOM 2560 O O . LEU A 1 308 ? -20.122 -18.545 19.184 1.00 65.44 308 LEU A O 1
ATOM 2564 N N . ARG A 1 309 ? -18.220 -19.178 20.212 1.00 72.50 309 ARG A N 1
ATOM 2565 C CA . ARG A 1 309 ? -18.814 -19.627 21.490 1.00 72.50 309 ARG A CA 1
ATOM 2566 C C . ARG A 1 309 ? -17.836 -19.429 22.656 1.00 72.50 309 ARG A C 1
ATOM 2568 O O . ARG A 1 309 ? -16.640 -19.290 22.416 1.00 72.50 309 ARG A O 1
ATOM 2575 N N . GLY A 1 310 ? -18.328 -19.460 23.898 1.00 80.31 310 GLY A N 1
ATOM 2576 C CA . GLY A 1 310 ? -17.495 -19.445 25.112 1.00 80.31 310 GLY A CA 1
ATOM 2577 C C . GLY A 1 310 ? -16.649 -18.175 25.284 1.00 80.31 310 GLY A C 1
ATOM 2578 O O . GLY A 1 310 ? -17.062 -17.086 24.891 1.00 80.31 310 GLY A O 1
ATOM 2579 N N . THR A 1 311 ? -15.445 -18.308 25.850 1.00 80.25 311 THR A N 1
ATOM 2580 C CA . THR A 1 311 ? -14.543 -17.178 26.158 1.00 80.25 311 THR A CA 1
ATOM 2581 C C . THR A 1 311 ? -14.221 -16.273 24.957 1.00 80.25 311 THR A C 1
ATOM 2583 O O . THR A 1 311 ? -14.268 -15.055 25.127 1.00 80.25 311 THR A O 1
ATOM 2586 N N . PRO A 1 312 ? -13.954 -16.792 23.736 1.00 76.50 312 PRO A N 1
ATOM 2587 C CA . PRO A 1 312 ? -13.785 -15.944 22.554 1.00 76.50 312 PRO A CA 1
ATOM 2588 C C . PRO A 1 312 ? -14.995 -15.047 22.276 1.00 76.50 312 PRO A C 1
ATOM 2590 O O . PRO A 1 312 ? -14.832 -13.852 22.047 1.00 76.50 312 PRO A O 1
ATOM 2593 N N . LEU A 1 313 ? -16.208 -15.604 22.359 1.00 78.94 313 LEU A N 1
ATOM 2594 C CA . LEU A 1 313 ? -17.443 -14.845 22.165 1.00 78.94 313 LEU A CA 1
ATOM 2595 C C . LEU A 1 313 ? -17.610 -13.765 23.243 1.00 78.94 313 LEU A C 1
ATOM 2597 O O . LEU A 1 313 ? -17.939 -12.625 22.920 1.00 78.94 313 LEU A O 1
ATOM 2601 N N . PHE A 1 314 ? -17.353 -14.112 24.506 1.00 84.56 314 PHE A N 1
ATOM 2602 C CA . PHE A 1 314 ? -17.405 -13.162 25.616 1.00 84.56 314 PHE A CA 1
ATOM 2603 C C . PHE A 1 314 ? -16.452 -11.980 25.400 1.00 84.56 314 PHE A C 1
ATOM 2605 O O . PHE A 1 314 ? -16.888 -10.832 25.469 1.00 84.56 314 PHE A O 1
ATOM 2612 N N . ASN A 1 315 ? -15.184 -12.250 25.074 1.00 79.62 315 ASN A N 1
ATOM 2613 C CA . ASN A 1 315 ? -14.184 -11.206 24.852 1.00 79.62 315 ASN A CA 1
ATOM 2614 C C . ASN A 1 315 ? -14.583 -10.289 23.691 1.00 79.62 315 ASN A C 1
ATOM 2616 O O . ASN A 1 315 ? -14.542 -9.072 23.836 1.00 79.62 315 ASN A O 1
ATOM 2620 N N . THR A 1 316 ? -15.039 -10.853 22.567 1.00 75.31 316 THR A N 1
ATOM 2621 C CA . THR A 1 316 ? -15.503 -10.059 21.421 1.00 75.31 316 THR A CA 1
ATOM 2622 C C . THR A 1 316 ? -16.676 -9.154 21.793 1.00 75.31 316 THR A C 1
ATOM 2624 O O . THR A 1 316 ? -16.636 -7.958 21.509 1.00 75.31 316 THR A O 1
ATOM 2627 N N . LEU A 1 317 ? -17.707 -9.691 22.454 1.00 83.19 317 LEU A N 1
ATOM 2628 C CA . LEU A 1 317 ? -18.874 -8.906 22.867 1.00 83.19 317 LEU A CA 1
ATOM 2629 C C . LEU A 1 317 ? -18.493 -7.809 23.866 1.00 83.19 317 LEU A C 1
ATOM 2631 O O . LEU A 1 317 ? -18.944 -6.673 23.718 1.00 83.19 317 LEU A O 1
ATOM 2635 N N . LYS A 1 318 ? -17.633 -8.123 24.840 1.00 84.62 318 LYS A N 1
ATOM 2636 C CA . LYS A 1 318 ? -17.142 -7.162 25.830 1.00 84.62 318 LYS A CA 1
ATOM 2637 C C . LYS A 1 318 ? -16.409 -6.005 25.158 1.00 84.62 318 LYS A C 1
ATOM 2639 O O . LYS A 1 318 ? -16.793 -4.858 25.362 1.00 84.62 318 LYS A O 1
ATOM 2644 N N . THR A 1 319 ? -15.446 -6.301 24.287 1.00 74.69 319 THR A N 1
ATOM 2645 C CA . THR A 1 319 ? -14.689 -5.290 23.537 1.00 74.69 319 THR A CA 1
ATOM 2646 C C . THR A 1 319 ? -15.597 -4.410 22.681 1.00 74.69 319 THR A C 1
ATOM 2648 O O . THR A 1 319 ? -15.407 -3.199 22.626 1.00 74.69 319 THR A O 1
ATOM 2651 N N . ILE A 1 320 ? -16.612 -4.984 22.030 1.00 73.56 320 ILE A N 1
ATOM 2652 C CA . ILE A 1 320 ? -17.568 -4.206 21.235 1.00 73.56 320 ILE A CA 1
ATOM 2653 C C . ILE A 1 320 ? -18.346 -3.219 22.110 1.00 73.56 320 ILE A C 1
ATOM 2655 O O . ILE A 1 320 ? -18.455 -2.042 21.759 1.00 73.56 320 ILE A O 1
ATOM 2659 N N . ILE A 1 321 ? -18.890 -3.681 23.240 1.00 78.12 321 ILE A N 1
ATOM 2660 C CA . ILE A 1 321 ? -19.644 -2.813 24.151 1.00 78.12 321 ILE A CA 1
ATOM 2661 C C . ILE A 1 321 ? -18.715 -1.732 24.720 1.00 78.12 321 ILE A C 1
ATOM 2663 O O . ILE A 1 321 ? -19.087 -0.557 24.751 1.00 78.12 321 ILE A O 1
ATOM 2667 N N . GLU A 1 322 ? -17.491 -2.104 25.113 1.00 76.62 322 GLU A N 1
ATOM 2668 C CA . GLU A 1 322 ? -16.461 -1.194 25.627 1.00 76.62 322 GLU A CA 1
ATOM 2669 C C . GLU A 1 322 ? -16.103 -0.100 24.619 1.00 76.62 322 GLU A C 1
ATOM 2671 O O . GLU A 1 322 ? -16.051 1.070 25.005 1.00 76.62 322 GLU A O 1
ATOM 2676 N N . ASN A 1 323 ? -15.999 -0.456 23.339 1.00 65.06 323 ASN A N 1
ATOM 2677 C CA . ASN A 1 323 ? -15.687 0.451 22.235 1.00 65.06 323 ASN A CA 1
ATOM 2678 C C . ASN A 1 323 ? -16.905 1.218 21.688 1.00 65.06 323 ASN A C 1
ATOM 2680 O O . ASN A 1 323 ? -16.797 1.929 20.687 1.00 65.06 323 ASN A O 1
ATOM 2684 N N . GLY A 1 324 ? -18.059 1.127 22.354 1.00 62.66 324 GLY A N 1
ATOM 2685 C CA . GLY A 1 324 ? -19.232 1.942 22.046 1.00 62.66 324 GLY A CA 1
ATOM 2686 C C . GLY A 1 324 ? -20.078 1.419 20.889 1.00 62.66 324 GLY A C 1
ATOM 2687 O O . GLY A 1 324 ? -20.661 2.225 20.164 1.00 62.66 324 GLY A O 1
ATOM 2688 N N . GLY A 1 325 ? -20.154 0.097 20.711 1.00 71.31 325 GLY A N 1
ATOM 2689 C CA . GLY A 1 325 ? -21.140 -0.501 19.815 1.00 71.31 325 GLY A CA 1
ATOM 2690 C C . GLY A 1 325 ? -22.575 -0.131 20.186 1.00 71.31 325 GLY A C 1
ATOM 2691 O O . GLY A 1 325 ? -22.889 0.162 21.342 1.00 71.31 325 GLY A O 1
ATOM 2692 N N . ASN A 1 326 ? -23.468 -0.158 19.194 1.00 73.94 326 ASN A N 1
ATOM 2693 C CA . ASN A 1 326 ? -24.871 0.211 19.377 1.00 73.94 326 ASN A CA 1
ATOM 2694 C C . ASN A 1 326 ? -25.648 -0.847 20.185 1.00 73.94 326 ASN A C 1
ATOM 2696 O O . ASN A 1 326 ? -26.255 -1.758 19.625 1.00 73.94 326 ASN A O 1
ATOM 2700 N N . VAL A 1 327 ? -25.669 -0.707 21.513 1.00 79.56 327 VAL A N 1
ATOM 2701 C CA . VAL A 1 327 ? -26.355 -1.631 22.440 1.00 79.56 327 VAL A CA 1
ATOM 2702 C C . VAL A 1 327 ? -27.883 -1.687 22.271 1.00 79.56 327 VAL A C 1
ATOM 2704 O O . VAL A 1 327 ? -28.542 -2.500 22.915 1.00 79.56 327 VAL A O 1
ATOM 2707 N N . ASN A 1 328 ? -28.453 -0.846 21.402 1.00 80.81 328 ASN A N 1
ATOM 2708 C CA . ASN A 1 328 ? -29.879 -0.784 21.071 1.00 80.81 328 ASN A CA 1
ATOM 2709 C C . ASN A 1 328 ? -30.190 -1.286 19.655 1.00 80.81 328 ASN A C 1
ATOM 2711 O O . ASN A 1 328 ? -31.301 -1.103 19.151 1.00 80.81 328 ASN A O 1
ATOM 2715 N N . GLN A 1 329 ? -29.214 -1.906 18.992 1.00 75.19 329 GLN A N 1
ATOM 2716 C CA . GLN A 1 329 ? -29.397 -2.462 17.663 1.00 75.19 329 GLN A CA 1
ATOM 2717 C C . GLN A 1 329 ? -30.410 -3.617 17.669 1.00 75.19 329 GLN A C 1
ATOM 2719 O O . GLN A 1 329 ? -30.467 -4.425 18.603 1.00 75.19 329 GLN A O 1
ATOM 2724 N N . LYS A 1 330 ? -31.203 -3.694 16.594 1.00 73.69 330 LYS A N 1
ATOM 2725 C CA . LYS A 1 330 ? -32.199 -4.745 16.370 1.00 73.69 330 LYS A CA 1
ATOM 2726 C C . LYS A 1 330 ? -31.804 -5.627 15.195 1.00 73.69 330 LYS A C 1
ATOM 2728 O O . LYS A 1 330 ? -31.271 -5.141 14.201 1.00 73.69 330 LYS A O 1
ATOM 2733 N N . THR A 1 331 ? -32.112 -6.914 15.300 1.00 66.25 331 THR A N 1
ATOM 2734 C CA . THR A 1 331 ? -32.031 -7.855 14.168 1.00 66.25 331 THR A CA 1
ATOM 2735 C C . THR A 1 331 ? -33.140 -7.598 13.147 1.00 66.25 331 THR A C 1
ATOM 2737 O O . THR A 1 331 ? -34.127 -6.930 13.455 1.00 66.25 331 THR A O 1
ATOM 2740 N N . SER A 1 332 ? -33.030 -8.191 11.953 1.00 62.91 332 SER A N 1
ATOM 2741 C CA . SER A 1 332 ? -34.101 -8.191 10.940 1.00 62.91 332 SER A CA 1
ATOM 2742 C C . SER A 1 332 ? -35.427 -8.756 11.465 1.00 62.91 332 SER A C 1
ATOM 2744 O O . SER A 1 332 ? -36.490 -8.348 11.014 1.00 62.91 332 SER A O 1
ATOM 2746 N N . ASN A 1 333 ? -35.366 -9.645 12.462 1.00 58.91 333 ASN A N 1
ATOM 2747 C CA . ASN A 1 333 ? -36.533 -10.236 13.122 1.00 58.91 333 ASN A CA 1
ATOM 2748 C C . ASN A 1 333 ? -37.009 -9.414 14.338 1.00 58.91 333 ASN A C 1
ATOM 2750 O O . ASN A 1 333 ? -37.935 -9.814 15.038 1.00 58.91 333 ASN A O 1
ATOM 2754 N N . GLY A 1 334 ? -36.377 -8.269 14.613 1.00 66.25 334 GLY A N 1
ATOM 2755 C CA . GLY A 1 334 ? -36.767 -7.324 15.657 1.00 66.25 334 GLY A CA 1
ATOM 2756 C C . GLY A 1 334 ? -36.263 -7.633 17.068 1.00 66.25 334 GLY A C 1
ATOM 2757 O O . GLY A 1 334 ? -36.570 -6.862 17.975 1.00 66.25 334 GLY A O 1
ATOM 2758 N N . HIS A 1 335 ? -35.480 -8.699 17.276 1.00 68.81 335 HIS A N 1
ATOM 2759 C CA . HIS A 1 335 ? -34.843 -8.952 18.575 1.00 68.81 335 HIS A CA 1
ATOM 2760 C C . HIS A 1 335 ? -33.834 -7.858 18.916 1.00 68.81 335 HIS A C 1
ATOM 2762 O O . HIS A 1 335 ? -33.008 -7.499 18.069 1.00 68.81 335 HIS A O 1
ATOM 2768 N N . HIS A 1 336 ? -33.878 -7.390 20.162 1.00 78.44 336 HIS A N 1
ATOM 2769 C CA . HIS A 1 336 ? -32.943 -6.411 20.712 1.00 78.44 336 HIS A CA 1
ATOM 2770 C C . HIS A 1 336 ? -31.659 -7.083 21.188 1.00 78.44 336 HIS A C 1
ATOM 2772 O O . HIS A 1 336 ? -31.681 -8.206 21.698 1.00 78.44 336 HIS A O 1
ATOM 2778 N N . PHE A 1 337 ? -30.545 -6.361 21.099 1.00 78.31 337 PHE A N 1
ATOM 2779 C CA . PHE A 1 337 ? -29.231 -6.833 21.538 1.00 78.31 337 PHE A CA 1
ATOM 2780 C C . PHE A 1 337 ? -29.225 -7.410 22.965 1.00 78.31 337 PHE A C 1
ATOM 2782 O O . PHE A 1 337 ? -28.722 -8.513 23.189 1.00 78.31 337 PHE A O 1
ATOM 2789 N N . LEU A 1 338 ? -29.862 -6.723 23.919 1.00 86.25 338 LEU A N 1
ATOM 2790 C CA . LEU A 1 338 ? -29.905 -7.160 25.316 1.00 86.25 338 LEU A CA 1
ATOM 2791 C C . LEU A 1 338 ? -30.572 -8.538 25.481 1.00 86.25 338 LEU A C 1
ATOM 2793 O O . LEU A 1 338 ? -30.130 -9.347 26.288 1.00 86.25 338 LEU A O 1
ATOM 2797 N N . GLN A 1 339 ? -31.585 -8.856 24.671 1.00 83.94 339 GLN A N 1
ATOM 2798 C CA . GLN A 1 339 ? -32.243 -10.168 24.696 1.00 83.94 339 GLN A CA 1
ATOM 2799 C C . GLN A 1 339 ? -31.350 -11.272 24.129 1.00 83.94 339 GLN A C 1
ATOM 2801 O O . GLN A 1 339 ? -31.399 -12.409 24.595 1.00 83.94 339 GLN A O 1
ATOM 2806 N N . LEU A 1 340 ? -30.534 -10.943 23.128 1.00 81.44 340 LEU A N 1
ATOM 2807 C CA . LEU A 1 340 ? -29.597 -11.884 22.524 1.00 81.44 340 LEU A CA 1
ATOM 2808 C C . LEU A 1 340 ? -28.453 -12.220 23.480 1.00 81.44 340 LEU A C 1
ATOM 2810 O O . LEU A 1 340 ? -28.083 -13.386 23.562 1.00 81.44 340 LEU A O 1
ATOM 2814 N N . LEU A 1 341 ? -27.958 -11.250 24.258 1.00 86.56 341 LEU A N 1
ATOM 2815 C CA . LEU A 1 341 ? -26.988 -11.506 25.332 1.00 86.56 341 LEU A CA 1
ATOM 2816 C C . LEU A 1 341 ? -27.534 -12.480 26.380 1.00 86.56 341 LEU A C 1
ATOM 2818 O O . LEU A 1 341 ? -26.835 -13.401 26.794 1.00 86.56 341 LEU A O 1
ATOM 2822 N N . ILE A 1 342 ? -28.798 -12.305 26.771 1.00 87.88 342 ILE A N 1
ATOM 2823 C CA . ILE A 1 342 ? -29.469 -13.168 27.753 1.00 87.88 342 ILE A CA 1
ATOM 2824 C C . ILE A 1 342 ? -29.601 -14.604 27.218 1.00 87.88 342 ILE A C 1
ATOM 2826 O O . ILE A 1 342 ? -29.376 -15.567 27.952 1.00 87.88 342 ILE A O 1
ATOM 2830 N N . LYS A 1 343 ? -29.905 -14.753 25.921 1.00 83.00 343 LYS A N 1
ATOM 2831 C CA . LYS A 1 343 ? -30.025 -16.049 25.228 1.00 83.00 343 LYS A CA 1
ATOM 2832 C C . LYS A 1 343 ? -28.684 -16.630 24.753 1.00 83.00 343 LYS A C 1
ATOM 2834 O O . LYS A 1 343 ? -28.666 -17.744 24.232 1.00 83.00 343 LYS A O 1
ATOM 2839 N N . ALA A 1 344 ? -27.577 -15.899 24.884 1.00 81.25 344 ALA A N 1
ATOM 2840 C CA . ALA A 1 344 ? -26.286 -16.323 24.358 1.00 81.25 344 ALA A CA 1
ATOM 2841 C C . ALA A 1 344 ? -25.797 -17.605 25.049 1.00 81.25 344 ALA A C 1
ATOM 2843 O O . ALA A 1 344 ? -25.987 -17.800 26.250 1.00 81.25 344 ALA A O 1
ATOM 2844 N N . ASN A 1 345 ? -25.107 -18.466 24.299 1.00 81.25 345 ASN A N 1
ATOM 2845 C CA . ASN A 1 345 ? -24.472 -19.660 24.854 1.00 81.25 345 ASN A CA 1
ATOM 2846 C C . ASN A 1 345 ? -23.136 -19.299 25.534 1.00 81.25 345 ASN A C 1
ATOM 2848 O O . ASN A 1 345 ? -22.053 -19.559 25.004 1.00 81.25 345 ASN A O 1
ATOM 2852 N N . LEU A 1 346 ? -23.246 -18.618 26.672 1.00 84.81 346 LEU A N 1
ATOM 2853 C CA . LEU A 1 346 ? -22.159 -18.152 27.528 1.00 84.81 346 LEU A CA 1
ATOM 2854 C C . LEU A 1 346 ? -22.399 -18.613 28.967 1.00 84.81 346 LEU A C 1
ATOM 2856 O O . LEU A 1 346 ? -23.541 -18.854 29.373 1.00 84.81 346 LEU A O 1
ATOM 2860 N N . GLU A 1 347 ? -21.325 -18.689 29.751 1.00 89.56 347 GLU A N 1
ATOM 2861 C CA . GLU A 1 347 ? -21.440 -18.950 31.184 1.00 89.56 347 GLU A CA 1
ATOM 2862 C C . GLU A 1 347 ? -22.242 -17.841 31.875 1.00 89.56 347 GLU A C 1
ATOM 2864 O O . GLU A 1 347 ? -22.219 -16.678 31.466 1.00 89.56 347 GLU A O 1
ATOM 2869 N N . HIS A 1 348 ? -22.951 -18.190 32.949 1.00 89.81 348 HIS A N 1
ATOM 2870 C CA . HIS A 1 348 ? -23.834 -17.262 33.663 1.00 89.81 348 HIS A CA 1
ATOM 2871 C C . HIS A 1 348 ? -23.123 -15.964 34.083 1.00 89.81 348 HIS A C 1
ATOM 2873 O O . HIS A 1 348 ? -23.586 -14.871 33.756 1.00 89.81 348 HIS A O 1
ATOM 2879 N N . ARG A 1 349 ? -21.929 -16.079 34.680 1.00 91.06 349 ARG A N 1
ATOM 2880 C CA . ARG A 1 349 ? -21.117 -14.929 35.112 1.00 91.06 349 ARG A CA 1
ATOM 2881 C C . ARG A 1 349 ? -20.756 -13.990 33.956 1.00 91.06 349 ARG A C 1
ATOM 2883 O O . ARG A 1 349 ? -20.825 -12.774 34.111 1.00 91.06 349 ARG A O 1
ATOM 2890 N N . GLN A 1 350 ? -20.415 -14.555 32.797 1.00 92.12 350 GLN A N 1
ATOM 2891 C CA . GLN A 1 350 ? -20.091 -13.802 31.583 1.00 92.12 350 GLN A CA 1
ATOM 2892 C C . GLN A 1 350 ? -21.321 -13.073 31.033 1.00 92.12 350 GLN A C 1
ATOM 2894 O O . GLN A 1 350 ? -21.236 -11.894 30.692 1.00 92.12 350 GLN A O 1
ATOM 2899 N N . LYS A 1 351 ? -22.479 -13.746 30.985 1.00 91.56 351 LYS A N 1
ATOM 2900 C CA . LYS A 1 351 ? -23.745 -13.125 30.560 1.00 91.56 351 LYS A CA 1
ATOM 2901 C C . LYS A 1 351 ? -24.117 -11.953 31.453 1.00 91.56 351 LYS A C 1
ATOM 2903 O O . LYS A 1 351 ? -24.407 -10.873 30.946 1.00 91.56 351 LYS A O 1
ATOM 2908 N N . LEU A 1 352 ? -24.069 -12.153 32.769 1.00 94.12 352 LEU A N 1
ATOM 2909 C CA . LEU A 1 352 ? -24.397 -11.119 33.742 1.00 94.12 352 LEU A CA 1
ATOM 2910 C C . LEU A 1 352 ? -23.479 -9.896 33.607 1.00 94.12 352 LEU A C 1
ATOM 2912 O O . LEU A 1 352 ? -23.963 -8.767 33.647 1.00 94.12 352 LEU A O 1
ATOM 2916 N N . GLU A 1 353 ? -22.174 -10.106 33.417 1.00 94.81 353 GLU A N 1
ATOM 2917 C CA . GLU A 1 353 ? -21.211 -9.022 33.195 1.00 94.81 353 GLU A CA 1
ATOM 2918 C C . GLU A 1 353 ? -21.530 -8.225 31.923 1.00 94.81 353 GLU A C 1
ATOM 2920 O O . GLU A 1 353 ? -21.626 -6.999 31.979 1.00 94.81 353 GLU A O 1
ATOM 2925 N N . LEU A 1 354 ? -21.770 -8.905 30.796 1.00 92.19 354 LEU A N 1
ATOM 2926 C CA . LEU A 1 354 ? -22.114 -8.246 29.531 1.00 92.19 354 LEU A CA 1
ATOM 2927 C C . LEU A 1 354 ? -23.444 -7.490 29.614 1.00 92.19 354 LEU A C 1
ATOM 2929 O O . LEU A 1 354 ? -23.554 -6.394 29.064 1.00 92.19 354 LEU A O 1
ATOM 2933 N N . VAL A 1 355 ? -24.448 -8.039 30.306 1.00 93.12 355 VAL A N 1
ATOM 2934 C CA . VAL A 1 355 ? -25.738 -7.369 30.531 1.00 93.12 355 VAL A CA 1
ATOM 2935 C C . VAL A 1 355 ? -25.552 -6.108 31.371 1.00 93.12 355 VAL A C 1
ATOM 2937 O O . VAL A 1 355 ? -26.032 -5.048 30.969 1.00 93.12 355 VAL A O 1
ATOM 2940 N N . LYS A 1 356 ? -24.831 -6.194 32.497 1.00 94.06 356 LYS A N 1
ATOM 2941 C CA . LYS A 1 356 ? -24.538 -5.037 33.358 1.00 94.06 356 LYS A CA 1
ATOM 2942 C C . LYS A 1 356 ? -23.833 -3.939 32.573 1.00 94.06 356 LYS A C 1
ATOM 2944 O O . LYS A 1 356 ? -24.326 -2.814 32.521 1.00 94.06 356 LYS A O 1
ATOM 2949 N N . LEU A 1 357 ? -22.760 -4.307 31.876 1.00 90.81 357 LEU A N 1
ATOM 2950 C CA . LEU A 1 357 ? -21.999 -3.394 31.037 1.00 90.81 357 LEU A CA 1
ATOM 2951 C C . LEU A 1 357 ? -22.881 -2.748 29.959 1.00 90.81 357 LEU A C 1
ATOM 2953 O O . LEU A 1 357 ? -22.836 -1.537 29.781 1.00 90.81 357 LEU A O 1
ATOM 2957 N N . SER A 1 358 ? -23.721 -3.520 29.265 1.00 89.00 358 SER A N 1
ATOM 2958 C CA . SER A 1 358 ? -24.605 -2.992 28.216 1.00 89.00 358 SER A CA 1
ATOM 2959 C C . SER A 1 358 ? -25.624 -1.991 28.756 1.00 89.00 358 SER A C 1
ATOM 2961 O O . SER A 1 358 ? -25.858 -0.955 28.136 1.00 89.00 358 SER A O 1
ATOM 2963 N N . VAL A 1 359 ? -26.219 -2.275 29.919 1.00 89.06 359 VAL A N 1
ATOM 2964 C CA . VAL A 1 359 ? -27.165 -1.364 30.577 1.00 89.06 359 VAL A CA 1
ATOM 2965 C C . VAL A 1 359 ? -26.467 -0.085 31.033 1.00 89.06 359 VAL A C 1
ATOM 2967 O O . VAL A 1 359 ? -26.996 1.000 30.804 1.00 89.06 359 VAL A O 1
ATOM 2970 N N . ASP A 1 360 ? -25.255 -0.180 31.580 1.00 85.88 360 ASP A N 1
ATOM 2971 C CA . ASP A 1 360 ? -24.458 0.998 31.944 1.00 85.88 360 ASP A CA 1
ATOM 2972 C C . ASP A 1 360 ? -24.044 1.828 30.708 1.00 85.88 360 ASP A C 1
ATOM 2974 O O . ASP A 1 360 ? -23.815 3.032 30.815 1.00 85.88 360 ASP A O 1
ATOM 2978 N N . ARG A 1 361 ? -24.017 1.219 29.511 1.00 81.50 361 ARG A N 1
ATOM 2979 C CA . ARG A 1 361 ? -23.851 1.903 28.212 1.00 81.50 361 ARG A CA 1
ATOM 2980 C C . ARG A 1 361 ? -25.167 2.348 27.557 1.00 81.50 361 ARG A C 1
ATOM 2982 O O . ARG A 1 361 ? -25.153 2.756 26.398 1.00 81.50 361 ARG A O 1
ATOM 2989 N N . GLY A 1 362 ? -26.291 2.314 28.274 1.00 82.00 362 GLY A N 1
ATOM 2990 C CA . GLY A 1 362 ? -27.570 2.861 27.806 1.00 82.00 362 GLY A CA 1
ATOM 2991 C C . GLY A 1 362 ? -28.428 1.899 26.979 1.00 82.00 362 GLY A C 1
ATOM 2992 O O . GLY A 1 362 ? -29.216 2.347 26.141 1.00 82.00 362 GLY A O 1
ATOM 2993 N N . ALA A 1 363 ? -28.289 0.584 27.183 1.00 85.38 363 ALA A N 1
ATOM 2994 C CA . ALA A 1 363 ? -29.191 -0.394 26.577 1.00 85.38 363 ALA A CA 1
ATOM 2995 C C . ALA A 1 363 ? -30.641 -0.193 27.049 1.00 85.38 363 ALA A C 1
ATOM 2997 O O . ALA A 1 363 ? -30.914 -0.007 28.236 1.00 85.38 363 ALA A O 1
ATOM 2998 N N . ASN A 1 364 ? -31.584 -0.275 26.115 1.00 83.44 364 ASN A N 1
ATOM 2999 C CA . ASN A 1 364 ? -33.006 -0.162 26.373 1.00 83.44 364 ASN A CA 1
ATOM 3000 C C . ASN A 1 364 ? -33.502 -1.447 27.043 1.00 83.44 364 ASN A C 1
ATOM 3002 O O . ASN A 1 364 ? -33.517 -2.526 26.452 1.00 83.44 364 ASN A O 1
ATOM 3006 N N . ILE A 1 365 ? -33.915 -1.308 28.299 1.00 83.75 365 ILE A N 1
ATOM 3007 C CA . ILE A 1 365 ? -34.379 -2.413 29.140 1.00 83.75 365 ILE A CA 1
ATOM 3008 C C . ILE A 1 365 ? -35.881 -2.701 29.003 1.00 83.75 365 ILE A C 1
ATOM 3010 O O . ILE A 1 365 ? -36.354 -3.707 29.528 1.00 83.75 365 ILE A O 1
ATOM 3014 N N . SER A 1 366 ? -36.638 -1.825 28.337 1.00 80.62 366 SER A N 1
ATOM 3015 C CA . SER A 1 366 ? -38.106 -1.858 28.299 1.00 80.62 366 SER A CA 1
ATOM 3016 C C . SER A 1 366 ? -38.686 -2.144 26.916 1.00 80.62 366 SER A C 1
ATOM 3018 O O . SER A 1 366 ? -39.847 -2.535 26.814 1.00 80.62 366 SER A O 1
ATOM 3020 N N . SER A 1 367 ? -37.908 -1.982 25.849 1.00 75.25 367 SER A N 1
ATOM 3021 C CA . SER A 1 367 ? -38.382 -2.228 24.491 1.00 75.25 367 SER A CA 1
ATOM 3022 C C . SER A 1 367 ? -38.614 -3.712 24.222 1.00 75.25 367 SER A C 1
ATOM 3024 O O . SER A 1 367 ? -37.721 -4.532 24.431 1.00 75.25 367 SER A O 1
ATOM 3026 N N . SER A 1 368 ? -39.791 -4.045 23.698 1.00 73.81 368 SER A N 1
ATOM 3027 C CA . SER A 1 368 ? -40.153 -5.403 23.303 1.00 73.81 368 SER A CA 1
ATOM 3028 C C . SER A 1 368 ? -39.764 -5.722 21.856 1.00 73.81 368 SER A C 1
ATOM 3030 O O . SER A 1 368 ? -39.634 -4.821 21.019 1.00 73.81 368 SER A O 1
ATOM 3032 N N . ASP A 1 369 ? -39.521 -7.001 21.566 1.00 69.75 369 ASP A N 1
ATOM 3033 C CA . ASP A 1 369 ? -39.331 -7.496 20.199 1.00 69.75 369 ASP A CA 1
ATOM 3034 C C . ASP A 1 369 ? -40.674 -7.715 19.472 1.00 69.75 369 ASP A C 1
ATOM 3036 O O . ASP A 1 369 ? -41.749 -7.412 19.993 1.00 69.75 369 ASP A O 1
ATOM 3040 N N . THR A 1 370 ? -40.622 -8.243 18.246 1.00 67.00 370 THR A N 1
ATOM 3041 C CA . THR A 1 370 ? -41.806 -8.563 17.422 1.00 67.00 370 THR A CA 1
ATOM 3042 C C . THR A 1 370 ? -42.737 -9.597 18.062 1.00 67.00 370 THR A C 1
ATOM 3044 O O . THR A 1 370 ? -43.912 -9.648 17.713 1.00 67.00 370 THR A O 1
ATOM 3047 N N . SER A 1 371 ? -42.243 -10.382 19.027 1.00 64.62 371 SER A N 1
ATOM 3048 C CA . SER A 1 371 ? -43.019 -11.334 19.829 1.00 64.62 371 SER A CA 1
ATOM 3049 C C . SER A 1 371 ? -43.528 -10.737 21.147 1.00 64.62 371 SER A C 1
ATOM 3051 O O . SER A 1 371 ? -44.017 -11.464 22.008 1.00 64.62 371 SER A O 1
ATOM 3053 N N . THR A 1 372 ? -43.428 -9.412 21.311 1.00 71.00 372 THR A N 1
ATOM 3054 C CA . THR A 1 372 ? -43.801 -8.625 22.503 1.00 71.00 372 THR A CA 1
ATOM 3055 C C . THR A 1 372 ? -42.990 -8.927 23.769 1.00 71.00 372 THR A C 1
ATOM 3057 O O . THR A 1 372 ? -43.292 -8.408 24.839 1.00 71.00 372 THR A O 1
ATOM 3060 N N . LEU A 1 373 ? -41.898 -9.687 23.662 1.00 74.81 373 LEU A N 1
ATOM 3061 C CA . LEU A 1 373 ? -41.011 -9.967 24.790 1.00 74.81 373 LEU A CA 1
ATOM 3062 C C . LEU A 1 373 ? -40.059 -8.798 25.045 1.00 74.81 373 LEU A C 1
ATOM 3064 O O . LEU A 1 373 ? -39.369 -8.364 24.126 1.00 74.81 373 LEU A O 1
ATOM 3068 N N . SER A 1 374 ? -39.964 -8.330 26.291 1.00 83.56 374 SER A N 1
ATOM 3069 C CA . SER A 1 374 ? -38.926 -7.394 26.761 1.00 83.56 374 SER A CA 1
ATOM 3070 C C . SER A 1 374 ? -37.650 -8.130 27.218 1.00 83.56 374 SER A C 1
ATOM 3072 O O . SER A 1 374 ? -37.680 -9.347 27.410 1.00 83.56 374 SER A O 1
ATOM 3074 N N . PRO A 1 375 ? -36.509 -7.443 27.434 1.00 87.06 375 PRO A N 1
ATOM 3075 C CA . PRO A 1 375 ? -35.316 -8.042 28.044 1.00 87.06 375 PRO A CA 1
ATOM 3076 C C . PRO A 1 375 ? -35.582 -8.701 29.400 1.00 87.06 375 PRO A C 1
ATOM 3078 O O . PRO A 1 375 ? -35.129 -9.820 29.635 1.00 87.06 375 PRO A O 1
ATOM 3081 N N . PHE A 1 376 ? -36.369 -8.044 30.257 1.00 85.81 376 PHE A N 1
ATOM 3082 C CA . PHE A 1 376 ? -36.794 -8.612 31.536 1.00 85.81 376 PHE A CA 1
ATOM 3083 C C . PHE A 1 376 ? -37.606 -9.892 31.328 1.00 85.81 376 PHE A C 1
ATOM 3085 O O . PHE A 1 376 ? -37.323 -10.917 31.947 1.00 85.81 376 PHE A O 1
ATOM 3092 N N . ALA A 1 377 ? -38.562 -9.861 30.396 1.00 81.00 377 ALA A N 1
ATOM 3093 C CA . ALA A 1 377 ? -39.385 -11.022 30.105 1.00 81.00 377 ALA A CA 1
ATOM 3094 C C . ALA A 1 377 ? -38.571 -12.202 29.563 1.00 81.00 377 ALA A C 1
ATOM 3096 O O . ALA A 1 377 ? -38.772 -13.349 29.957 1.00 81.00 377 ALA A O 1
ATOM 3097 N N . THR A 1 378 ? -37.577 -11.920 28.724 1.00 85.81 378 THR A N 1
ATOM 3098 C CA . THR A 1 378 ? -36.635 -12.934 28.258 1.00 85.81 378 THR A CA 1
ATOM 3099 C C . THR A 1 378 ? -35.895 -13.590 29.426 1.00 85.81 378 THR A C 1
ATOM 3101 O O . THR A 1 378 ? -35.849 -14.817 29.473 1.00 85.81 378 THR A O 1
ATOM 3104 N N . ALA A 1 379 ? -35.367 -12.814 30.381 1.00 87.31 379 ALA A N 1
ATOM 3105 C CA . ALA A 1 379 ? -34.652 -13.351 31.545 1.00 87.31 379 ALA A CA 1
ATOM 3106 C C . ALA A 1 379 ? -35.538 -14.273 32.401 1.00 87.31 379 ALA A C 1
ATOM 3108 O O . ALA A 1 379 ? -35.116 -15.373 32.757 1.00 87.31 379 ALA A O 1
ATOM 3109 N N . VAL A 1 380 ? -36.790 -13.870 32.644 1.00 83.88 380 VAL A N 1
ATOM 3110 C CA . VAL A 1 380 ? -37.787 -14.687 33.359 1.00 83.88 380 VAL A CA 1
ATOM 3111 C C . VAL A 1 380 ? -38.082 -15.983 32.604 1.00 83.88 380 VAL A C 1
ATOM 3113 O O . VAL A 1 380 ? -38.083 -17.052 33.208 1.00 83.88 380 VAL A O 1
ATOM 3116 N N . SER A 1 381 ? -38.273 -15.913 31.281 1.00 79.94 381 SER A N 1
ATOM 3117 C CA . SER A 1 381 ? -38.616 -17.084 30.459 1.00 79.94 381 SER A CA 1
ATOM 3118 C C . SER A 1 381 ? -37.540 -18.173 30.454 1.00 79.94 381 SER A C 1
ATOM 3120 O O . SER A 1 381 ? -37.863 -19.347 30.300 1.00 79.94 381 SER A O 1
ATOM 3122 N N . ILE A 1 382 ? -36.272 -17.793 30.638 1.00 82.56 382 ILE A N 1
ATOM 3123 C CA . ILE A 1 382 ? -35.145 -18.732 30.701 1.00 82.56 382 ILE A CA 1
ATOM 3124 C C . ILE A 1 382 ? -34.731 -19.079 32.140 1.00 82.56 382 ILE A C 1
ATOM 3126 O O . ILE A 1 382 ? -33.776 -19.828 32.327 1.00 82.56 382 ILE A O 1
ATOM 3130 N N . GLY A 1 383 ? -35.416 -18.527 33.149 1.00 84.12 383 GLY A N 1
ATOM 3131 C CA . GLY A 1 383 ? -35.145 -18.780 34.566 1.00 84.12 383 GLY A CA 1
ATOM 3132 C C . GLY A 1 383 ? -33.894 -18.093 35.135 1.00 84.12 383 GLY A C 1
ATOM 3133 O O . GLY A 1 383 ? -33.397 -18.519 36.177 1.00 84.12 383 GLY A O 1
ATOM 3134 N N . ASP A 1 384 ? -33.365 -17.044 34.494 1.00 87.44 384 ASP A N 1
ATOM 3135 C CA . ASP A 1 384 ? -32.155 -16.350 34.964 1.00 87.44 384 ASP A CA 1
ATOM 3136 C C . ASP A 1 384 ? -32.497 -15.259 35.990 1.00 87.44 384 ASP A C 1
ATOM 3138 O O . ASP A 1 384 ? -32.708 -14.085 35.661 1.00 87.44 384 ASP A O 1
ATOM 3142 N N . LYS A 1 385 ? -32.581 -15.674 37.258 1.00 86.88 385 LYS A N 1
ATOM 3143 C CA . LYS A 1 385 ? -33.023 -14.814 38.361 1.00 86.88 385 LYS A CA 1
ATOM 3144 C C . LYS A 1 385 ? -32.150 -13.591 38.583 1.00 86.88 385 LYS A C 1
ATOM 3146 O O . LYS A 1 385 ? -32.675 -12.501 38.783 1.00 86.88 385 LYS A O 1
ATOM 3151 N N . GLU A 1 386 ? -30.836 -13.754 38.519 1.00 90.88 386 GLU A N 1
ATOM 3152 C CA . GLU A 1 386 ? -29.911 -12.664 38.823 1.00 90.88 386 GLU A CA 1
ATOM 3153 C C . GLU A 1 386 ? -29.968 -11.561 37.758 1.00 90.88 386 GLU A C 1
ATOM 3155 O O . GLU A 1 386 ? -29.951 -10.372 38.083 1.00 90.88 386 GLU A O 1
ATOM 3160 N N . ILE A 1 387 ? -30.119 -11.938 36.483 1.00 92.12 387 ILE A N 1
ATOM 3161 C CA . ILE A 1 387 ? -30.335 -10.974 35.402 1.00 92.12 387 ILE A CA 1
ATOM 3162 C C . ILE A 1 387 ? -31.704 -10.294 35.537 1.00 92.12 387 ILE A C 1
ATOM 3164 O O . ILE A 1 387 ? -31.794 -9.077 35.362 1.00 92.12 387 ILE A O 1
ATOM 3168 N N . ALA A 1 388 ? -32.764 -11.047 35.851 1.00 88.38 388 ALA A N 1
ATOM 3169 C CA . ALA A 1 388 ? -34.103 -10.486 36.032 1.00 88.38 388 ALA A CA 1
ATOM 3170 C C . ALA A 1 388 ? -34.137 -9.460 37.179 1.00 88.38 388 ALA A C 1
ATOM 3172 O O . ALA A 1 388 ? -34.637 -8.346 36.996 1.00 88.38 388 ALA A O 1
ATOM 3173 N N . ASP A 1 389 ? -33.541 -9.794 38.327 1.00 88.88 389 ASP A N 1
ATOM 3174 C CA . ASP A 1 389 ? -33.429 -8.902 39.483 1.00 88.88 389 ASP A CA 1
ATOM 3175 C C . ASP A 1 389 ? -32.603 -7.649 39.157 1.00 88.88 389 ASP A C 1
ATOM 3177 O O . ASP A 1 389 ? -33.012 -6.533 39.490 1.00 88.88 389 ASP A O 1
ATOM 3181 N N . PHE A 1 390 ? -31.489 -7.795 38.430 1.00 93.00 390 PHE A N 1
ATOM 3182 C CA . PHE A 1 390 ? -30.701 -6.657 37.959 1.00 93.00 390 PHE A CA 1
ATOM 3183 C C . PHE A 1 390 ? -31.507 -5.723 37.045 1.00 93.00 390 PHE A C 1
ATOM 3185 O O . PHE A 1 390 ? -31.564 -4.519 37.298 1.00 93.00 390 PHE A O 1
ATOM 3192 N N . LEU A 1 391 ? -32.161 -6.248 36.005 1.00 89.62 391 LEU A N 1
ATOM 3193 C CA . LEU A 1 391 ? -32.963 -5.429 35.089 1.00 89.62 391 LEU A CA 1
ATOM 3194 C C . LEU A 1 391 ? -34.105 -4.717 35.822 1.00 89.62 391 LEU A C 1
ATOM 3196 O O . LEU A 1 391 ? -34.361 -3.537 35.572 1.00 89.62 391 LEU A O 1
ATOM 3200 N N . ARG A 1 392 ? -34.744 -5.400 36.777 1.00 86.12 392 ARG A N 1
ATOM 3201 C CA . ARG A 1 392 ? -35.778 -4.822 37.640 1.00 86.12 392 ARG A CA 1
ATOM 3202 C C . ARG A 1 392 ? -35.236 -3.678 38.494 1.00 86.12 392 ARG A C 1
ATOM 3204 O O . ARG A 1 392 ? -35.839 -2.610 38.520 1.00 86.12 392 ARG A O 1
ATOM 3211 N N . SER A 1 393 ? -34.064 -3.851 39.111 1.00 89.44 393 SER A N 1
ATOM 3212 C CA . SER A 1 393 ? -33.390 -2.785 39.875 1.00 89.44 393 SER A CA 1
ATOM 3213 C C . SER A 1 393 ? -33.053 -1.546 39.036 1.00 89.44 393 SER A C 1
ATOM 3215 O O . SER A 1 393 ? -32.926 -0.449 39.573 1.00 89.44 393 SER A O 1
ATOM 3217 N N . LYS A 1 394 ? -32.939 -1.703 37.711 1.00 90.50 394 LYS A N 1
ATOM 3218 C CA . LYS A 1 394 ? -32.713 -0.611 36.753 1.00 90.50 394 LYS A CA 1
ATOM 3219 C C . LYS A 1 394 ? -34.020 -0.012 36.209 1.00 90.50 394 LYS A C 1
ATOM 3221 O O . LYS A 1 394 ? -33.968 0.865 35.354 1.00 90.50 394 LYS A O 1
ATOM 3226 N N . GLY A 1 395 ? -35.179 -0.450 36.709 1.00 85.44 395 GLY A N 1
ATOM 3227 C CA . GLY A 1 395 ? -36.496 0.091 36.365 1.00 85.44 395 GLY A CA 1
ATOM 3228 C C . GLY A 1 395 ? -37.234 -0.658 35.253 1.00 85.44 395 GLY A C 1
ATOM 3229 O O . GLY A 1 395 ? -38.226 -0.145 34.731 1.00 85.44 395 GLY A O 1
ATOM 3230 N N . ALA A 1 396 ? -36.788 -1.861 34.868 1.00 83.00 396 ALA A N 1
ATOM 3231 C CA . ALA A 1 396 ? -37.566 -2.697 33.959 1.00 83.00 396 ALA A CA 1
ATOM 3232 C C . ALA A 1 396 ? -38.869 -3.125 34.650 1.00 83.00 396 ALA A C 1
ATOM 3234 O O . ALA A 1 396 ? -38.845 -3.722 35.726 1.00 83.00 396 ALA A O 1
ATOM 3235 N N . SER A 1 397 ? -40.005 -2.815 34.022 1.00 70.19 397 SER A N 1
ATOM 3236 C CA . SER A 1 397 ? -41.320 -3.242 34.495 1.00 70.19 397 SER A CA 1
ATOM 3237 C C . SER A 1 397 ? -41.847 -4.397 33.641 1.00 70.19 397 SER A C 1
ATOM 3239 O O . SER A 1 397 ? -41.591 -4.448 32.433 1.00 70.19 397 SER A O 1
ATOM 3241 N N . PRO A 1 398 ? -42.618 -5.314 34.236 1.00 60.25 398 PRO A N 1
ATOM 3242 C CA . PRO A 1 398 ? -43.379 -6.306 33.498 1.00 60.25 398 PRO A CA 1
ATOM 3243 C C . PRO A 1 398 ? -44.584 -5.610 32.855 1.00 60.25 398 PRO A C 1
ATOM 3245 O O . PRO A 1 398 ? -45.685 -5.615 33.396 1.00 60.25 398 PRO A O 1
ATOM 3248 N N . LYS A 1 399 ? -44.376 -4.936 31.719 1.00 55.84 399 LYS A N 1
ATOM 3249 C CA . LYS A 1 399 ? -45.491 -4.455 30.897 1.00 55.84 399 LYS A CA 1
ATOM 3250 C C . LYS A 1 399 ? -45.972 -5.583 29.989 1.00 55.84 399 LYS A C 1
ATOM 3252 O O . LYS A 1 399 ? -45.192 -6.073 29.185 1.00 55.84 399 LYS A O 1
ATOM 3257 N N . GLU A 1 400 ? -47.245 -5.931 30.188 1.00 51.44 400 GLU A N 1
ATOM 3258 C CA . GLU A 1 400 ? -48.111 -6.851 29.435 1.00 51.44 400 GLU A CA 1
ATOM 3259 C C . GLU A 1 400 ? -47.537 -8.246 29.140 1.00 51.44 400 GLU A C 1
ATOM 3261 O O . GLU A 1 400 ? -46.595 -8.440 28.380 1.00 51.44 400 GLU A O 1
ATOM 3266 N N . VAL A 1 401 ? -48.161 -9.250 29.761 1.00 51.00 401 VAL A N 1
ATOM 3267 C CA . VAL A 1 401 ? -47.895 -10.673 29.529 1.00 51.00 401 VAL A CA 1
ATOM 3268 C C . VAL A 1 401 ? -48.198 -10.997 28.061 1.00 51.00 401 VAL A C 1
ATOM 3270 O O . VAL A 1 401 ? -49.348 -10.831 27.647 1.00 51.00 401 VAL A O 1
ATOM 3273 N N . PRO A 1 402 ? -47.236 -11.503 27.266 1.00 47.91 402 PRO A N 1
ATOM 3274 C CA . PRO A 1 402 ? -47.549 -12.018 25.943 1.00 47.91 402 PRO A CA 1
ATOM 3275 C C . PRO A 1 402 ? -48.521 -13.191 26.089 1.00 47.91 402 PRO A C 1
ATOM 3277 O O . PRO A 1 402 ? -48.187 -14.213 26.695 1.00 47.91 402 PRO A O 1
ATOM 3280 N N . LEU A 1 403 ? -49.719 -13.062 25.513 1.00 47.19 403 LEU A N 1
ATOM 3281 C CA . LEU A 1 403 ? -50.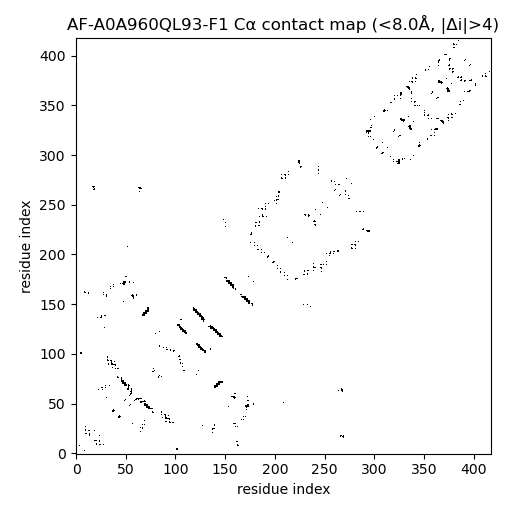753 -14.110 25.468 1.00 47.19 403 LEU A CA 1
ATOM 3282 C C . LEU A 1 403 ? -50.223 -15.459 24.931 1.00 47.19 403 LEU A C 1
ATOM 3284 O O . LEU A 1 403 ? -50.822 -16.501 25.179 1.00 47.19 403 LEU A O 1
ATOM 3288 N N . SER A 1 404 ? -49.086 -15.449 24.227 1.00 49.19 404 SER A N 1
ATOM 3289 C CA . SER A 1 404 ? -48.426 -16.604 23.614 1.00 49.19 404 SER A CA 1
ATOM 3290 C C . SER A 1 404 ? -47.571 -17.468 24.556 1.00 49.19 404 SER A C 1
ATOM 3292 O O . SER A 1 404 ? -47.180 -18.558 24.146 1.00 49.19 404 SER A O 1
ATOM 3294 N N . LEU A 1 405 ? -47.266 -17.033 25.788 1.00 48.28 405 LEU A N 1
ATOM 3295 C CA . LEU A 1 405 ? -46.313 -17.732 26.677 1.00 48.28 405 LEU A CA 1
ATOM 3296 C C . LEU A 1 405 ? -46.938 -18.562 27.812 1.00 48.28 405 LEU A C 1
ATOM 3298 O O . LEU A 1 405 ? -46.217 -19.272 28.516 1.00 48.28 405 LEU A O 1
ATOM 3302 N N . GLY A 1 406 ? -48.268 -18.548 27.945 1.00 52.53 406 GLY A N 1
ATOM 3303 C CA . GLY A 1 406 ? -49.022 -19.484 28.785 1.00 52.53 406 GLY A CA 1
ATOM 3304 C C . GLY A 1 406 ? -48.663 -19.508 30.283 1.00 52.53 406 GLY A C 1
ATOM 3305 O O . GLY A 1 406 ? -47.873 -18.724 30.807 1.00 52.53 406 GLY A O 1
ATOM 3306 N N . THR A 1 407 ? -49.270 -20.458 30.997 1.00 49.03 407 THR A N 1
ATOM 3307 C CA . THR A 1 407 ? -49.220 -20.652 32.461 1.00 49.03 407 THR A CA 1
ATOM 3308 C C . THR A 1 407 ? -47.807 -20.839 33.036 1.00 49.03 407 THR A C 1
ATOM 3310 O O . THR A 1 407 ? -47.584 -20.576 34.216 1.00 49.03 407 THR A O 1
ATOM 3313 N N . HIS A 1 408 ? -46.832 -21.262 32.223 1.00 49.50 408 HIS A N 1
ATOM 3314 C CA 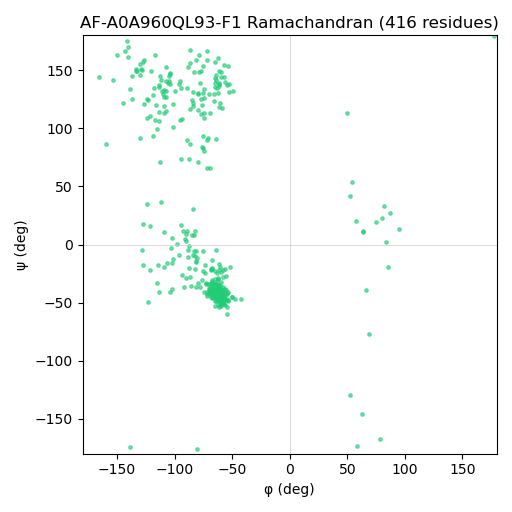. HIS A 1 408 ? -45.441 -21.471 32.648 1.00 49.50 408 HIS A CA 1
ATOM 3315 C C . HIS A 1 408 ? -44.724 -20.152 32.971 1.00 49.50 408 HIS A C 1
ATOM 3317 O O . HIS A 1 408 ? -44.040 -20.046 33.988 1.00 49.50 408 HIS A O 1
ATOM 3323 N N . TYR A 1 409 ? -44.950 -19.122 32.152 1.00 49.59 409 TYR A N 1
ATOM 3324 C CA . TYR A 1 409 ? -44.392 -17.791 32.369 1.00 49.59 409 TYR A CA 1
ATOM 3325 C C . TYR A 1 409 ? -44.997 -17.117 33.609 1.00 49.59 409 TYR A C 1
ATOM 3327 O O . TYR A 1 409 ? -44.281 -16.504 34.395 1.00 49.59 409 TYR A O 1
ATOM 3335 N N . TYR A 1 410 ? -46.303 -17.304 33.830 1.00 50.12 410 TYR A N 1
ATOM 3336 C CA . TYR A 1 410 ? -47.012 -16.824 35.021 1.00 50.12 410 TYR A CA 1
ATOM 3337 C C . TYR A 1 410 ? -46.437 -17.435 36.312 1.00 50.12 410 TYR A C 1
ATOM 3339 O O . TYR A 1 410 ? -46.129 -16.718 37.262 1.00 50.12 410 TYR A O 1
ATOM 3347 N N . ASN A 1 411 ? -46.199 -18.750 36.326 1.00 52.56 411 ASN A N 1
ATOM 3348 C CA . ASN A 1 411 ? -45.649 -19.448 37.491 1.00 52.56 411 ASN A CA 1
ATOM 3349 C C . ASN A 1 411 ? -44.197 -19.051 37.804 1.00 52.56 411 ASN A C 1
ATOM 3351 O O . ASN A 1 411 ? -43.858 -18.902 38.974 1.00 52.56 411 ASN A O 1
ATOM 3355 N N . LEU A 1 412 ? -43.351 -18.854 36.786 1.00 52.00 412 LEU A N 1
ATOM 3356 C CA . LEU A 1 412 ? -41.987 -18.344 36.968 1.00 52.00 412 LEU A CA 1
ATOM 3357 C C . LEU A 1 412 ? -42.003 -16.895 37.461 1.00 52.00 412 LEU A C 1
ATOM 3359 O O . LEU A 1 412 ? -41.294 -16.573 38.405 1.00 52.00 412 LEU A O 1
ATOM 3363 N N . TYR A 1 413 ? -42.855 -16.040 36.888 1.00 46.12 413 TYR A N 1
ATOM 3364 C CA . TYR A 1 413 ? -42.989 -14.635 37.276 1.00 46.12 413 TYR A CA 1
ATOM 3365 C C . TYR A 1 413 ? -43.336 -14.457 38.765 1.00 46.12 413 TYR A C 1
ATOM 3367 O O . TYR A 1 413 ? -42.710 -13.652 39.448 1.00 46.12 413 TYR A O 1
ATOM 3375 N N . HIS A 1 414 ? -44.260 -15.259 39.302 1.00 52.47 414 HIS A N 1
ATOM 3376 C CA . HIS A 1 414 ? -44.647 -15.203 40.718 1.00 52.47 414 HIS A CA 1
ATOM 3377 C C . HIS A 1 414 ? -43.628 -15.826 41.693 1.00 52.47 414 HIS A C 1
ATOM 3379 O O . HIS A 1 414 ? -43.788 -15.691 42.905 1.00 52.47 414 HIS A O 1
ATOM 3385 N N . GLN A 1 415 ? -42.559 -16.464 41.198 1.00 53.69 415 GLN A N 1
ATOM 3386 C CA . GLN A 1 415 ? -41.404 -16.875 42.013 1.00 53.69 415 GLN A CA 1
ATOM 3387 C C . GLN A 1 415 ? -40.376 -15.743 42.206 1.00 53.69 415 GLN A C 1
ATOM 3389 O O . GLN A 1 415 ? -39.447 -15.879 43.011 1.00 53.69 415 GLN A O 1
ATOM 3394 N N . PHE A 1 416 ? -40.537 -14.618 41.500 1.00 48.44 416 PHE A N 1
ATOM 3395 C CA . PHE A 1 416 ? -39.767 -13.396 41.710 1.00 48.44 416 PHE A CA 1
ATOM 3396 C C . PHE A 1 416 ? -40.553 -12.490 42.672 1.00 48.44 416 PHE A C 1
ATOM 3398 O O . PHE A 1 416 ? -41.606 -11.979 42.295 1.00 48.44 416 PHE A O 1
ATOM 3405 N N . PRO A 1 417 ? -40.114 -12.333 43.936 1.00 42.25 417 PRO A N 1
ATOM 3406 C CA . PRO A 1 417 ? -40.868 -11.583 44.942 1.00 42.25 417 PRO A CA 1
ATOM 3407 C C . PRO A 1 417 ? -41.002 -10.119 44.520 1.00 42.25 417 PRO A C 1
ATOM 3409 O O . PRO A 1 417 ? -40.003 -9.553 44.081 1.00 42.25 417 PRO A O 1
ATOM 3412 N N . VAL A 1 418 ? -42.213 -9.555 44.647 1.00 40.78 418 VAL A N 1
ATOM 3413 C CA . VAL A 1 418 ? -42.599 -8.172 44.282 1.00 40.78 418 VAL A CA 1
ATOM 3414 C C . VAL A 1 418 ? -41.638 -7.139 44.852 1.00 40.78 418 VAL A C 1
ATOM 3416 O O . VAL A 1 418 ? -41.368 -7.209 46.071 1.00 40.78 418 VAL A O 1
#

Secondary structure (DSSP, 8-state):
--PPPHHHHHHHHHHTSS--HHHHHHHHHHHHHHHHHHHSTTTTTTEEEEHHHHIIIIIISSS----EEEEEESS----THHHHHHHHHHHHHHHHHHTTTS--EEEEEEE--SSPPTT--EEEEEEEE-TT-SS--EEEEEEEESS----SPPEEEE----SSS----EEEE--HHHHHHHHHHHHHHHHHHHHHH------HHHHHHHHHHHHHSGGG---TTHHHHHHHHHHTTT-----GGGGG-HHHHHHHHHHHHHHHTTT-TT---HHHHHHHHHHHHHHHHH-----HHHHHHHHHTT---HHHHHHHHHHHHHTT--TT-B-TT--BHHHHHHHSSS-HHHHHHHHHHHHHTT--SS---TTS--HHHHHHHTT-HHHHHHHHHTT-------TTSHHHHHHHHTTS--

Mean predicted aligned error: 13.04 Å

pLDDT: mean 85.46, std 14.09, range [40.78, 98.62]